Protein 1WY2 (pdb70)

B-factor: mean 25.93, std 9.42, range [12.59, 58.16]

Solvent-accessible surface area: 29210 Å² total; per-residue (Å²): 174,40,160,14,47,124,62,0,104,98,0,20,98,38,3,99,156,51,88,9,75,1,0,0,0,22,82,94,22,7,1,51,21,1,0,26,0,44,8,100,38,28,3,32,0,11,0,44,41,117,34,1,22,0,36,0,31,95,48,8,40,126,89,3,125,139,81,19,98,10,75,21,88,108,13,163,102,56,71,78,0,7,146,44,0,102,71,21,115,10,0,0,0,7,31,42,7,48,27,13,27,9,47,50,0,93,146,83,1,90,7,132,86,26,74,88,0,41,70,13,4,77,83,11,6,12,68,10,56,143,138,15,28,151,26,0,37,89,0,0,72,4,0,19,101,0,0,110,29,0,47,145,37,11,61,92,40,77,48,0,26,52,1,0,2,91,0,12,48,57,0,18,72,52,38,0,72,78,27,20,42,32,0,4,0,0,0,10,119,20,0,3,31,3,36,0,43,4,26,76,36,123,2,108,158,30,15,6,0,2,0,10,0,0,0,28,32,94,64,9,7,0,5,0,0,1,2,14,18,14,35,100,31,85,133,170,24,58,80,11,7,92,7,0,16,76,0,0,80,99,0,11,123,22,0,109,36,48,24,23,0,79,91,0,0,25,53,0,51,85,22,0,50,151,113,60,43,27,141,69,4,27,29,31,0,2,20,0,0,0,19,41,21,114,17,64,2,114,0,3,49,116,26,116,40,49,0,128,85,7,6,1,0,0,0,18,0,0,0,4,33,54,173,125,2,0,0,6,1,0,0,0,0,16,1,42,151,122,17,39,85,60,1,0,126,11,98,40,105,52,54,79,122,67,10,120,122,0,45,84,38,5,111,150,52,86,10,72,1,0,0,0,20,81,85,23,7,3,41,18,1,0,27,0,54,12,92,31,33,2,33,0,11,0,40,54,164,52,12,25,0,33,0,22,28,29,2,47,46,43,3,109,139,86,23,96,15,93,24,92,100,14,133,91,52,66,58,0,10,135,43,0,108,53,23,109,15,0,0,0,7,24,45,5,47,20,14,25,7,40,57,0,92,154,92,0,87,11,152,75,30,70,101,0,45,75,13,4,86,83,13,6,14,68,11,55,140,133,13,31,140,22,0,44,78,0,0,77,2,0,20,98,0,0,106,20,0,50,149,42,20,69,94,32,40,72,0,44,60,0,7,2,68,0,22,63,49,1,10,74,54,16,0,40,81,34,18,48,66,4,18,0,2,0,9,108,26,3,16,55,60,62,3,50,11,30,83,40,133,1,100,179,30,13,0,0,2,0,10,0,0,0,26,35,93,58,11,5,0,5,0,0,0,3,16,21,23,63,90,36,81,161,80,7,75,80,0,7,89,7,0,20,75,0,0,73,94,0,11,127,26,2,101,39,49,20,34,0,72,86,0,0,26,48,0,53,82,25,0,50,147,114,58,14,30,161,82,5,71,50,46,0,1,20,0,0,0,19,41,19,127,17,74,2,172,0,11,54,186,29,112,46,50,0,130,95,6,5,1,0,0,0,18,0,0,0,10,17,98,170,69,0,0,0,17,1,0,0,0,0,18,0,40,148,123,17,38,94,58,1,0,107,11,102,39,100,51,42

Sequence (698 aa):
MDIMNEKVKKIIEFMDKNSIDAVLIAKNPNVYYISGASPLAGGYILITGESATLYVPELEYEMAKEESNIPVEKFKKMDEFYKALEGIKSLGIESSLPYGFIEELKKKANIKEFKKVDDVIRDMRIIKSEKEIKIIEKACEIADKAVMAAIEEITEGKKEREVAAKVEYLMKMNGAEKPAFDTIIASGYRSALPHGVASDKRIERGDLVVIDLGALYQHYNSDITRTIVVGSPNEKQKEIYEIVLEAQKKAVESAKPGITAKELDSIARNIIAEYGYGEYFNHSLGHGVGLEVHEWPRVSQYDETVLREGMVITIEPGIYIPKIGGVRIEDTILITKNGSKRLTKTERELINEKVKKIIEFMDKNSIDAVLIAKNPNVYYISGASPLAGGYILITGESATLYVPELEYEMAKEESNIPVEKFKKMDEFYKALEGIKSLGIESSLPYGFIEELKKKANIKEFKKVDDVIRDMRIIKSEKEIKIIEKACEIADKAVMAAIEEITEGKKEREVAAKVEYLMKMNGAEKPAFDTIIASGYRSALPHGVASDKRIERGDLVVIDLGALYQHYNSDITRTIVVGSPNEKQKEIYEIVLEAQKKAVESAKPGITAKELDSIARNIIAEYGYGEYFNHSLGHGVGLEVHEWPRVSQYDETVLREGMVITIEPGIYIPKIGGVRIEDTILITKNGSKRLTKTERELI

Nearest PDB structures (foldseek):
  1wy2-assembly1_B  TM=9.985E-01  e=5.363E-73  Pyrococcus horikoshii OT3
  1pv9-assembly1_A  TM=9.902E-01  e=5.196E-64  Pyrococcus furiosus
  3q6d-assembly2_B  TM=9.610E-01  e=1.258E-46  Bacillus anthracis str. Ames
  2zsg-assembly1_A  TM=9.218E-01  e=9.734E-44  Thermotoga maritima
  2zsg-assembly1_B  TM=9.103E-01  e=2.038E-43  Thermotoga maritima

Foldseek 3Di:
DDDADPLLVLLLVVCVVVVFAKEKEWDQLLCCVRFVFGQPPTWIWIHGNVFIEIEEEPVRQVRSVVGTPGHYDYDPDCLVVLVVLAPGAEYEYAPPDDPVVVVCNCPSNVHHHYHYSNVSSCVVFQFADPVQLVQQLVQLVLVLVLVVQLVVVDAFFAAQVVSQVVSQVSSVVSAFPTKLDQWAWAKWLRQLPPRRRGDRDTHHAQIWIKTWTWTQHPLWIFIWIAIAGRHDHDPVVVVQLVQQVVLLVQLQFVFAFFQFLLNSQCSSLVSCVVVVQNVFQPATQKAWTTSHRHHPDGSHNPGGHGDDARGKMKGWTKGHDRSGHIGIGMFIWGHHNGHIDTSNDHDHPHD/DVLLVLLLVVCVVVVFAKEKEWDQLLCCVQFVAGQPPTKIWIRGNPFIEIEEAVVCVVRSVVGTPGHYDYDPDCLVVLVVQAPGAEYEYAPPDDPVVVVCNCVRNVHNYYHYPNVSSQVVQQFADPVQVVQQLLQLVLVLVLVVQLVVPDDFFAFQVVSQVVSQVSSVVSAFPTKLDQWAWAWFLRQQDDGRRGDRDGHHAQIWTKTWTWTQHPLWIFIWIAIAHHHDHDPVVVVQLVLQVVLLVQLQQAAAFFFFLLVSQCSSLVSCVVVPQNVQFPDTQKAWTTSHRHDPDGNHNPGGHGDDFRGKMKGWTKGHDRRRHMGIGMFTWGHHNGHIDTSNDHDHPRD

Structure (mmCIF, N/CA/C/O backbone):
data_1WY2
#
_entry.id   1WY2
#
_cell.length_a   66.697
_cell.length_b   105.876
_cell.length_c   106.291
_cell.angle_alpha   90.00
_cell.angle_beta   90.00
_cell.angle_gamma   90.00
#
_symmetry.space_group_name_H-M   'P 21 21 21'
#
loop_
_entity.id
_entity.type
_entity.pdbx_description
1 polymer 'Xaa-Pro dipeptidase'
2 non-polymer 'CACODYLATE ION'
3 non-polymer 'ZINC ION'
4 non-polymer 'MAGNESIUM ION'
5 non-polymer GLYCEROL
6 water water
#
loop_
_atom_site.group_PDB
_atom_site.id
_atom_site.type_symbol
_atom_site.label_atom_id
_atom_site.label_alt_id
_atom_site.label_comp_id
_atom_site.label_asym_id
_atom_site.label_entity_id
_atom_site.label_seq_id
_atom_site.pdbx_PDB_ins_code
_atom_site.Cartn_x
_atom_site.Cartn_y
_atom_site.Cartn_z
_atom_site.occupancy
_atom_site.B_iso_or_equiv
_atom_site.auth_seq_id
_atom_site.auth_comp_id
_atom_site.auth_asym_id
_atom_site.auth_atom_id
_atom_site.pdbx_PDB_model_num
ATOM 1 N N . MET A 1 1 ? 51.691 46.004 54.621 1.00 17.29 1 MET A N 1
ATOM 2 C CA . MET A 1 1 ? 50.380 46.245 53.950 1.00 18.31 1 MET A CA 1
ATOM 3 C C . MET A 1 1 ? 50.517 47.306 52.863 1.00 18.29 1 MET A C 1
ATOM 4 O O . MET A 1 1 ? 51.506 48.037 52.822 1.00 19.55 1 MET A O 1
ATOM 9 N N . ASP A 1 2 ? 49.526 47.371 51.976 1.00 17.34 2 ASP A N 1
ATOM 10 C CA . ASP A 1 2 ? 49.514 48.351 50.889 1.00 19.66 2 ASP A CA 1
ATOM 11 C C . ASP A 1 2 ? 48.711 49.574 51.301 1.00 18.39 2 ASP A C 1
ATOM 12 O O . ASP A 1 2 ? 47.788 49.477 52.114 1.00 19.50 2 ASP A O 1
ATOM 17 N N . ILE A 1 3 ? 49.061 50.722 50.728 1.00 19.56 3 ILE A N 1
ATOM 18 C CA . ILE A 1 3 ? 48.301 51.942 50.950 1.00 18.81 3 ILE A CA 1
ATOM 19 C C . ILE A 1 3 ? 47.305 51.824 49.798 1.00 20.43 3 ILE A C 1
ATOM 20 O O . ILE A 1 3 ? 47.690 51.891 48.630 1.00 19.86 3 ILE A O 1
ATOM 25 N N . MET A 1 4 ? 46.036 51.620 50.129 1.00 19.74 4 MET A N 1
ATOM 26 C CA . MET A 1 4 ? 45.001 51.425 49.116 1.00 20.79 4 MET A CA 1
ATOM 27 C C . MET A 1 4 ? 43.991 52.567 49.045 1.00 20.93 4 MET A C 1
ATOM 28 O O . MET A 1 4 ? 43.718 53.226 50.049 1.00 21.59 4 MET A O 1
ATOM 33 N N . ASN A 1 5 ? 43.434 52.802 47.858 1.00 20.38 5 ASN A N 1
ATOM 34 C CA . ASN A 1 5 ? 42.478 53.891 47.689 1.00 19.33 5 ASN A CA 1
ATOM 35 C C . ASN A 1 5 ? 41.150 53.615 48.393 1.00 19.71 5 ASN A C 1
ATOM 36 O O . ASN A 1 5 ? 40.897 52.497 48.852 1.00 18.11 5 ASN A O 1
ATOM 41 N N . GLU A 1 6 ? 40.305 54.636 48.494 1.00 19.98 6 GLU A N 1
ATOM 42 C CA . GLU A 1 6 ? 39.044 54.467 49.202 1.00 20.74 6 GLU A CA 1
ATOM 43 C C . GLU A 1 6 ? 38.055 53.488 48.584 1.00 19.39 6 GLU A C 1
ATOM 44 O O . GLU A 1 6 ? 37.234 52.919 49.299 1.00 18.74 6 GLU A O 1
ATOM 50 N N . LYS A 1 7 ? 38.127 53.282 47.271 1.00 17.77 7 LYS A N 1
ATOM 51 C CA . LYS A 1 7 ? 37.215 52.342 46.625 1.00 17.12 7 LYS A CA 1
ATOM 52 C C . LYS A 1 7 ? 37.595 50.926 47.041 1.00 16.93 7 LYS A C 1
ATOM 53 O O . LYS A 1 7 ? 36.731 50.100 47.338 1.00 16.42 7 LYS A O 1
ATOM 59 N N . VAL A 1 8 ? 38.896 50.657 47.070 1.00 16.21 8 VAL A N 1
ATOM 60 C CA . VAL A 1 8 ? 39.396 49.350 47.488 1.00 15.51 8 VAL A CA 1
ATOM 61 C C . VAL A 1 8 ? 39.011 49.122 48.951 1.00 16.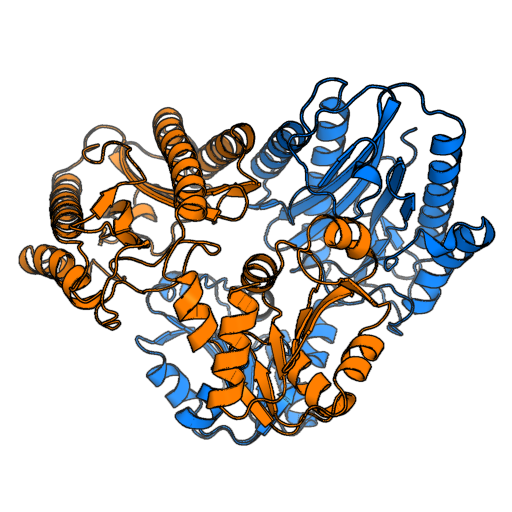38 8 VAL A C 1
ATOM 62 O O . VAL A 1 8 ? 38.588 48.031 49.336 1.00 15.76 8 VAL A O 1
ATOM 66 N N . LYS A 1 9 ? 39.143 50.160 49.771 1.00 16.68 9 LYS A N 1
ATOM 67 C CA . LYS A 1 9 ? 38.803 50.028 51.182 1.00 16.25 9 LYS A CA 1
ATOM 68 C C . LYS A 1 9 ? 37.321 49.776 51.413 1.00 16.99 9 LYS A C 1
ATOM 69 O O . LYS A 1 9 ? 36.946 49.068 52.346 1.00 18.61 9 LYS A O 1
ATOM 75 N N . LYS A 1 10 ? 36.472 50.344 50.563 1.00 17.10 10 LYS A N 1
ATOM 76 C CA . LYS A 1 10 ? 35.039 50.118 50.702 1.00 16.11 10 LYS A CA 1
ATOM 77 C C . LYS A 1 10 ? 34.736 48.660 50.402 1.00 15.88 10 LYS A C 1
ATOM 78 O O . LYS A 1 10 ? 33.851 48.058 51.013 1.00 16.09 10 LYS A O 1
ATOM 84 N N . ILE A 1 11 ? 35.479 48.085 49.464 1.00 15.83 11 ILE A N 1
ATOM 85 C CA . ILE A 1 11 ? 35.287 46.684 49.124 1.00 16.72 11 ILE A CA 1
ATOM 86 C C . ILE A 1 11 ? 35.795 45.819 50.277 1.00 17.15 11 ILE A C 1
ATOM 87 O O . ILE A 1 11 ? 35.176 44.816 50.626 1.00 16.95 11 ILE A O 1
ATOM 92 N N . ILE A 1 12 ? 36.916 46.213 50.877 1.00 16.55 12 ILE A N 1
ATOM 93 C CA . ILE A 1 12 ? 37.458 45.450 52.000 1.00 17.65 12 ILE A CA 1
ATOM 94 C C . ILE A 1 12 ? 36.464 45.454 53.164 1.00 18.18 12 ILE A C 1
ATOM 95 O O . ILE A 1 12 ? 36.312 44.448 53.863 1.00 18.79 12 ILE A O 1
ATOM 100 N N . GLU A 1 13 ? 35.788 46.582 53.372 1.00 18.66 13 GLU A N 1
ATOM 101 C CA . GLU A 1 13 ? 34.799 46.682 54.445 1.00 20.50 13 GLU A CA 1
ATOM 102 C C . GLU A 1 13 ? 33.693 45.663 54.190 1.00 20.56 13 GLU A C 1
ATOM 103 O O . GLU A 1 13 ? 33.319 44.894 55.077 1.00 19.67 13 GLU A O 1
ATOM 109 N N . PHE A 1 14 ? 33.176 45.664 52.965 1.00 19.88 14 PHE A N 1
ATOM 110 C CA . PHE A 1 14 ? 32.122 44.738 52.576 1.00 20.67 14 PHE A CA 1
ATOM 111 C C . PHE A 1 14 ? 32.595 43.301 52.778 1.00 20.91 14 PHE A C 1
ATOM 112 O O . PHE A 1 14 ? 31.845 42.458 53.271 1.00 20.57 14 PHE A O 1
ATOM 120 N N . MET A 1 15 ? 33.842 43.032 52.396 1.00 20.25 15 MET A N 1
ATOM 121 C CA . MET A 1 15 ? 34.423 41.700 52.543 1.00 22.23 15 MET A CA 1
ATOM 122 C C . MET A 1 15 ? 34.379 41.208 53.983 1.00 23.65 15 MET A C 1
ATOM 123 O O . MET A 1 15 ? 33.928 40.094 54.252 1.00 25.08 15 MET A O 1
ATOM 128 N N . ASP A 1 16 ? 34.855 42.036 54.909 1.00 23.04 16 ASP A N 1
ATOM 129 C CA . ASP A 1 16 ? 34.880 41.645 56.313 1.00 25.58 16 ASP A CA 1
ATOM 130 C C . ASP A 1 16 ? 33.492 41.399 56.876 1.00 25.04 16 ASP A C 1
ATOM 131 O O . ASP A 1 16 ? 33.268 40.421 57.588 1.00 24.87 16 ASP A O 1
ATOM 136 N N . LYS A 1 17 ? 32.560 42.283 56.547 1.00 24.17 17 LYS A N 1
ATOM 137 C CA . LYS A 1 17 ? 31.195 42.164 57.043 1.00 25.05 17 LYS A CA 1
ATOM 138 C C . LYS A 1 17 ? 30.431 40.979 56.463 1.00 25.55 17 LYS A C 1
ATOM 139 O O . LYS A 1 17 ? 29.439 40.535 57.040 1.00 25.82 17 LYS A O 1
ATOM 145 N N . ASN A 1 18 ? 30.896 40.464 55.329 1.00 24.33 18 ASN A N 1
ATOM 146 C CA . ASN A 1 18 ? 30.234 39.339 54.674 1.00 25.44 18 ASN A CA 1
ATOM 147 C C . ASN A 1 18 ? 31.059 38.054 54.693 1.00 25.56 18 ASN A C 1
ATOM 148 O O . ASN A 1 18 ? 30.779 37.114 53.950 1.00 25.14 18 ASN A O 1
ATOM 153 N N . SER A 1 19 ? 32.072 38.020 55.553 1.00 26.95 19 SER A N 1
ATOM 154 C CA . SER A 1 19 ? 32.938 36.854 55.685 1.00 27.92 19 SER A CA 1
ATOM 155 C C . SER A 1 19 ? 33.536 36.406 54.355 1.00 27.75 19 SER A C 1
ATOM 156 O O . SER A 1 19 ? 33.536 35.218 54.030 1.00 27.28 19 SER A O 1
ATOM 159 N N . ILE A 1 20 ? 34.042 37.365 53.587 1.00 26.20 20 ILE A N 1
ATOM 160 C CA . ILE A 1 20 ? 34.663 37.071 52.302 1.00 24.66 20 ILE A CA 1
ATOM 161 C C . ILE A 1 20 ? 36.170 37.234 52.465 1.00 24.44 20 ILE A C 1
ATOM 162 O O . ILE A 1 20 ? 36.632 38.222 53.032 1.00 23.83 20 ILE A O 1
ATOM 167 N N . ASP A 1 21 ? 36.934 36.265 51.967 1.00 24.67 21 ASP A N 1
ATOM 168 C CA . ASP A 1 21 ? 38.387 36.300 52.098 1.00 26.06 21 ASP A CA 1
ATOM 169 C C . ASP A 1 21 ? 39.112 37.161 51.071 1.00 25.53 21 ASP A C 1
ATOM 170 O O . ASP A 1 21 ? 40.138 37.771 51.378 1.00 25.97 21 ASP A O 1
ATOM 175 N N . ALA A 1 22 ? 38.588 37.207 49.852 1.00 23.36 22 ALA A N 1
ATOM 176 C CA . ALA A 1 22 ? 39.196 38.003 48.795 1.00 21.97 22 ALA A CA 1
ATOM 177 C C . ALA A 1 22 ? 38.150 38.348 47.746 1.00 21.06 22 ALA A C 1
ATOM 178 O O . ALA A 1 22 ? 37.121 37.682 47.645 1.00 21.04 22 ALA A O 1
ATOM 180 N N . VAL A 1 23 ? 38.414 39.397 46.977 1.00 20.07 23 VAL A N 1
ATOM 181 C CA . VAL A 1 23 ? 37.501 39.817 45.926 1.00 20.13 23 VAL A CA 1
ATOM 182 C C . VAL A 1 23 ? 38.216 39.913 44.587 1.00 20.34 23 VAL A C 1
ATOM 183 O O . VAL A 1 23 ? 39.343 40.403 44.500 1.00 20.75 23 VAL A O 1
ATOM 187 N N . LEU A 1 24 ? 37.552 39.429 43.543 1.00 19.54 24 LEU A N 1
ATOM 188 C CA . LEU A 1 24 ? 38.098 39.466 42.196 1.00 19.82 24 LEU A CA 1
ATOM 189 C C . LEU A 1 24 ? 37.245 40.391 41.333 1.00 19.68 24 LEU A C 1
ATOM 190 O O . LEU A 1 24 ? 36.035 40.205 41.239 1.00 20.86 24 LEU A O 1
ATOM 195 N N . ILE A 1 25 ? 37.878 41.387 40.720 1.00 19.70 25 ILE A N 1
ATOM 196 C CA . ILE A 1 25 ? 37.188 42.340 39.845 1.00 19.64 25 ILE A CA 1
ATOM 197 C C . ILE A 1 25 ? 37.733 42.133 38.432 1.00 20.00 25 ILE A C 1
ATOM 198 O O . ILE A 1 25 ? 38.937 42.274 38.206 1.00 20.27 25 ILE A O 1
ATOM 203 N N . ALA A 1 26 ? 36.853 41.809 37.483 1.00 19.85 26 ALA A N 1
ATOM 204 C CA . ALA A 1 26 ? 37.280 41.552 36.108 1.00 19.95 26 ALA A CA 1
ATOM 205 C C . ALA A 1 26 ? 36.564 42.331 35.002 1.00 20.33 26 ALA A C 1
ATOM 206 O O . ALA A 1 26 ? 37.076 42.420 33.886 1.00 21.12 26 ALA A O 1
ATOM 208 N N . LYS A 1 27 ? 35.391 42.889 35.287 1.00 20.79 27 LYS A N 1
ATOM 209 C CA . LYS A 1 27 ? 34.672 43.636 34.253 1.00 21.09 27 LYS A CA 1
ATOM 210 C C . LYS A 1 27 ? 35.379 44.966 33.991 1.00 21.60 27 LYS A C 1
ATOM 211 O O . LYS A 1 27 ? 35.676 45.714 34.922 1.00 19.95 27 LYS A O 1
ATOM 217 N N . ASN A 1 28 ? 35.642 45.252 32.717 1.00 21.21 28 ASN A N 1
ATOM 218 C CA . ASN A 1 28 ? 36.348 46.465 32.309 1.00 23.62 28 ASN A CA 1
ATOM 219 C C . ASN A 1 28 ? 35.972 47.761 33.018 1.00 22.69 28 ASN A C 1
ATOM 220 O O . ASN A 1 28 ? 36.846 48.470 33.528 1.00 21.72 28 ASN A O 1
ATOM 225 N N . PRO A 1 29 ? 34.675 48.108 33.047 1.00 22.54 29 PRO A N 1
ATOM 226 C CA . PRO A 1 29 ? 34.311 49.354 33.730 1.00 20.74 29 PRO A CA 1
ATOM 227 C C . PRO A 1 29 ? 34.696 49.362 35.210 1.00 20.03 29 PRO A C 1
ATOM 228 O O . PRO A 1 29 ? 35.112 50.395 35.740 1.00 18.40 29 PRO A O 1
ATOM 232 N N . ASN A 1 30 ? 34.570 48.215 35.873 1.00 18.14 30 ASN A N 1
ATOM 233 C CA . ASN A 1 30 ? 34.924 48.131 37.286 1.00 16.90 30 ASN A CA 1
ATOM 234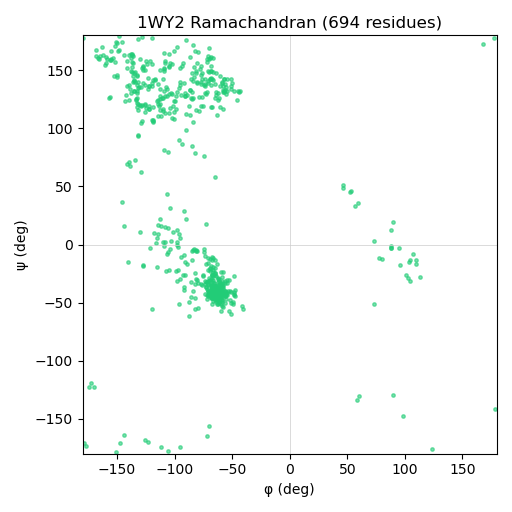 C C . ASN A 1 30 ? 36.431 48.171 37.494 1.00 17.61 30 ASN A C 1
ATOM 235 O O . ASN A 1 30 ? 36.916 48.755 38.466 1.00 16.83 30 ASN A O 1
ATOM 240 N N . VAL A 1 31 ? 37.179 47.550 36.590 1.00 17.10 31 VAL A N 1
ATOM 241 C CA . VAL A 1 31 ? 38.632 47.567 36.709 1.00 17.91 31 VAL A CA 1
ATOM 242 C C . VAL A 1 31 ? 39.106 49.010 36.582 1.00 18.92 31 VAL A C 1
ATOM 243 O O . VAL A 1 31 ? 39.989 49.454 37.315 1.00 19.44 31 VAL A O 1
ATOM 247 N N . TYR A 1 32 ? 38.509 49.748 35.650 1.00 18.67 32 TYR A N 1
ATOM 248 C CA . TYR A 1 32 ? 38.879 51.145 35.452 1.00 19.46 32 TYR A CA 1
ATOM 249 C C . TYR A 1 32 ? 38.460 51.982 36.654 1.00 17.39 32 TYR A C 1
ATOM 250 O O . TYR A 1 32 ? 39.223 52.819 37.148 1.00 17.11 32 TYR A O 1
ATOM 259 N N . TYR A 1 33 ? 37.239 51.753 37.123 1.00 16.56 33 TYR A N 1
ATOM 260 C CA . TYR A 1 33 ? 36.710 52.502 38.254 1.00 16.73 33 TYR A CA 1
ATOM 261 C C . TYR A 1 33 ? 37.612 52.399 39.477 1.00 18.04 33 TYR A C 1
ATOM 262 O O . TYR A 1 33 ? 37.885 53.390 40.148 1.00 19.76 33 TYR A O 1
ATOM 271 N N . ILE A 1 34 ? 38.084 51.189 39.750 1.00 18.98 34 ILE A N 1
ATOM 272 C CA . ILE A 1 34 ? 38.919 50.939 40.918 1.00 18.91 34 ILE A CA 1
ATOM 273 C C . ILE A 1 34 ? 40.416 51.228 40.763 1.00 20.92 34 ILE A C 1
ATOM 274 O O . ILE A 1 34 ? 41.034 51.767 41.681 1.00 19.87 34 ILE A O 1
ATOM 279 N N . SER A 1 35 ? 40.993 50.895 39.611 1.00 19.84 35 SER A N 1
ATOM 280 C CA . SER A 1 35 ? 42.432 51.088 39.403 1.00 21.15 35 SER A CA 1
ATOM 281 C C . SER A 1 35 ? 42.832 52.226 38.471 1.00 22.94 35 SER A C 1
ATOM 282 O O . SER A 1 35 ? 43.957 52.730 38.548 1.00 23.22 35 SER A O 1
ATOM 285 N N . GLY A 1 36 ? 41.924 52.626 37.588 1.00 21.63 36 GLY A N 1
ATOM 286 C CA . GLY A 1 36 ? 42.239 53.687 36.646 1.00 23.78 36 GLY A CA 1
ATOM 287 C C . GLY A 1 36 ? 42.873 53.124 35.384 1.00 24.34 36 GLY A C 1
ATOM 288 O O . GLY A 1 36 ? 43.168 53.860 34.439 1.00 25.30 36 GLY A O 1
ATOM 289 N N . ALA A 1 37 ? 43.080 51.811 35.370 1.00 24.36 37 ALA A N 1
ATOM 290 C CA . ALA A 1 37 ? 43.676 51.121 34.225 1.00 25.25 37 ALA A CA 1
ATOM 291 C C . ALA A 1 37 ? 42.599 50.586 33.280 1.00 26.26 37 ALA A C 1
ATOM 292 O O . ALA A 1 37 ? 41.478 50.298 33.701 1.00 24.17 37 ALA A O 1
ATOM 294 N N . SER A 1 38 ? 42.947 50.444 32.004 1.00 28.47 38 SER A N 1
ATOM 295 C CA . SER A 1 38 ? 42.002 49.938 31.012 1.00 32.11 38 SER A CA 1
ATOM 296 C C . SER A 1 38 ? 42.584 48.796 30.179 1.00 34.82 38 SER A C 1
ATOM 297 O O . SER A 1 38 ? 42.722 48.913 28.959 1.00 36.49 38 SER A O 1
ATOM 300 N N . PRO A 1 39 ? 42.934 47.674 30.826 1.00 36.04 39 PRO A N 1
ATOM 301 C CA . PRO A 1 39 ? 43.496 46.545 30.080 1.00 38.30 39 PRO A CA 1
ATOM 302 C C . PRO A 1 39 ? 42.491 45.994 29.075 1.00 40.80 39 PRO A C 1
ATOM 303 O O . PRO A 1 39 ? 41.472 45.416 29.453 1.00 40.87 39 PRO A O 1
ATOM 307 N N . LEU A 1 40 ? 42.784 46.187 27.794 1.00 43.34 40 LEU A N 1
ATOM 308 C CA . LEU A 1 40 ? 41.932 45.705 26.703 1.00 45.61 40 LEU A CA 1
ATOM 309 C C . LEU A 1 40 ? 41.764 44.190 26.783 1.00 46.37 40 LEU A C 1
ATOM 310 O O . LEU A 1 40 ? 40.678 43.639 26.654 1.00 46.62 40 LEU A O 1
ATOM 315 N N . ALA A 1 41 ? 42.908 43.516 26.962 1.00 46.97 41 ALA A N 1
ATOM 316 C CA . ALA A 1 41 ? 42.865 42.099 27.253 1.00 47.52 41 ALA A CA 1
ATOM 317 C C . ALA A 1 41 ? 42.319 41.884 28.667 1.00 47.17 41 ALA A C 1
ATOM 318 O O . ALA A 1 41 ? 41.581 42.689 29.220 1.00 48.37 41 ALA A O 1
ATOM 320 N N . GLY A 1 42 ? 42.671 40.727 29.251 1.00 46.34 42 GLY A N 1
ATOM 321 C CA . GLY A 1 42 ? 42.028 40.360 30.510 1.00 43.81 42 GLY A CA 1
ATOM 322 C C . GLY A 1 42 ? 42.739 40.849 31.782 1.00 41.92 42 GLY A C 1
ATOM 323 O O . GLY A 1 42 ? 43.717 40.281 32.254 1.00 43.27 42 GLY A O 1
ATOM 324 N N . GLY A 1 43 ? 42.224 41.979 32.316 1.00 39.12 43 GLY A N 1
ATOM 325 C CA . GLY A 1 43 ? 42.764 42.499 33.562 1.00 33.50 43 GLY A CA 1
ATOM 326 C C . GLY A 1 43 ? 41.946 42.021 34.766 1.00 30.45 43 GLY A C 1
ATOM 327 O O . GLY A 1 43 ? 40.725 41.966 34.738 1.00 27.26 43 GLY A O 1
ATOM 328 N N . TYR A 1 44 ? 42.632 41.634 35.838 1.00 26.18 44 TYR A N 1
ATOM 329 C CA . TYR A 1 44 ? 41.954 41.132 37.025 1.00 26.12 44 TYR A CA 1
ATOM 330 C C . TYR A 1 44 ? 42.516 41.761 38.288 1.00 24.49 44 TYR A C 1
ATOM 331 O O . TYR A 1 44 ? 43.717 41.687 38.537 1.00 23.86 44 TYR A O 1
ATOM 340 N N . ILE A 1 45 ? 41.650 42.384 39.080 1.00 21.53 45 ILE A N 1
ATOM 341 C CA . ILE A 1 45 ? 42.087 42.983 40.334 1.00 20.33 45 ILE A CA 1
ATOM 342 C C . ILE A 1 45 ? 41.758 42.019 41.465 1.00 18.81 45 ILE A C 1
ATOM 343 O O . ILE A 1 45 ? 40.624 41.548 41.579 1.00 18.38 45 ILE A O 1
ATOM 348 N N . LEU A 1 46 ? 42.755 41.703 42.286 1.00 18.97 46 LEU A N 1
ATOM 349 C CA . LEU A 1 46 ? 42.541 40.817 43.423 1.00 19.41 46 LEU A CA 1
ATOM 350 C C . LEU A 1 46 ? 42.722 41.652 44.684 1.00 18.84 46 LEU A C 1
ATOM 351 O O . LEU A 1 46 ? 43.786 42.232 44.906 1.00 19.42 46 LEU A O 1
ATOM 356 N N . ILE A 1 47 ? 41.677 41.713 45.500 1.00 18.19 47 ILE A N 1
ATOM 357 C CA . ILE A 1 47 ? 41.711 42.486 46.735 1.00 17.90 47 ILE A CA 1
ATOM 358 C C . ILE A 1 47 ? 41.661 41.581 47.961 1.00 18.81 47 ILE A C 1
ATOM 359 O O . ILE A 1 47 ? 40.790 40.713 48.068 1.00 17.86 47 ILE A O 1
ATOM 364 N N . THR A 1 48 ? 42.614 41.773 48.870 1.00 18.73 48 THR A N 1
ATOM 365 C CA . THR A 1 48 ? 42.652 41.011 50.115 1.00 19.80 48 THR A CA 1
ATOM 366 C C . THR A 1 48 ? 42.550 42.036 51.240 1.00 20.07 48 THR A C 1
ATOM 367 O O . THR A 1 48 ? 42.503 43.237 50.982 1.00 20.42 48 THR A O 1
ATOM 371 N N . GLY A 1 49 ? 42.522 41.572 52.483 1.00 20.15 49 GLY A N 1
ATOM 372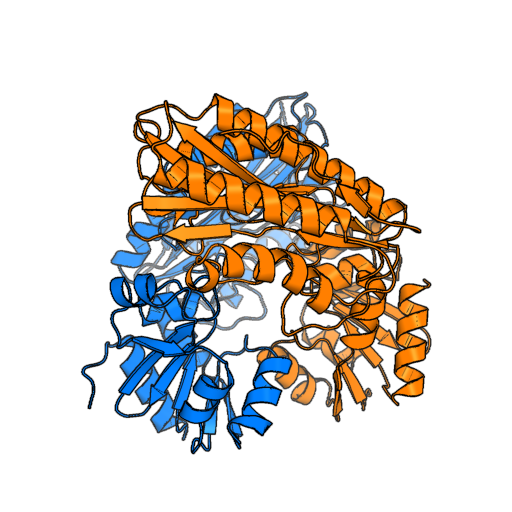 C CA . GLY A 1 49 ? 42.397 42.496 53.597 1.00 22.10 49 GLY A CA 1
ATOM 373 C C . GLY A 1 49 ? 43.485 43.546 53.732 1.00 21.50 49 GLY A C 1
ATOM 374 O O . GLY A 1 49 ? 43.258 44.603 54.322 1.00 21.59 49 GLY A O 1
ATOM 375 N N . GLU A 1 50 ? 44.663 43.276 53.179 1.00 20.81 50 GLU A N 1
ATOM 376 C CA . GLU A 1 50 ? 45.773 44.216 53.296 1.00 20.01 50 GLU A CA 1
ATOM 377 C C . GLU A 1 50 ? 46.466 44.547 51.980 1.00 19.74 50 GLU A C 1
ATOM 378 O O . GLU A 1 50 ? 47.521 45.184 51.981 1.00 20.07 50 GLU A O 1
ATOM 384 N N . SER A 1 51 ? 45.880 44.136 50.857 1.00 19.30 51 SER A N 1
ATOM 385 C CA . SER A 1 51 ? 46.506 44.403 49.568 1.00 19.09 51 SER A CA 1
ATOM 386 C C . SER A 1 51 ? 45.528 44.439 48.399 1.00 19.85 51 SER A C 1
ATOM 387 O O . SER A 1 51 ? 44.424 43.904 48.473 1.00 18.48 51 SER A O 1
ATOM 390 N N . ALA A 1 52 ? 45.955 45.081 47.318 1.00 20.01 52 ALA A N 1
ATOM 391 C CA . ALA A 1 52 ? 45.159 45.167 46.098 1.00 21.34 52 ALA A CA 1
ATOM 392 C C . ALA A 1 52 ? 46.155 45.082 44.950 1.00 21.57 52 ALA A C 1
ATOM 393 O O . ALA A 1 52 ? 47.086 45.883 44.873 1.00 23.23 52 ALA A O 1
ATOM 395 N N . THR A 1 53 ? 45.965 44.108 44.066 1.00 20.24 53 THR A N 1
ATOM 396 C CA . THR A 1 53 ? 46.874 43.914 42.941 1.00 21.13 53 THR A CA 1
ATOM 397 C C . THR A 1 53 ? 46.137 43.756 41.617 1.00 21.20 53 THR A C 1
ATOM 398 O O . THR A 1 53 ? 45.106 43.093 41.546 1.00 21.39 53 THR A O 1
ATOM 402 N N . LEU A 1 54 ? 46.678 44.365 40.571 1.00 20.53 54 LEU A N 1
ATOM 403 C CA . LEU A 1 54 ? 46.085 44.262 39.242 1.00 21.40 54 LEU A CA 1
ATOM 404 C C . LEU A 1 54 ? 46.947 43.314 38.415 1.00 22.36 54 LEU A C 1
ATOM 405 O O . LEU A 1 54 ? 48.102 43.616 38.123 1.00 23.53 54 LEU A O 1
ATOM 410 N N . TYR A 1 55 ? 46.386 42.162 38.058 1.00 23.21 55 TYR A N 1
ATOM 411 C CA . TYR A 1 55 ? 47.104 41.178 37.250 1.00 24.44 55 TYR A CA 1
ATOM 412 C C . TYR A 1 55 ? 46.699 41.331 35.794 1.00 25.83 55 TYR A C 1
ATOM 413 O O . TYR A 1 55 ? 45.510 41.391 35.482 1.00 25.18 55 TYR A O 1
ATOM 422 N N . VAL A 1 56 ? 47.682 41.390 34.903 1.00 26.83 56 VAL A N 1
ATOM 423 C CA . VAL A 1 56 ? 47.394 41.539 33.481 1.00 29.86 56 VAL A CA 1
ATOM 424 C C . VAL A 1 56 ? 48.331 40.709 32.613 1.00 33.16 56 VAL A C 1
ATOM 425 O O . VAL A 1 56 ? 49.419 40.324 33.046 1.00 32.12 56 VAL A O 1
ATOM 429 N N . PRO A 1 57 ? 47.904 40.403 31.377 1.00 35.43 57 PRO A N 1
ATOM 430 C CA . PRO A 1 57 ? 48.730 39.619 30.454 1.00 37.63 57 PRO A CA 1
ATOM 431 C C . PRO A 1 57 ? 49.932 40.470 30.047 1.00 38.59 57 PRO A C 1
ATOM 432 O O . PRO A 1 57 ? 49.904 41.692 30.188 1.00 38.03 57 PRO A O 1
ATOM 436 N N . GLU A 1 58 ? 50.980 39.831 29.539 1.00 40.63 58 GLU A N 1
ATOM 437 C CA . GLU A 1 58 ? 52.178 40.554 29.123 1.00 42.80 58 GLU A CA 1
ATOM 438 C C . GLU A 1 58 ? 51.878 41.687 28.142 1.00 43.31 58 GLU A C 1
ATOM 439 O O . GLU A 1 58 ? 52.465 42.765 28.231 1.00 43.55 58 GLU A O 1
ATOM 445 N N . LEU A 1 59 ? 50.962 41.443 27.211 1.00 44.50 59 LEU A N 1
ATOM 446 C CA . LEU A 1 59 ? 50.599 42.449 26.216 1.00 44.71 59 LEU A CA 1
ATOM 447 C C . LEU A 1 59 ? 49.758 43.587 26.794 1.00 44.90 59 LEU A C 1
ATOM 448 O O . LEU A 1 59 ? 49.114 44.327 26.051 1.00 45.08 59 LEU A O 1
ATOM 453 N N . GLU A 1 60 ? 49.768 43.725 28.117 1.00 44.80 60 GLU A N 1
ATOM 454 C CA . GLU A 1 60 ? 49.000 44.775 28.781 1.00 43.93 60 GLU A CA 1
ATOM 455 C C . GLU A 1 60 ? 49.770 45.394 29.936 1.00 42.65 60 GLU A C 1
ATOM 456 O O . GLU A 1 60 ? 49.416 46.467 30.424 1.00 42.12 60 GLU A O 1
ATOM 462 N N . TYR A 1 61 ? 50.828 44.712 30.361 1.00 42.00 61 TYR A N 1
ATOM 463 C CA . TYR A 1 61 ? 51.645 45.154 31.485 1.00 41.71 61 TYR A CA 1
ATOM 464 C C . TYR A 1 61 ? 52.149 46.594 31.440 1.00 41.32 61 TYR A C 1
ATOM 465 O O . TYR A 1 61 ? 51.857 47.385 32.335 1.00 40.85 61 TYR A O 1
ATOM 474 N N . GLU A 1 62 ? 52.913 46.931 30.407 1.00 41.19 62 GLU A N 1
ATOM 475 C CA . GLU A 1 62 ? 53.470 48.272 30.289 1.00 40.76 62 GLU A CA 1
ATOM 476 C C . GLU A 1 62 ? 52.457 49.407 30.417 1.00 39.93 62 GLU A C 1
ATOM 477 O O . GLU A 1 62 ? 52.685 50.366 31.155 1.00 38.35 62 GLU A O 1
ATOM 483 N N . MET A 1 63 ? 51.343 49.304 29.702 1.00 38.26 63 MET A N 1
ATOM 484 C CA . MET A 1 63 ? 50.325 50.344 29.756 1.00 37.25 63 MET A CA 1
ATOM 485 C C . MET A 1 63 ? 49.618 50.362 31.107 1.00 35.25 63 MET A C 1
ATOM 486 O O . MET A 1 63 ? 49.343 51.430 31.655 1.00 33.53 63 MET A O 1
ATOM 491 N N . ALA A 1 64 ? 49.329 49.179 31.640 1.00 34.21 64 ALA A N 1
ATOM 492 C CA . ALA A 1 64 ? 48.655 49.067 32.930 1.00 33.92 64 ALA A CA 1
ATOM 493 C C . ALA A 1 64 ? 49.526 49.689 34.013 1.00 34.09 64 ALA A C 1
ATOM 494 O O . ALA A 1 64 ? 49.047 50.447 34.858 1.00 31.99 64 ALA A O 1
ATOM 496 N N . LYS A 1 65 ? 50.814 49.363 33.973 1.00 34.72 65 LYS A N 1
ATOM 497 C CA . LYS A 1 65 ? 51.781 49.877 34.933 1.00 35.33 65 LYS A CA 1
ATOM 498 C C . LYS A 1 65 ? 51.783 51.403 34.934 1.00 34.99 65 LYS A C 1
ATOM 499 O O . LYS A 1 65 ? 51.994 52.035 35.968 1.00 34.26 65 LYS A O 1
ATOM 505 N N . GLU A 1 66 ? 51.532 51.988 33.769 1.00 34.55 66 GLU A N 1
ATOM 506 C CA . GLU A 1 66 ? 51.525 53.436 33.621 1.00 34.23 66 GLU A CA 1
ATOM 507 C C . GLU A 1 66 ? 50.237 54.131 34.070 1.00 33.62 66 GLU A C 1
ATOM 508 O O . GLU A 1 66 ? 50.278 55.274 34.528 1.00 33.10 66 GLU A O 1
ATOM 514 N N . GLU A 1 67 ? 49.101 53.448 33.955 1.00 31.79 67 GLU A N 1
ATOM 515 C CA . GLU A 1 67 ? 47.820 54.056 34.317 1.00 30.66 67 GLU A CA 1
ATOM 516 C C . GLU A 1 67 ? 47.202 53.604 35.638 1.00 28.09 67 GLU A C 1
ATOM 517 O O . GLU A 1 67 ? 46.371 54.311 36.208 1.00 27.61 67 GLU A O 1
ATOM 523 N N . SER A 1 68 ? 47.601 52.434 36.123 1.00 27.75 68 SER A N 1
ATOM 524 C CA . SER A 1 68 ? 47.053 51.895 37.365 1.00 25.99 68 SER A CA 1
ATOM 525 C C . SER A 1 68 ? 47.544 52.582 38.635 1.00 26.46 68 SER A C 1
ATOM 526 O O . SER A 1 68 ? 48.727 52.900 38.762 1.00 25.75 68 SER A O 1
ATOM 529 N N . ASN A 1 69 ? 46.627 52.808 39.576 1.00 25.00 69 ASN A N 1
ATOM 530 C CA . ASN A 1 69 ? 46.986 53.429 40.844 1.00 26.58 69 ASN A CA 1
ATOM 531 C C . ASN A 1 69 ? 47.254 52.352 41.895 1.00 25.59 69 ASN A C 1
ATOM 532 O O . ASN A 1 69 ? 47.461 52.652 43.070 1.00 25.35 69 ASN A O 1
ATOM 537 N N . ILE A 1 70 ? 47.237 51.094 41.465 1.00 24.94 70 ILE A N 1
ATOM 538 C CA . ILE A 1 70 ? 47.520 49.977 42.363 1.00 26.27 70 ILE A CA 1
ATOM 539 C C . ILE A 1 70 ? 48.609 49.114 41.724 1.00 25.17 70 ILE A C 1
ATOM 540 O O . ILE A 1 70 ? 48.758 49.100 40.505 1.00 26.59 70 ILE A O 1
ATOM 545 N N . PRO A 1 71 ? 49.391 48.392 42.542 1.00 25.21 71 PRO A N 1
ATOM 546 C CA . PRO A 1 71 ? 50.473 47.528 42.055 1.00 25.09 71 PRO A CA 1
ATOM 547 C C . PRO A 1 71 ? 50.044 46.609 40.918 1.00 25.89 71 PRO A C 1
ATOM 548 O O . PRO A 1 71 ? 49.009 45.948 41.004 1.00 24.27 71 PRO A O 1
ATOM 552 N N . VAL A 1 72 ? 50.850 46.566 39.860 1.00 26.26 72 VAL A N 1
ATOM 553 C CA . VAL A 1 72 ? 50.549 45.731 38.703 1.00 27.77 72 VAL A CA 1
ATOM 554 C C . VAL A 1 72 ? 51.496 44.542 38.596 1.00 29.55 72 VAL A C 1
ATOM 555 O O . VAL A 1 72 ? 52.713 44.694 38.710 1.00 28.66 72 VAL A O 1
ATOM 559 N N . GLU A 1 73 ? 50.921 43.361 38.389 1.00 30.74 73 GLU A N 1
ATOM 560 C CA . GLU A 1 73 ? 51.680 42.123 38.234 1.00 33.56 73 GLU A CA 1
ATOM 561 C C . GLU A 1 73 ? 51.301 41.505 36.894 1.00 35.12 73 GLU A C 1
ATOM 562 O O . GLU A 1 73 ? 50.120 41.426 36.554 1.00 33.49 73 GLU A O 1
ATOM 568 N N . LYS A 1 74 ? 52.295 41.072 36.128 1.00 37.05 74 LYS A N 1
ATOM 569 C CA . LYS A 1 74 ? 52.015 40.465 34.835 1.00 40.04 74 LYS A CA 1
ATOM 570 C C . LYS A 1 74 ? 52.193 38.957 34.897 1.00 40.59 74 LYS A C 1
ATOM 571 O O . LYS A 1 74 ? 52.946 38.444 35.726 1.00 40.40 74 LYS A O 1
ATOM 577 N N . PHE A 1 75 ? 51.481 38.252 34.026 1.00 41.49 75 PHE A N 1
ATOM 578 C CA . PHE A 1 75 ? 51.565 36.800 33.959 1.00 42.79 75 PHE A CA 1
ATOM 579 C C . PHE A 1 75 ? 51.602 36.368 32.499 1.00 43.63 75 PHE A C 1
ATOM 580 O O . PHE A 1 75 ? 51.044 37.040 31.632 1.00 42.76 75 PHE A O 1
ATOM 588 N N . LYS A 1 76 ? 52.275 35.254 32.232 1.00 45.04 76 LYS A N 1
ATOM 589 C CA . LYS A 1 76 ? 52.387 34.742 30.873 1.00 46.72 76 LYS A CA 1
ATOM 590 C C . LYS A 1 76 ? 51.262 33.761 30.574 1.00 47.34 76 LYS A C 1
ATOM 591 O O . LYS A 1 76 ? 50.737 33.722 29.463 1.00 48.33 76 LYS A O 1
ATOM 597 N N . LYS A 1 77 ? 50.891 32.972 31.577 1.00 48.24 77 LYS A N 1
ATOM 598 C CA . LYS A 1 77 ? 49.826 31.990 31.424 1.00 48.87 77 LYS A CA 1
ATOM 599 C C . LYS A 1 77 ? 48.857 32.088 32.599 1.00 48.34 77 LYS A C 1
ATOM 600 O O . LYS A 1 77 ? 49.259 32.394 33.722 1.00 47.91 77 LYS A O 1
ATOM 606 N N . MET A 1 78 ? 47.579 31.835 32.333 1.00 47.58 78 MET A N 1
ATOM 607 C CA . MET A 1 78 ? 46.552 31.905 33.365 1.00 47.17 78 MET A CA 1
ATOM 608 C C . MET A 1 78 ? 46.877 31.083 34.604 1.00 47.07 78 MET A C 1
ATOM 609 O O . MET A 1 78 ? 46.463 31.435 35.709 1.00 47.08 78 MET A O 1
ATOM 614 N N . ASP A 1 79 ? 47.610 29.988 34.427 1.00 46.77 79 ASP A N 1
ATOM 615 C CA . ASP A 1 79 ? 47.971 29.141 35.558 1.00 46.61 79 ASP A CA 1
ATOM 616 C C . ASP A 1 79 ? 48.696 29.958 36.619 1.00 45.65 79 ASP A C 1
ATOM 617 O O . ASP A 1 79 ? 48.594 29.674 37.813 1.00 45.08 79 ASP A O 1
ATOM 622 N N . GLU A 1 80 ? 49.427 30.976 36.174 1.00 44.62 80 GLU A N 1
ATOM 623 C CA . GLU A 1 80 ? 50.165 31.849 37.078 1.00 44.33 80 GLU A CA 1
ATOM 624 C C . GLU A 1 80 ? 49.174 32.670 37.897 1.00 42.99 80 GLU A C 1
ATOM 625 O O . GLU A 1 80 ? 49.394 32.936 39.081 1.00 42.78 80 GLU A O 1
ATOM 631 N N . PHE A 1 81 ? 48.082 33.068 37.253 1.00 41.64 81 PHE A N 1
ATOM 632 C CA . PHE A 1 81 ? 47.044 33.851 37.911 1.00 39.65 81 PHE A CA 1
ATOM 633 C C . PHE A 1 81 ? 46.342 33.006 38.968 1.00 39.57 81 PHE A C 1
ATOM 634 O O . PHE A 1 81 ? 46.213 33.415 40.122 1.00 39.14 81 PHE A O 1
ATOM 642 N N . TYR A 1 82 ? 45.895 31.819 38.568 1.00 39.05 82 TYR A N 1
ATOM 643 C CA . TYR A 1 82 ? 45.200 30.921 39.482 1.00 39.42 82 TYR A CA 1
ATOM 644 C C . TYR A 1 82 ? 46.053 30.545 40.685 1.00 39.35 82 TYR A C 1
ATOM 645 O O . TYR A 1 82 ? 45.530 30.314 41.775 1.00 39.36 82 TYR A O 1
ATOM 654 N N . LYS A 1 83 ? 47.366 30.483 40.489 1.00 40.03 83 LYS A N 1
ATOM 655 C CA . LYS A 1 83 ? 48.267 30.136 41.579 1.00 41.06 83 LYS A CA 1
ATOM 656 C C . LYS A 1 83 ? 48.214 31.219 42.653 1.00 40.04 83 LYS A C 1
ATOM 657 O O . LYS A 1 83 ? 48.302 30.932 43.846 1.00 40.12 83 LYS A O 1
ATOM 663 N N . ALA A 1 84 ? 48.062 32.466 42.218 1.00 40.01 84 ALA A N 1
ATOM 664 C CA . ALA A 1 84 ? 47.990 33.596 43.134 1.00 39.10 84 ALA A CA 1
ATOM 665 C C . ALA A 1 84 ? 46.717 33.525 43.974 1.00 39.61 84 ALA A C 1
ATOM 666 O O . ALA A 1 84 ? 46.669 34.033 45.095 1.00 39.15 84 ALA A O 1
ATOM 668 N N . LEU A 1 85 ? 45.689 32.886 43.422 1.00 38.33 85 LEU A N 1
ATOM 669 C CA . LEU A 1 85 ? 44.407 32.747 44.102 1.00 38.87 85 LEU A CA 1
ATOM 670 C C . LEU A 1 85 ? 44.359 31.548 45.048 1.00 38.66 85 LEU A C 1
ATOM 671 O O . LEU A 1 85 ? 43.450 31.439 45.870 1.00 38.12 85 LEU A O 1
ATOM 676 N N . GLU A 1 86 ? 45.336 30.652 44.933 1.00 39.88 86 GLU A N 1
ATOM 677 C CA . GLU A 1 86 ? 45.387 29.463 45.781 1.00 40.51 86 GLU A CA 1
ATOM 678 C C . GLU A 1 86 ? 45.358 29.810 47.266 1.00 39.42 86 GLU A C 1
ATOM 679 O O . GLU A 1 86 ? 46.134 30.640 47.734 1.00 40.06 86 GLU A O 1
ATOM 685 N N . GLY A 1 87 ? 44.460 29.166 48.005 1.00 38.14 87 GLY A N 1
ATOM 686 C CA . GLY A 1 87 ? 44.364 29.418 49.431 1.00 37.24 87 GLY A CA 1
ATOM 687 C C . GLY A 1 87 ? 43.110 30.170 49.831 1.00 36.28 87 GLY A C 1
ATOM 688 O O . GLY A 1 87 ? 42.735 30.185 51.004 1.00 36.68 87 GLY A O 1
ATOM 689 N N . ILE A 1 88 ? 42.460 30.794 48.856 1.00 34.96 88 ILE A N 1
ATOM 690 C CA . ILE A 1 88 ? 41.242 31.551 49.114 1.00 32.72 88 ILE A CA 1
ATOM 691 C C . ILE A 1 88 ? 40.048 30.623 49.323 1.00 31.42 88 ILE A C 1
ATOM 692 O O . ILE A 1 88 ? 39.774 29.755 48.496 1.00 30.91 88 ILE A O 1
ATOM 697 N N . LYS A 1 89 ? 39.341 30.813 50.431 1.00 31.34 89 LYS A N 1
ATOM 698 C CA . LYS A 1 89 ? 38.173 29.996 50.743 1.00 32.76 89 LYS A CA 1
ATOM 699 C C . LYS A 1 89 ? 36.909 30.590 50.125 1.00 31.88 89 LYS A C 1
ATOM 700 O O . LYS A 1 89 ? 36.253 29.955 49.300 1.00 32.31 89 LYS A O 1
ATOM 706 N N . SER A 1 90 ? 36.576 31.809 50.536 1.00 30.51 90 SER A N 1
ATOM 707 C CA . SER A 1 90 ? 35.395 32.503 50.034 1.00 27.99 90 SER A CA 1
ATOM 708 C C . SER A 1 90 ? 35.825 33.667 49.145 1.00 26.78 90 SER A C 1
ATOM 709 O O . SER A 1 90 ? 36.470 34.602 49.615 1.00 25.16 90 SER A O 1
ATOM 712 N N . LEU A 1 91 ? 35.461 33.609 47.865 1.00 23.11 91 LEU A N 1
ATOM 713 C CA . LEU A 1 91 ? 35.824 34.656 46.911 1.00 22.63 91 LEU A CA 1
ATOM 714 C C . LEU A 1 91 ? 34.631 35.510 46.491 1.00 22.78 91 LEU A C 1
ATOM 715 O O . LEU A 1 91 ? 33.603 34.984 46.069 1.00 21.45 91 LEU A O 1
ATOM 720 N N . GLY A 1 92 ? 34.774 36.828 46.604 1.00 21.29 92 GLY A N 1
ATOM 721 C CA . GLY A 1 92 ? 33.701 37.723 46.202 1.00 20.39 92 GLY A CA 1
ATOM 722 C C . GLY A 1 92 ? 33.849 38.004 44.718 1.00 18.93 92 GLY A C 1
ATOM 723 O O . GLY A 1 92 ? 34.949 38.313 44.260 1.00 19.62 92 GLY A O 1
ATOM 724 N N . ILE A 1 93 ? 32.756 37.901 43.964 1.00 18.98 93 ILE A N 1
ATOM 725 C CA . ILE A 1 93 ? 32.809 38.128 42.521 1.00 18.57 93 ILE A CA 1
ATOM 726 C C . ILE A 1 93 ? 31.657 38.973 41.983 1.00 17.95 93 ILE A C 1
ATOM 727 O O . ILE A 1 93 ? 30.629 39.141 42.640 1.00 18.38 93 ILE A O 1
ATOM 732 N N . GLU A 1 94 ? 31.849 39.506 40.778 1.00 18.57 94 GLU A N 1
ATOM 733 C CA . GLU A 1 94 ? 30.836 40.327 40.115 1.00 18.51 94 GLU A CA 1
ATOM 734 C C . GLU A 1 94 ? 29.754 39.429 39.522 1.00 18.83 94 GLU A C 1
ATOM 735 O O . GLU A 1 94 ? 30.021 38.291 39.140 1.00 19.86 94 GLU A O 1
ATOM 741 N N . SER A 1 95 ? 28.539 39.952 39.427 1.00 18.83 95 SER A N 1
ATOM 742 C CA . SER A 1 95 ? 27.433 39.181 38.871 1.00 21.35 95 SER A CA 1
ATOM 743 C C . SER A 1 95 ? 27.637 38.917 37.383 1.00 21.03 95 SER A C 1
ATOM 744 O O . SER A 1 95 ? 26.917 38.118 36.784 1.00 21.74 95 SER A O 1
ATOM 748 N N . SER A 1 96 ? 28.627 39.582 36.797 1.00 19.30 96 SER A N 1
ATOM 749 C CA . SER A 1 96 ? 28.925 39.432 35.378 1.00 20.45 96 SER A CA 1
ATOM 750 C C . SER A 1 96 ? 29.971 38.357 35.070 1.00 20.04 96 SER A C 1
ATOM 751 O O . SER A 1 96 ? 30.189 38.023 33.907 1.00 20.00 96 SER A O 1
ATOM 754 N N . LEU A 1 97 ? 30.614 37.818 36.101 1.00 19.73 97 LEU A N 1
ATOM 755 C CA . LEU A 1 97 ? 31.645 36.804 35.881 1.00 20.35 97 LEU A CA 1
ATOM 756 C C . LEU A 1 97 ? 31.037 35.575 35.210 1.00 20.91 97 LEU A C 1
ATOM 757 O O . LEU A 1 97 ? 30.087 34.984 35.720 1.00 20.59 97 LEU A O 1
ATOM 762 N N . PRO A 1 98 ? 31.589 35.175 34.052 1.00 21.32 98 PRO A N 1
ATOM 763 C CA . PRO A 1 98 ? 31.098 34.016 33.297 1.00 21.88 98 PRO A CA 1
ATOM 764 C C . PRO A 1 98 ? 31.299 32.629 33.914 1.00 23.23 98 PRO A C 1
ATOM 765 O O . PRO A 1 98 ? 32.264 32.373 34.638 1.00 23.40 98 PRO A O 1
ATOM 769 N N . TYR A 1 99 ? 30.362 31.739 33.601 1.00 22.78 99 TYR A N 1
ATOM 770 C CA . TYR A 1 99 ? 30.358 30.362 34.087 1.00 24.77 99 TYR A CA 1
ATOM 771 C C . TYR A 1 99 ? 31.687 29.635 33.876 1.00 24.06 99 TYR A C 1
ATOM 772 O O . TYR A 1 99 ? 32.231 29.039 34.806 1.00 26.62 99 TYR A O 1
ATOM 781 N N . GLY A 1 100 ? 32.198 29.686 32.651 1.00 24.91 100 GLY A N 1
ATOM 782 C CA . GLY A 1 100 ? 33.445 29.014 32.332 1.00 26.58 100 GLY A CA 1
ATOM 783 C C . GLY A 1 100 ? 34.611 29.430 33.206 1.00 28.26 100 GLY A C 1
ATOM 784 O O . GLY A 1 100 ? 35.405 28.593 33.639 1.00 27.74 100 GLY A O 1
ATOM 785 N N . PHE A 1 101 ? 34.712 30.726 33.471 1.00 27.66 101 PHE A N 1
ATOM 786 C CA . PHE A 1 101 ? 35.792 31.251 34.295 1.00 27.97 101 PHE A CA 1
ATOM 787 C C . PHE A 1 101 ? 35.646 30.784 35.740 1.00 26.85 101 PHE A C 1
ATOM 788 O O . PHE A 1 101 ? 36.632 30.432 36.389 1.00 27.04 101 PHE A O 1
ATOM 796 N N . ILE A 1 102 ? 34.414 30.781 36.241 1.00 26.01 102 ILE A N 1
ATOM 797 C CA . ILE A 1 102 ? 34.149 30.348 37.607 1.00 26.87 102 ILE A CA 1
ATOM 798 C C . ILE A 1 102 ? 34.506 28.877 37.797 1.00 28.92 102 ILE A C 1
ATOM 799 O O . ILE A 1 102 ? 35.010 28.485 38.850 1.00 29.22 102 ILE A O 1
ATOM 804 N N . GLU A 1 103 ? 34.242 28.062 36.782 1.00 28.63 103 GLU A N 1
ATOM 805 C CA . GLU A 1 103 ? 34.566 26.643 36.871 1.00 31.02 103 GLU A CA 1
ATOM 806 C C . GLU A 1 103 ? 36.078 26.469 36.967 1.00 30.44 103 GLU A C 1
ATOM 807 O O . GLU A 1 103 ? 36.564 25.577 37.662 1.00 31.41 103 GLU A O 1
ATOM 813 N N . GLU A 1 104 ? 36.816 27.325 36.268 1.00 31.13 104 GLU A N 1
ATOM 814 C CA . GLU A 1 104 ? 38.274 27.284 36.303 1.00 33.15 104 GLU A CA 1
ATOM 815 C C . GLU A 1 104 ? 38.751 27.589 37.720 1.00 33.09 104 GLU A C 1
ATOM 816 O O . GLU A 1 104 ? 39.595 26.884 38.269 1.00 33.49 104 GLU A O 1
ATOM 822 N N . LEU A 1 105 ? 38.202 28.649 38.306 1.00 32.75 105 LEU A N 1
ATOM 823 C CA . LEU A 1 105 ? 38.569 29.056 39.658 1.00 32.49 105 LEU A CA 1
ATOM 824 C C . LEU A 1 105 ? 38.319 27.931 40.660 1.00 32.84 105 LEU A C 1
ATOM 825 O O . LEU A 1 105 ? 39.099 27.732 41.590 1.00 33.53 105 LEU A O 1
ATOM 830 N N . LYS A 1 106 ? 37.229 27.197 40.464 1.00 33.86 106 LYS A N 1
ATOM 831 C CA . LYS A 1 106 ? 36.880 26.094 41.351 1.00 35.98 106 LYS A CA 1
ATOM 832 C C . LYS A 1 106 ? 37.906 24.969 41.306 1.00 37.01 106 LYS A C 1
ATOM 833 O O . LYS A 1 106 ? 38.251 24.385 42.337 1.00 36.35 106 LYS A O 1
ATOM 839 N N . LYS A 1 107 ? 38.392 24.668 40.107 1.00 37.30 107 LYS A N 1
ATOM 840 C CA . LYS A 1 107 ? 39.349 23.585 39.930 1.00 39.13 107 LYS A CA 1
ATOM 841 C C . LYS A 1 107 ? 40.816 23.966 40.099 1.00 38.70 107 LYS A C 1
ATOM 842 O O . LYS A 1 107 ? 41.548 23.298 40.829 1.00 40.01 107 LYS A O 1
ATOM 848 N N . LYS A 1 108 ? 41.242 25.037 39.437 1.00 38.19 108 LYS A N 1
ATOM 849 C CA . LYS A 1 108 ? 42.637 25.465 39.498 1.00 38.11 108 LYS A CA 1
ATOM 850 C C . LYS A 1 108 ? 43.041 26.285 40.721 1.00 38.03 108 LYS A C 1
ATOM 851 O O . LYS A 1 108 ? 44.195 26.230 41.150 1.00 37.70 108 LYS A O 1
ATOM 857 N N . ALA A 1 109 ? 42.107 27.044 41.282 1.00 37.15 109 ALA A N 1
ATOM 858 C CA . ALA A 1 109 ? 42.400 27.856 42.461 1.00 36.64 109 ALA A CA 1
ATOM 859 C C . ALA A 1 109 ? 41.776 27.212 43.693 1.00 36.82 109 ALA A C 1
ATOM 860 O O . ALA A 1 109 ? 41.985 27.663 44.820 1.00 36.35 109 ALA A O 1
ATOM 862 N N . ASN A 1 110 ? 41.006 26.154 43.457 1.00 37.32 110 ASN A N 1
ATOM 863 C CA . ASN A 1 110 ? 40.333 25.408 44.512 1.00 38.48 110 ASN A CA 1
ATOM 864 C C . ASN A 1 110 ? 39.425 26.281 45.372 1.00 38.30 110 ASN A C 1
ATOM 865 O O . ASN A 1 110 ? 39.265 26.034 46.568 1.00 38.55 110 ASN A O 1
ATOM 870 N N . ILE A 1 111 ? 38.827 27.302 44.762 1.00 37.63 111 ILE A N 1
ATOM 871 C CA . ILE A 1 111 ? 37.928 28.189 45.490 1.00 37.98 111 ILE A CA 1
ATOM 872 C C . ILE A 1 111 ? 36.740 27.377 45.993 1.00 38.48 111 ILE A C 1
ATOM 873 O O . ILE A 1 111 ? 36.111 26.644 45.232 1.00 38.90 111 ILE A O 1
ATOM 878 N N . LYS A 1 112 ? 36.437 27.519 47.277 1.00 40.15 112 LYS A N 1
ATOM 879 C CA . LYS A 1 112 ? 35.344 26.784 47.900 1.00 41.10 112 LYS A CA 1
ATOM 880 C C . LYS A 1 112 ? 33.967 27.429 47.783 1.00 40.92 112 LYS A C 1
ATOM 881 O O . LYS A 1 112 ? 32.982 26.757 47.468 1.00 41.28 112 LYS A O 1
ATOM 887 N N . GLU A 1 113 ? 33.899 28.731 48.037 1.00 38.66 113 GLU A N 1
ATOM 888 C CA . GLU A 1 113 ? 32.629 29.442 48.004 1.00 35.76 113 GLU A CA 1
ATOM 889 C C . GLU A 1 113 ? 32.729 30.763 47.251 1.00 33.22 113 GLU A C 1
ATOM 890 O O . GLU A 1 113 ? 33.776 31.406 47.248 1.00 31.56 113 GLU A O 1
ATOM 896 N N . PHE A 1 114 ? 31.634 31.154 46.605 1.00 30.46 114 PHE A N 1
ATOM 897 C CA . PHE A 1 114 ? 31.584 32.419 45.879 1.00 27.55 114 PHE A CA 1
ATOM 898 C C . PHE A 1 114 ? 30.438 33.248 46.438 1.00 27.32 114 PHE A C 1
ATOM 899 O O . PHE A 1 114 ? 29.391 32.711 46.801 1.00 27.31 114 PHE A O 1
ATOM 907 N N . LYS A 1 115 ? 30.643 34.559 46.520 1.00 25.10 115 LYS A N 1
ATOM 908 C CA . LYS A 1 115 ? 29.617 35.464 47.014 1.00 24.60 115 LYS A CA 1
ATOM 909 C C . LYS A 1 115 ? 29.576 36.696 46.124 1.00 22.82 115 LYS A C 1
ATOM 910 O O . LYS A 1 115 ? 30.595 37.098 45.566 1.00 21.04 115 LYS A O 1
ATOM 916 N N . LYS A 1 116 ? 28.394 37.284 45.984 1.00 22.88 116 LYS A N 1
ATOM 917 C CA . LYS A 1 116 ? 28.228 38.469 45.150 1.00 21.53 116 LYS A CA 1
ATOM 918 C C . LYS A 1 116 ? 28.747 39.721 45.848 1.00 21.78 116 LYS A C 1
ATOM 919 O O . LYS A 1 116 ? 28.536 39.898 47.048 1.00 23.25 116 LYS A O 1
ATOM 925 N N . VAL A 1 117 ? 29.416 40.590 45.094 1.00 20.90 117 VAL A N 1
ATOM 926 C CA . VAL A 1 117 ? 29.912 41.848 45.645 1.00 19.94 117 VAL A CA 1
ATOM 927 C C . VAL A 1 117 ? 29.241 43.003 44.907 1.00 20.37 117 VAL A C 1
ATOM 928 O O . VAL A 1 117 ? 29.606 44.166 45.073 1.00 17.97 117 VAL A O 1
ATOM 932 N N . ASP A 1 118 ? 28.243 42.658 44.100 1.00 18.68 118 ASP A N 1
ATOM 933 C CA . ASP A 1 118 ? 27.475 43.620 43.313 1.00 20.90 118 ASP A CA 1
ATOM 934 C C . ASP A 1 118 ? 26.996 44.819 44.148 1.00 19.40 118 ASP A C 1
ATOM 935 O O . ASP A 1 118 ? 27.076 45.967 43.709 1.00 17.56 118 ASP A O 1
ATOM 940 N N . ASP A 1 119 ? 26.502 44.550 45.351 1.00 18.98 119 ASP A N 1
ATOM 941 C CA . ASP A 1 119 ? 25.993 45.606 46.229 1.00 19.47 119 ASP A CA 1
ATOM 942 C C . ASP A 1 119 ? 26.980 46.733 46.530 1.00 18.64 119 ASP A C 1
ATOM 943 O O . ASP A 1 119 ? 26.602 47.911 46.533 1.00 17.47 119 ASP A O 1
ATOM 948 N N . VAL A 1 120 ? 28.235 46.386 46.805 1.00 18.17 120 VAL A N 1
ATOM 949 C CA . VAL A 1 120 ? 29.217 47.418 47.119 1.00 16.96 120 VAL A CA 1
ATOM 950 C C . VAL A 1 120 ? 29.672 48.153 45.864 1.00 17.58 120 VAL A C 1
ATOM 951 O O . VAL A 1 120 ? 29.925 49.357 45.904 1.00 16.71 120 VAL A O 1
ATOM 955 N N . ILE A 1 121 ? 29.760 47.440 44.745 1.00 16.64 121 ILE A N 1
ATOM 956 C CA . ILE A 1 121 ? 30.154 48.076 43.494 1.00 16.16 121 ILE A CA 1
ATOM 957 C C . ILE A 1 121 ? 29.058 49.076 43.135 1.00 15.39 121 ILE A C 1
ATOM 958 O O . ILE A 1 121 ? 29.333 50.215 42.757 1.00 15.61 121 ILE A O 1
ATOM 963 N N . ARG A 1 122 ? 27.810 48.641 43.269 1.00 15.43 122 ARG A N 1
ATOM 964 C CA . ARG A 1 122 ? 26.661 49.496 42.982 1.00 15.96 122 ARG A CA 1
ATOM 965 C C . ARG A 1 122 ? 26.633 50.721 43.893 1.00 17.79 122 ARG A C 1
ATOM 966 O O . ARG A 1 122 ? 26.489 51.849 43.432 1.00 16.27 122 ARG A O 1
ATOM 974 N N . ASP A 1 123 ? 26.762 50.493 45.195 1.00 16.50 123 ASP A N 1
ATOM 975 C CA . ASP A 1 123 ? 26.723 51.592 46.147 1.00 17.17 123 ASP A CA 1
ATOM 976 C C . ASP A 1 123 ? 27.739 52.686 45.832 1.00 16.88 123 ASP A C 1
ATOM 977 O O . ASP A 1 123 ? 27.483 53.861 46.086 1.00 16.64 123 ASP A O 1
ATOM 982 N N . MET A 1 124 ? 28.885 52.304 45.278 1.00 16.83 124 MET A N 1
ATOM 983 C CA . MET A 1 124 ? 29.903 53.284 44.918 1.00 16.65 124 MET A CA 1
ATOM 984 C C . MET A 1 124 ? 29.593 53.980 43.595 1.00 16.73 124 MET A C 1
ATOM 985 O O . MET A 1 124 ? 29.516 55.207 43.536 1.00 17.90 124 MET A O 1
ATOM 990 N N . ARG A 1 125 ? 29.393 53.197 42.539 1.00 15.97 125 ARG A N 1
ATOM 991 C CA . ARG A 1 125 ? 29.145 53.762 41.215 1.00 15.34 125 ARG A CA 1
ATOM 992 C C . ARG A 1 125 ? 27.829 54.512 41.015 1.00 15.21 125 ARG A C 1
ATOM 993 O O . ARG A 1 125 ? 27.753 55.404 40.173 1.00 16.54 125 ARG A O 1
ATOM 1001 N N . ILE A 1 126 ? 26.811 54.164 41.793 1.00 15.30 126 ILE A N 1
ATOM 1002 C CA . ILE A 1 126 ? 25.497 54.794 41.668 1.00 15.64 126 ILE A CA 1
ATOM 1003 C C . ILE A 1 126 ? 25.471 56.277 42.055 1.00 17.14 126 ILE A C 1
ATOM 1004 O O . ILE A 1 126 ? 24.577 57.015 41.642 1.00 16.75 126 ILE A O 1
ATOM 1009 N N . ILE A 1 127 ? 26.447 56.705 42.851 1.00 16.98 127 ILE A N 1
ATOM 1010 C CA . ILE A 1 127 ? 26.550 58.104 43.259 1.00 17.59 127 ILE A CA 1
ATOM 1011 C C . ILE A 1 127 ? 27.772 58.689 42.559 1.00 16.94 127 ILE A C 1
ATOM 1012 O O . ILE A 1 127 ? 28.900 58.271 42.816 1.00 16.56 127 ILE A O 1
ATOM 1017 N N . LYS A 1 128 ? 27.548 59.649 41.665 1.00 16.99 128 LYS A N 1
ATOM 1018 C CA . LYS A 1 128 ? 28.643 60.266 40.926 1.00 16.95 128 LYS A CA 1
ATOM 1019 C C . LYS A 1 128 ? 29.293 61.418 41.688 1.00 18.02 128 LYS A C 1
ATOM 1020 O O . LYS A 1 128 ? 28.616 62.190 42.371 1.00 20.15 128 LYS A O 1
ATOM 1026 N N . SER A 1 129 ? 30.610 61.517 41.564 1.00 20.43 129 SER A N 1
ATOM 1027 C CA . SER A 1 129 ? 31.368 62.583 42.208 1.00 21.60 129 SER A CA 1
ATOM 1028 C C . SER A 1 129 ? 31.261 63.818 41.318 1.00 23.64 129 SER A C 1
ATOM 1029 O O . SER A 1 129 ? 30.842 63.722 40.163 1.00 21.76 129 SER A O 1
ATOM 1032 N N . GLU A 1 130 ? 31.641 64.975 41.849 1.00 24.21 130 GLU A N 1
ATOM 1033 C CA . GLU A 1 130 ? 31.588 66.200 41.060 1.00 27.19 130 GLU A CA 1
ATOM 1034 C C . GLU A 1 130 ? 32.448 66.028 39.806 1.00 26.19 130 GLU A C 1
ATOM 1035 O O . GLU A 1 130 ? 32.105 66.523 38.734 1.00 26.44 130 GLU A O 1
ATOM 1041 N N . LYS A 1 131 ? 33.563 65.317 39.951 1.00 26.21 131 LYS A N 1
ATOM 1042 C CA . LYS A 1 131 ? 34.471 65.067 38.835 1.00 26.06 131 LYS A CA 1
ATOM 1043 C C . LYS A 1 131 ? 33.798 64.230 37.748 1.00 24.34 131 LYS A C 1
ATOM 1044 O O . LYS A 1 131 ? 33.924 64.527 36.557 1.00 23.35 131 LYS A O 1
ATOM 1050 N N . GLU A 1 132 ? 33.088 63.183 38.159 1.00 21.18 132 GLU A N 1
ATOM 1051 C CA . GLU A 1 132 ? 32.405 62.314 37.202 1.00 20.53 132 GLU A CA 1
ATOM 1052 C C . GLU A 1 132 ? 31.276 63.055 36.499 1.00 19.76 132 GLU A C 1
ATOM 1053 O O . GLU A 1 132 ? 31.064 62.886 35.295 1.00 20.38 132 GLU A O 1
ATOM 1059 N N . ILE A 1 133 ? 30.553 63.873 37.254 1.00 19.05 133 ILE A N 1
ATOM 1060 C CA . ILE A 1 133 ? 29.441 64.634 36.701 1.00 19.67 133 ILE A CA 1
ATOM 1061 C C . ILE A 1 133 ? 29.912 65.562 35.587 1.00 19.05 133 ILE A C 1
ATOM 1062 O O . ILE A 1 133 ? 29.253 65.683 34.555 1.00 19.17 133 ILE A O 1
ATOM 1067 N N . LYS A 1 134 ? 31.058 66.206 35.788 1.00 20.42 134 LYS A N 1
ATOM 1068 C CA . LYS A 1 134 ? 31.602 67.103 34.773 1.00 20.71 134 LYS A CA 1
ATOM 1069 C C . LYS A 1 134 ? 31.902 66.354 33.473 1.00 19.98 134 LYS A C 1
ATOM 1070 O O . LYS A 1 134 ? 31.663 66.874 32.382 1.00 20.33 134 LYS A O 1
ATOM 1076 N N . ILE A 1 135 ? 32.424 65.137 33.588 1.00 19.48 135 ILE A N 1
ATOM 1077 C CA . ILE A 1 135 ? 32.737 64.342 32.405 1.00 19.46 135 ILE A CA 1
ATOM 1078 C C . ILE A 1 135 ? 31.447 63.926 31.702 1.00 18.46 135 ILE A C 1
ATOM 1079 O O . ILE A 1 135 ? 31.338 64.022 30.480 1.00 18.48 135 ILE A O 1
ATOM 1084 N N . ILE A 1 136 ? 30.470 63.465 32.476 1.00 17.20 136 ILE A N 1
ATOM 1085 C CA . ILE A 1 136 ? 29.195 63.050 31.900 1.00 16.99 136 ILE A CA 1
ATOM 1086 C C . ILE A 1 136 ? 28.506 64.244 31.235 1.00 16.92 136 ILE A C 1
ATOM 1087 O O . ILE A 1 136 ? 27.931 64.116 30.154 1.00 18.56 136 ILE A O 1
ATOM 1092 N N . GLU A 1 137 ? 28.574 65.410 31.872 1.00 17.91 137 GLU A N 1
ATOM 1093 C CA . GLU A 1 137 ? 27.939 66.595 31.301 1.00 19.85 137 GLU A CA 1
ATOM 1094 C C . GLU A 1 137 ? 28.567 66.948 29.954 1.00 19.05 137 GLU A C 1
ATOM 1095 O O . GLU A 1 137 ? 27.866 67.352 29.025 1.00 18.21 137 GLU A O 1
ATOM 1101 N N . LYS A 1 138 ? 29.883 66.787 29.837 1.00 18.95 138 LYS A N 1
ATOM 1102 C CA . LYS A 1 138 ? 30.555 67.086 28.575 1.00 19.64 138 LYS A CA 1
ATOM 1103 C C . LYS A 1 138 ? 30.133 66.078 27.505 1.00 18.95 138 LYS A C 1
ATOM 1104 O O . LYS A 1 138 ? 29.967 66.433 26.336 1.00 19.27 138 LYS A O 1
ATOM 1110 N N . ALA A 1 139 ? 29.959 64.820 27.902 1.00 17.42 139 ALA A N 1
ATOM 1111 C CA . ALA A 1 139 ? 29.535 63.790 26.958 1.00 17.06 139 ALA A CA 1
ATOM 1112 C C . ALA A 1 139 ? 28.138 64.149 26.459 1.00 17.11 139 ALA A C 1
ATOM 1113 O O . ALA A 1 139 ? 27.799 63.922 25.296 1.00 18.39 139 ALA A O 1
ATOM 1115 N N . CYS A 1 140 ? 27.328 64.711 27.348 1.00 17.36 140 CYS A N 1
ATOM 1116 C CA . CYS A 1 140 ? 25.974 65.106 26.988 1.00 17.59 140 CYS A CA 1
ATOM 1117 C C . CYS A 1 140 ? 26.009 66.306 26.048 1.00 18.14 140 CYS A C 1
ATOM 1118 O O . CYS A 1 140 ? 25.136 66.459 25.195 1.00 18.41 140 CYS A O 1
ATOM 1121 N N . GLU A 1 141 ? 27.019 67.157 26.205 1.00 18.63 141 GLU A N 1
ATOM 1122 C CA . GLU A 1 141 ? 27.161 68.330 25.345 1.00 20.52 141 GLU A CA 1
ATOM 1123 C C . GLU A 1 141 ? 27.457 67.842 23.929 1.00 19.72 141 GLU A C 1
ATOM 1124 O O . GLU A 1 141 ? 26.948 68.385 22.949 1.00 18.91 141 GLU A O 1
ATOM 1130 N N . ILE A 1 142 ? 28.291 66.811 23.835 1.00 18.03 142 ILE A N 1
ATOM 1131 C CA . ILE A 1 142 ? 28.649 66.222 22.552 1.00 18.41 142 ILE A CA 1
ATOM 1132 C C . ILE A 1 142 ? 27.416 65.547 21.945 1.00 18.35 142 ILE A C 1
ATOM 1133 O O . ILE A 1 142 ? 27.194 65.613 20.734 1.00 17.80 142 ILE A O 1
ATOM 1138 N N . ALA A 1 143 ? 26.610 64.910 22.790 1.00 17.37 143 ALA A N 1
ATOM 1139 C CA . ALA A 1 143 ? 25.401 64.239 22.312 1.00 16.40 143 ALA A CA 1
ATOM 1140 C C . ALA A 1 143 ? 24.410 65.282 21.797 1.00 17.86 143 ALA A C 1
ATOM 1141 O O . ALA A 1 143 ? 23.754 65.070 20.778 1.00 16.84 143 ALA A O 1
ATOM 1143 N N . ASP A 1 144 ? 24.300 66.406 22.506 1.00 17.26 144 ASP A N 1
ATOM 1144 C CA . ASP A 1 144 ? 23.397 67.479 22.082 1.00 18.35 144 ASP A CA 1
ATOM 1145 C C . ASP A 1 144 ? 23.803 67.974 20.696 1.00 17.59 144 ASP A C 1
ATOM 1146 O O . ASP A 1 144 ? 22.957 68.193 19.829 1.00 18.30 144 ASP A O 1
ATOM 1151 N N . LYS A 1 145 ? 25.103 68.153 20.490 1.00 16.91 145 LYS A N 1
ATOM 1152 C CA . LYS A 1 145 ? 25.601 68.616 19.198 1.00 17.97 145 LYS A CA 1
ATOM 1153 C C . LYS A 1 145 ? 25.273 67.607 18.105 1.00 18.08 145 LYS A C 1
ATOM 1154 O O . LYS A 1 145 ? 24.961 67.980 16.972 1.00 18.33 145 LYS A O 1
ATOM 1160 N N . ALA A 1 146 ? 25.336 66.325 18.453 1.00 17.00 146 ALA A N 1
ATOM 1161 C CA . ALA A 1 146 ? 25.051 65.270 17.489 1.00 17.21 146 ALA A CA 1
ATOM 1162 C C . ALA A 1 146 ? 23.578 65.275 17.097 1.00 16.94 146 ALA A C 1
ATOM 1163 O O . ALA A 1 146 ? 2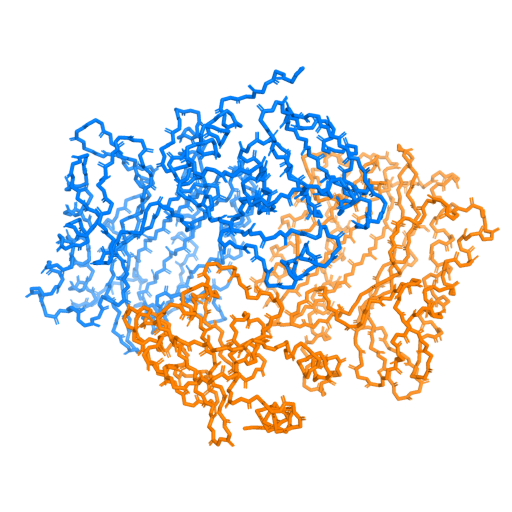3.243 65.113 15.926 1.00 16.46 146 ALA A O 1
ATOM 1165 N N . VAL A 1 147 ? 22.701 65.460 18.077 1.00 16.68 147 VAL A N 1
ATOM 1166 C CA . VAL A 1 147 ? 21.270 65.490 17.800 1.00 17.62 147 VAL A CA 1
ATOM 1167 C C . VAL A 1 147 ? 20.916 66.683 16.914 1.00 17.14 147 VAL A C 1
ATOM 1168 O O . VAL A 1 147 ? 20.110 66.560 15.990 1.00 18.89 147 VAL A O 1
ATOM 1172 N N . MET A 1 148 ? 21.515 67.836 17.195 1.00 17.84 148 MET A N 1
ATOM 1173 C CA . MET A 1 148 ? 21.243 69.025 16.393 1.00 19.46 148 MET A CA 1
ATOM 1174 C C . MET A 1 148 ? 21.728 68.810 14.970 1.00 19.60 148 MET A C 1
ATOM 1175 O O . MET A 1 148 ? 21.084 69.246 14.015 1.00 19.83 148 MET A O 1
ATOM 1180 N N . ALA A 1 149 ? 22.869 68.138 14.825 1.00 19.82 149 ALA A N 1
ATOM 1181 C CA . ALA A 1 149 ? 23.410 67.863 13.501 1.00 19.34 149 ALA A CA 1
ATOM 1182 C C . ALA A 1 149 ? 22.498 66.882 12.771 1.00 19.44 149 ALA A C 1
ATOM 1183 O O . ALA A 1 149 ? 22.295 66.998 11.563 1.00 19.71 149 ALA A O 1
ATOM 1185 N N . ALA A 1 150 ? 21.944 65.920 13.506 1.00 17.34 150 ALA A N 1
ATOM 1186 C CA . ALA A 1 150 ? 21.052 64.929 12.907 1.00 18.94 150 ALA A CA 1
ATOM 1187 C C . ALA A 1 150 ? 19.804 65.604 12.355 1.00 20.19 150 ALA A C 1
ATOM 1188 O O . ALA A 1 150 ? 19.361 65.310 11.246 1.00 21.45 150 ALA A O 1
ATOM 1190 N N . ILE A 1 151 ? 19.238 66.508 13.145 1.00 20.42 151 ILE A N 1
ATOM 1191 C CA . ILE A 1 151 ? 18.036 67.227 12.743 1.00 22.73 151 ILE A CA 1
ATOM 1192 C C . ILE A 1 151 ? 18.274 68.004 11.452 1.00 25.84 151 ILE A C 1
ATOM 1193 O O . ILE A 1 151 ? 17.423 68.023 10.562 1.00 26.71 151 ILE A O 1
ATOM 1198 N N . GLU A 1 152 ? 19.442 68.626 11.346 1.00 27.29 152 GLU A N 1
ATOM 1199 C CA . GLU A 1 152 ? 19.788 69.411 10.168 1.00 30.22 152 GLU A CA 1
ATOM 1200 C C . GLU A 1 152 ? 20.039 68.521 8.950 1.00 30.74 152 GLU A C 1
ATOM 1201 O O . GLU A 1 152 ? 19.769 68.916 7.814 1.00 30.29 152 GLU A O 1
ATOM 1207 N N . GLU A 1 153 ? 20.545 67.316 9.194 1.00 29.46 153 GLU A N 1
ATOM 1208 C CA . GLU A 1 153 ? 20.856 66.374 8.124 1.00 29.67 153 GLU A CA 1
ATOM 1209 C C . GLU A 1 153 ? 19.651 65.582 7.633 1.00 30.80 153 GLU A C 1
ATOM 1210 O O . GLU A 1 153 ? 19.629 65.112 6.494 1.00 32.79 153 GLU A O 1
ATOM 1216 N N . ILE A 1 154 ? 18.652 65.433 8.492 1.00 28.65 154 ILE A N 1
ATOM 1217 C CA . ILE A 1 154 ? 17.462 64.678 8.135 1.00 26.70 154 ILE A CA 1
ATOM 1218 C C . ILE A 1 154 ? 16.529 65.434 7.195 1.00 28.27 154 ILE A C 1
ATOM 1219 O O . ILE A 1 154 ? 16.028 66.512 7.519 1.00 29.23 154 ILE A O 1
ATOM 1224 N N . THR A 1 155 ? 16.318 64.852 6.020 1.00 29.28 155 THR A N 1
ATOM 1225 C CA . THR A 1 155 ? 15.440 65.415 5.001 1.00 31.34 155 THR A CA 1
ATOM 1226 C C . THR A 1 155 ? 14.932 64.252 4.158 1.00 30.89 155 THR A C 1
ATOM 1227 O O . THR A 1 155 ? 15.526 63.173 4.159 1.00 29.94 155 THR A O 1
ATOM 1231 N N . GLU A 1 156 ? 13.833 64.463 3.444 1.00 31.19 156 GLU A N 1
ATOM 1232 C CA . GLU A 1 156 ? 13.282 63.406 2.610 1.00 30.60 156 GLU A CA 1
ATOM 1233 C C . GLU A 1 156 ? 14.349 62.915 1.637 1.00 28.79 156 GLU A C 1
ATOM 1234 O O . GLU A 1 156 ? 15.078 63.715 1.048 1.00 28.84 156 GLU A O 1
ATOM 1240 N N . GLY A 1 157 ? 14.451 61.597 1.490 1.00 28.07 157 GLY A N 1
ATOM 1241 C CA . GLY A 1 157 ? 15.427 61.019 0.582 1.00 28.00 157 GLY A CA 1
ATOM 1242 C C . GLY A 1 157 ? 16.685 60.493 1.251 1.00 27.20 157 GLY A C 1
ATOM 1243 O O . GLY A 1 157 ? 17.346 59.597 0.725 1.00 27.91 157 GLY A O 1
ATOM 1244 N N . LYS A 1 158 ? 17.023 61.047 2.411 1.00 26.89 158 LYS A N 1
ATOM 1245 C CA . LYS A 1 158 ? 18.218 60.628 3.138 1.00 26.28 158 LYS A CA 1
ATOM 1246 C C . LYS A 1 158 ? 18.082 59.218 3.708 1.00 25.08 158 LYS A C 1
ATOM 1247 O O . LYS A 1 158 ? 17.007 58.820 4.156 1.00 24.71 158 LYS A O 1
ATOM 1253 N N . LYS A 1 159 ? 19.179 58.467 3.685 1.00 23.53 159 LYS A N 1
ATOM 1254 C CA . LYS A 1 159 ? 19.190 57.115 4.228 1.00 22.09 159 LYS A CA 1
ATOM 1255 C C . LYS A 1 159 ? 19.502 57.212 5.727 1.00 21.23 159 LYS A C 1
ATOM 1256 O O . LYS A 1 159 ? 20.430 57.917 6.124 1.00 20.58 159 LYS A O 1
ATOM 1262 N N . GLU A 1 160 ? 18.726 56.513 6.553 1.00 19.53 160 GLU A N 1
ATOM 1263 C CA . GLU A 1 160 ? 18.919 56.541 8.005 1.00 19.31 160 GLU A CA 1
ATOM 1264 C C . GLU A 1 160 ? 20.368 56.292 8.413 1.00 18.63 160 GLU A C 1
ATOM 1265 O O . GLU A 1 160 ? 20.940 57.040 9.208 1.00 19.08 160 GLU A O 1
ATOM 1271 N N . ARG A 1 161 ? 20.955 55.234 7.866 1.00 18.25 161 ARG A N 1
ATOM 1272 C CA . ARG A 1 161 ? 22.333 54.873 8.181 1.00 18.64 161 ARG A CA 1
ATOM 1273 C C . ARG A 1 161 ? 23.335 55.967 7.833 1.00 18.91 161 ARG A C 1
ATOM 1274 O O . ARG A 1 161 ? 24.342 56.131 8.521 1.00 17.90 161 ARG A O 1
ATOM 1282 N N . GLU A 1 162 ? 23.072 56.710 6.762 1.00 18.30 162 GLU A N 1
ATOM 1283 C CA . GLU A 1 162 ? 23.983 57.773 6.361 1.00 19.19 162 GLU A CA 1
ATOM 1284 C C . GLU A 1 162 ? 23.925 58.927 7.352 1.00 19.15 162 GLU A C 1
ATOM 1285 O O . GLU A 1 162 ? 24.938 59.577 7.617 1.00 19.58 162 GLU A O 1
ATOM 1291 N N . VAL A 1 163 ? 22.739 59.177 7.902 1.00 17.59 163 VAL A N 1
ATOM 1292 C CA . VAL A 1 163 ? 22.587 60.235 8.891 1.00 18.10 163 VAL A CA 1
ATOM 1293 C C . VAL A 1 163 ? 23.384 59.799 10.120 1.00 17.33 163 VAL A C 1
ATOM 1294 O O . VAL A 1 163 ? 24.126 60.586 10.713 1.00 17.07 163 VAL A O 1
ATOM 1298 N N . ALA A 1 164 ? 23.232 58.533 10.492 1.00 16.64 164 ALA A N 1
ATOM 1299 C CA . ALA A 1 164 ? 23.944 57.993 11.643 1.00 16.44 164 ALA A CA 1
ATOM 1300 C C . ALA A 1 164 ? 25.449 58.127 11.444 1.00 17.20 164 ALA A C 1
ATOM 1301 O O . ALA A 1 164 ? 26.170 58.545 12.349 1.00 17.80 164 ALA A O 1
ATOM 1303 N N . ALA A 1 165 ? 25.921 57.783 10.251 1.00 17.09 165 ALA A N 1
ATOM 1304 C CA . ALA A 1 165 ? 27.345 57.865 9.959 1.00 17.12 165 ALA A CA 1
ATOM 1305 C C . ALA A 1 165 ? 27.871 59.288 10.140 1.00 17.26 165 ALA A C 1
ATOM 1306 O O . ALA A 1 165 ? 28.938 59.495 10.715 1.00 17.22 165 ALA A O 1
ATOM 1308 N N . LYS A 1 166 ? 27.109 60.267 9.664 1.00 16.99 166 LYS A N 1
ATOM 1309 C CA . LYS A 1 166 ? 27.515 61.664 9.759 1.00 18.11 166 LYS A CA 1
ATOM 1310 C C . LYS A 1 166 ? 27.620 62.171 11.196 1.00 17.93 166 LYS A C 1
ATOM 1311 O O . LYS A 1 166 ? 28.591 62.841 11.547 1.00 17.90 166 LYS A O 1
ATOM 1317 N N . VAL A 1 167 ? 26.633 61.855 12.031 1.00 17.23 167 VAL A N 1
ATOM 1318 C CA . VAL A 1 167 ? 26.667 62.338 13.407 1.00 17.47 167 VAL A CA 1
ATOM 1319 C C . VAL A 1 167 ? 27.659 61.580 14.276 1.00 17.85 167 VAL A C 1
ATOM 1320 O O . VAL A 1 167 ? 28.165 62.120 15.255 1.00 16.79 167 VAL A O 1
ATOM 1324 N N . GLU A 1 168 ? 27.947 60.332 13.925 1.00 17.72 168 GLU A N 1
ATOM 1325 C CA . GLU A 1 168 ? 28.913 59.572 14.705 1.00 18.08 168 GLU A CA 1
ATOM 1326 C C . GLU A 1 168 ? 30.302 60.120 14.401 1.00 18.57 168 GLU A C 1
ATOM 1327 O O . GLU A 1 168 ? 31.176 60.135 15.266 1.00 17.23 168 GLU A O 1
ATOM 1333 N N . TYR A 1 169 ? 30.497 60.582 13.169 1.00 16.45 169 TYR A N 1
ATOM 1334 C CA . TYR A 1 169 ? 31.769 61.176 12.779 1.00 16.60 169 TYR A CA 1
ATOM 1335 C C . TYR A 1 169 ? 31.915 62.490 13.540 1.00 17.44 169 TYR A C 1
ATOM 1336 O O . TYR A 1 169 ? 32.981 62.799 14.063 1.00 18.04 169 TYR A O 1
ATOM 1345 N N . LEU A 1 170 ? 30.831 63.259 13.611 1.00 17.59 170 LEU A N 1
ATOM 1346 C CA . LEU A 1 170 ? 30.857 64.532 14.322 1.00 18.63 170 LEU A CA 1
ATOM 1347 C C . LEU A 1 170 ? 31.207 64.336 15.795 1.00 18.57 170 LEU A C 1
ATOM 1348 O O . LEU A 1 170 ? 31.998 65.097 16.357 1.00 20.05 170 LEU A O 1
ATOM 1353 N N . MET A 1 171 ? 30.627 63.316 16.422 1.00 17.18 171 MET A N 1
ATOM 1354 C CA . MET A 1 171 ? 30.905 63.063 17.832 1.00 17.85 171 MET A CA 1
ATOM 1355 C C . MET A 1 171 ? 32.387 62.770 18.052 1.00 18.19 171 MET A C 1
ATOM 1356 O O . MET A 1 171 ? 32.996 63.282 18.990 1.00 19.53 171 MET A O 1
ATOM 1361 N N . LYS A 1 172 ? 32.964 61.954 17.180 1.00 18.76 172 LYS A N 1
ATOM 1362 C CA . LYS A 1 172 ? 34.377 61.603 17.293 1.00 19.20 172 LYS A CA 1
ATOM 1363 C C . LYS A 1 172 ? 35.270 62.821 17.099 1.00 21.24 172 LYS A C 1
ATOM 1364 O O . LYS A 1 172 ? 36.269 62.991 17.803 1.00 21.59 172 LYS A O 1
ATOM 1370 N N . MET A 1 173 ? 34.912 63.674 16.149 1.00 21.41 173 MET A N 1
ATOM 1371 C CA . MET A 1 173 ? 35.718 64.855 15.889 1.00 23.02 173 MET A CA 1
ATOM 1372 C C . MET A 1 173 ? 35.555 65.895 16.988 1.00 23.84 173 MET A C 1
ATOM 1373 O O . MET A 1 173 ? 36.304 66.871 17.045 1.00 24.95 173 MET A O 1
ATOM 1378 N N . ASN A 1 174 ? 34.581 65.675 17.867 1.00 22.61 174 ASN A N 1
ATOM 1379 C CA . ASN A 1 174 ? 34.349 66.580 18.982 1.00 23.84 174 ASN A CA 1
ATOM 1380 C C . ASN A 1 174 ? 34.913 66.026 20.286 1.00 22.74 174 ASN A C 1
ATOM 1381 O O . ASN A 1 174 ? 34.634 66.550 21.365 1.00 23.48 174 ASN A O 1
ATOM 1386 N N . GLY A 1 175 ? 35.703 64.960 20.181 1.00 22.68 175 GLY A N 1
ATOM 1387 C CA . GLY A 1 175 ? 36.325 64.389 21.364 1.00 21.81 175 GLY A CA 1
ATOM 1388 C C . GLY A 1 175 ? 35.847 63.038 21.859 1.00 20.32 175 GLY A C 1
ATOM 1389 O O . GLY A 1 175 ? 36.510 62.419 22.693 1.00 21.58 175 GLY A O 1
ATOM 1390 N N . ALA A 1 176 ? 34.708 62.567 21.366 1.00 19.35 176 ALA A N 1
ATOM 1391 C CA . ALA A 1 176 ? 34.195 61.278 21.811 1.00 19.62 176 ALA A CA 1
ATOM 1392 C C . ALA A 1 176 ? 35.070 60.121 21.331 1.00 20.27 176 ALA A C 1
ATOM 1393 O O . ALA A 1 176 ? 35.609 60.155 20.225 1.00 20.43 176 ALA A O 1
ATOM 1395 N N . GLU A 1 177 ? 35.222 59.105 22.175 1.00 19.33 177 GLU A N 1
ATOM 1396 C CA . GLU A 1 177 ? 36.005 57.927 21.817 1.00 21.78 177 GLU A CA 1
ATOM 1397 C C . GLU A 1 177 ? 35.266 57.224 20.684 1.00 22.67 177 GLU A C 1
ATOM 1398 O O . GLU A 1 177 ? 35.871 56.744 19.720 1.00 22.93 177 GLU A O 1
ATOM 1404 N N . LYS A 1 178 ? 33.946 57.169 20.826 1.00 21.25 178 LYS A N 1
ATOM 1405 C CA . LYS A 1 178 ? 33.066 56.527 19.861 1.00 21.67 178 LYS A CA 1
ATOM 1406 C C . LYS A 1 178 ? 31.636 56.682 20.371 1.00 20.39 178 LYS A C 1
ATOM 1407 O O . LYS A 1 178 ? 31.417 57.252 21.440 1.00 18.99 178 LYS A O 1
ATOM 1413 N N . PRO A 1 179 ? 30.642 56.199 19.606 1.00 21.79 179 PRO A N 1
ATOM 1414 C CA . PRO A 1 179 ? 29.255 56.326 20.070 1.00 20.26 179 PRO A CA 1
ATOM 1415 C C . PRO A 1 179 ? 29.061 55.467 21.318 1.00 19.06 179 PRO A C 1
ATOM 1416 O O . PRO A 1 179 ? 29.699 54.425 21.458 1.00 19.48 179 PRO A O 1
ATOM 1420 N N . ALA A 1 180 ? 28.182 55.896 22.219 1.00 18.25 180 ALA A N 1
ATOM 1421 C CA . ALA A 1 180 ? 27.931 55.143 23.447 1.00 18.86 180 ALA A CA 1
ATOM 1422 C C . ALA A 1 180 ? 27.202 53.835 23.147 1.00 19.99 180 ALA A C 1
ATOM 1423 O O . ALA A 1 180 ? 27.251 52.884 23.932 1.00 19.54 180 ALA A O 1
ATOM 1425 N N . PHE A 1 181 ? 26.525 53.805 22.005 1.00 19.07 181 PHE A N 1
ATOM 1426 C CA . PHE A 1 181 ? 25.778 52.635 21.564 1.00 19.94 181 PHE A CA 1
ATOM 1427 C C . PHE A 1 181 ? 25.390 52.855 20.105 1.00 19.96 181 PHE A C 1
ATOM 1428 O O . PHE A 1 181 ? 25.525 53.962 19.594 1.00 18.73 181 PHE A O 1
ATOM 1436 N N . ASP A 1 182 ? 24.925 51.803 19.436 1.00 21.40 182 ASP A N 1
ATOM 1437 C CA . ASP A 1 182 ? 24.532 51.904 18.030 1.00 23.09 182 ASP A CA 1
ATOM 1438 C C . ASP A 1 182 ? 23.444 52.961 17.839 1.00 21.53 182 ASP A C 1
ATOM 1439 O O . ASP A 1 182 ? 22.334 52.827 18.352 1.00 20.86 182 ASP A O 1
ATOM 1444 N N . THR A 1 183 ? 23.772 54.003 17.083 1.00 20.16 183 THR A N 1
ATOM 1445 C CA . THR A 1 183 ? 22.850 55.108 16.844 1.00 18.06 183 THR A CA 1
ATOM 1446 C C . THR A 1 183 ? 21.526 54.699 16.228 1.00 18.42 183 THR A C 1
ATOM 1447 O O . THR A 1 183 ? 21.478 53.974 15.231 1.00 16.76 183 THR A O 1
ATOM 1451 N N . ILE A 1 184 ? 20.451 55.190 16.835 1.00 15.27 184 ILE A N 1
ATOM 1452 C CA . ILE A 1 184 ? 19.107 54.910 16.368 1.00 16.33 184 ILE A CA 1
ATOM 1453 C C . ILE A 1 184 ? 18.556 56.097 15.591 1.00 15.92 184 ILE A C 1
ATOM 1454 O O . ILE A 1 184 ? 18.462 57.198 16.119 1.00 15.42 184 ILE A O 1
ATOM 1459 N N . ILE A 1 185 ? 18.245 55.863 14.319 1.00 15.92 185 ILE A N 1
ATOM 1460 C CA . ILE A 1 185 ? 17.631 56.863 13.454 1.00 16.42 185 ILE A CA 1
ATOM 1461 C C . ILE A 1 185 ? 16.502 56.027 12.866 1.00 18.28 185 ILE A C 1
ATOM 1462 O O . ILE A 1 185 ? 16.702 55.306 11.887 1.00 18.03 185 ILE A O 1
ATOM 1467 N N . ALA A 1 186 ? 15.330 56.103 13.492 1.00 19.05 186 ALA A N 1
ATOM 1468 C CA . ALA A 1 186 ? 14.170 55.315 13.079 1.00 18.74 186 ALA A CA 1
ATOM 1469 C C . ALA A 1 186 ? 13.063 56.190 12.505 1.00 17.93 186 ALA A C 1
ATOM 1470 O O . ALA A 1 186 ? 12.412 56.943 13.234 1.00 17.93 186 ALA A O 1
ATOM 1472 N N . SER A 1 187 ? 12.840 56.066 11.199 1.00 17.62 187 SER A N 1
ATOM 1473 C CA . SER A 1 187 ? 11.841 56.880 10.512 1.00 19.13 187 SER A CA 1
ATOM 1474 C C . SER A 1 187 ? 10.605 56.114 10.053 1.00 19.49 187 SER A C 1
ATOM 1475 O O . SER A 1 187 ? 10.671 54.922 9.758 1.00 18.84 187 SER A O 1
ATOM 1478 N N . GLY A 1 188 ? 9.481 56.821 9.988 1.00 20.56 188 GLY A N 1
ATOM 1479 C CA . GLY A 1 188 ? 8.240 56.203 9.555 1.00 20.61 188 GLY A CA 1
ATOM 1480 C C . GLY A 1 188 ? 7.852 55.026 10.425 1.00 20.26 188 GLY A C 1
ATOM 1481 O O . GLY A 1 188 ? 7.907 55.109 11.654 1.00 21.38 188 GLY A O 1
ATOM 1482 N N . TYR A 1 189 ? 7.471 53.918 9.797 1.00 21.39 189 TYR A N 1
ATOM 1483 C CA . TYR A 1 189 ? 7.072 52.741 10.554 1.00 21.70 189 TYR A CA 1
ATOM 1484 C C . TYR A 1 189 ? 8.180 52.263 11.492 1.00 20.16 189 TYR A C 1
ATOM 1485 O O . TYR A 1 189 ? 7.904 51.597 12.486 1.00 21.14 189 TYR A O 1
ATOM 1494 N N . ARG A 1 190 ? 9.430 52.604 11.187 1.00 19.38 190 ARG A N 1
ATOM 1495 C CA . ARG A 1 190 ? 10.539 52.175 12.036 1.00 18.88 190 ARG A CA 1
ATOM 1496 C C . ARG A 1 190 ? 10.567 52.906 13.372 1.00 17.86 190 ARG A C 1
ATOM 1497 O O . ARG A 1 190 ? 11.157 52.416 14.332 1.00 18.66 190 ARG A O 1
ATOM 1505 N N . SER A 1 191 ? 9.936 54.075 13.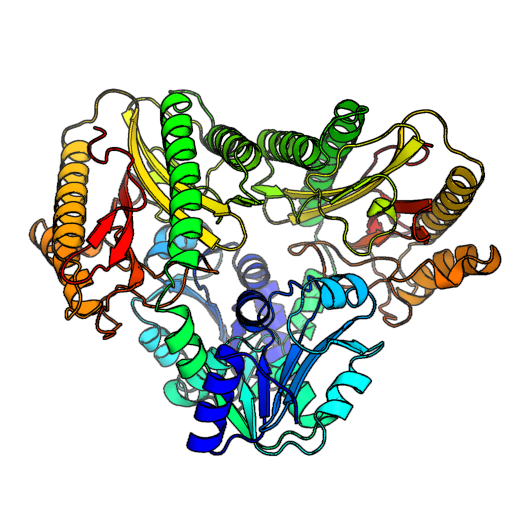442 1.00 16.92 191 SER A N 1
ATOM 1506 C CA . SER A 1 191 ? 9.920 54.819 14.698 1.00 17.40 191 SER A CA 1
ATOM 1507 C C . SER A 1 191 ? 9.120 54.065 15.766 1.00 19.09 191 SER A C 1
ATOM 1508 O O . SER A 1 191 ? 9.171 54.408 16.953 1.00 17.75 191 SER A O 1
ATOM 1511 N N . ALA A 1 192 ? 8.402 53.028 15.337 1.00 18.85 192 ALA A N 1
ATOM 1512 C CA . ALA A 1 192 ? 7.601 52.200 16.240 1.00 18.77 192 ALA A CA 1
ATOM 1513 C C . ALA A 1 192 ? 8.456 51.114 16.889 1.00 18.20 192 ALA A C 1
ATOM 1514 O O . ALA A 1 192 ? 7.983 50.365 17.743 1.00 18.81 192 ALA A O 1
ATOM 1516 N N . LEU A 1 193 ? 9.715 51.027 16.469 1.00 19.13 193 LEU A N 1
ATOM 1517 C CA . LEU A 1 193 ? 10.655 50.051 17.015 1.00 19.62 193 LEU A CA 1
ATOM 1518 C C . LEU A 1 193 ? 11.527 50.805 18.015 1.00 18.42 193 LEU A C 1
ATOM 1519 O O . LEU A 1 193 ? 12.373 51.601 17.621 1.00 18.62 193 LEU A O 1
ATOM 1524 N N . PRO A 1 194 ? 11.336 50.564 19.321 1.00 19.49 194 PRO A N 1
ATOM 1525 C CA . PRO A 1 194 ? 12.143 51.269 20.322 1.00 20.09 194 PRO A CA 1
ATOM 1526 C C . PRO A 1 194 ? 13.641 51.260 20.023 1.00 21.54 194 PRO A C 1
ATOM 1527 O O . PRO A 1 194 ? 14.305 52.288 20.144 1.00 23.31 194 PRO A O 1
ATOM 1531 N N . HIS A 1 195 ? 14.169 50.107 19.625 1.00 21.98 195 HIS A N 1
ATOM 1532 C CA . HIS A 1 195 ? 15.592 49.996 19.308 1.00 22.21 195 HIS A CA 1
ATOM 1533 C C . HIS A 1 195 ? 15.856 49.875 17.807 1.00 21.77 195 HIS A C 1
ATOM 1534 O O . HIS A 1 195 ? 16.683 49.072 17.377 1.00 22.09 195 HIS A O 1
ATOM 1541 N N . GLY A 1 196 ? 15.158 50.691 17.018 1.00 19.71 196 GLY A N 1
ATOM 1542 C CA . GLY A 1 196 ? 15.328 50.660 15.576 1.00 19.90 196 GLY A CA 1
ATOM 1543 C C . GLY A 1 196 ? 16.616 51.304 15.096 1.00 18.66 196 GLY A C 1
ATOM 1544 O O . GLY A 1 196 ? 16.608 52.420 14.580 1.00 19.31 196 GLY A O 1
ATOM 1545 N N . VAL A 1 197 ? 17.730 50.598 15.266 1.00 19.88 197 VAL A N 1
ATOM 1546 C CA . VAL A 1 197 ? 19.027 51.106 14.840 1.00 18.60 197 VAL A CA 1
ATOM 1547 C C . VAL A 1 197 ? 18.956 51.571 13.384 1.00 19.30 197 VAL A C 1
ATOM 1548 O O . VAL A 1 197 ? 18.275 50.956 12.559 1.00 20.99 197 VAL A O 1
ATOM 1552 N N . ALA A 1 198 ? 19.647 52.665 13.077 1.00 18.89 198 ALA A N 1
ATOM 1553 C CA . ALA A 1 198 ? 19.651 53.228 11.727 1.00 18.06 198 ALA A CA 1
ATOM 1554 C C . ALA A 1 198 ? 19.822 52.140 10.669 1.00 19.28 198 ALA A C 1
ATOM 1555 O O . ALA A 1 198 ? 20.712 51.296 10.780 1.00 20.84 198 ALA A O 1
ATOM 1557 N N . SER A 1 199 ? 18.977 52.178 9.641 1.00 19.08 199 SER A N 1
ATOM 1558 C CA . SER A 1 199 ? 19.018 51.177 8.575 1.00 20.00 199 SER A CA 1
ATOM 1559 C C . SER A 1 199 ? 19.154 51.787 7.180 1.00 19.75 199 SER A C 1
ATOM 1560 O O . SER A 1 199 ? 19.429 52.976 7.028 1.00 20.91 199 SER A O 1
ATOM 1563 N N . ASP A 1 200 ? 18.956 50.961 6.157 1.00 22.30 200 ASP A N 1
ATOM 1564 C CA . ASP A 1 200 ? 19.062 51.433 4.782 1.00 23.43 200 ASP A CA 1
ATOM 1565 C C . ASP A 1 200 ? 17.802 52.145 4.305 1.00 23.16 200 ASP A C 1
ATOM 1566 O O . ASP A 1 200 ? 17.773 52.698 3.205 1.00 24.13 200 ASP A O 1
ATOM 1571 N N . LYS A 1 201 ? 16.762 52.134 5.133 1.00 21.85 201 LYS A N 1
ATOM 1572 C CA . LYS A 1 201 ? 15.512 52.794 4.780 1.00 21.50 201 LYS A CA 1
ATOM 1573 C C . LYS A 1 201 ? 15.747 54.275 4.530 1.00 22.01 201 LYS A C 1
ATOM 1574 O O . LYS A 1 201 ? 16.511 54.918 5.247 1.00 21.84 201 LYS A O 1
ATOM 1580 N N . ARG A 1 202 ? 15.094 54.817 3.509 1.00 22.57 202 ARG A N 1
ATOM 1581 C CA . ARG A 1 202 ? 15.233 56.232 3.223 1.00 23.80 202 ARG A CA 1
ATOM 1582 C C . ARG A 1 202 ? 14.082 56.982 3.874 1.00 24.13 202 ARG A C 1
ATOM 1583 O O . ARG A 1 202 ? 12.941 56.517 3.884 1.00 23.13 202 ARG A O 1
ATOM 1591 N N . ILE A 1 203 ? 14.400 58.138 4.439 1.00 23.50 203 ILE A N 1
ATOM 1592 C CA . ILE A 1 203 ? 13.417 58.973 5.114 1.00 23.70 203 ILE A CA 1
ATOM 1593 C C . ILE A 1 203 ? 12.458 59.630 4.117 1.00 24.40 203 ILE A C 1
ATOM 1594 O O . ILE A 1 203 ? 12.871 60.076 3.049 1.00 24.91 203 ILE A O 1
ATOM 1599 N N . GLU A 1 204 ? 11.176 59.681 4.468 1.00 24.78 204 GLU A N 1
ATOM 1600 C CA . GLU A 1 204 ? 10.169 60.283 3.591 1.00 26.88 204 GLU A CA 1
ATOM 1601 C C . GLU A 1 204 ? 9.490 61.453 4.285 1.00 25.89 204 GLU A C 1
ATOM 1602 O O . GLU A 1 204 ? 9.443 61.508 5.516 1.00 26.39 204 GLU A O 1
ATOM 1608 N N . ARG A 1 205 ? 8.958 62.390 3.506 1.00 26.22 205 ARG A N 1
ATOM 1609 C CA . ARG A 1 205 ? 8.273 63.532 4.100 1.00 27.16 205 ARG A CA 1
ATOM 1610 C C . ARG A 1 205 ? 7.039 63.020 4.838 1.00 27.06 205 ARG A C 1
ATOM 1611 O O . ARG A 1 205 ? 6.337 62.135 4.347 1.00 27.28 205 ARG A O 1
ATOM 1619 N N . GLY A 1 206 ? 6.791 63.573 6.021 1.00 25.81 206 GLY A N 1
ATOM 1620 C CA . GLY A 1 206 ? 5.655 63.151 6.821 1.00 25.41 206 GLY A CA 1
ATOM 1621 C C . GLY A 1 206 ? 6.059 62.088 7.830 1.00 24.17 206 GLY A C 1
ATOM 1622 O O . GLY A 1 206 ? 5.253 61.645 8.644 1.00 24.09 206 GLY A O 1
ATOM 1623 N N . ASP A 1 207 ? 7.322 61.681 7.771 1.00 23.46 207 ASP A N 1
ATOM 1624 C CA . ASP A 1 207 ? 7.860 60.661 8.669 1.00 23.31 207 ASP A CA 1
ATOM 1625 C C . ASP A 1 207 ? 8.164 61.160 10.074 1.00 21.47 207 ASP A C 1
ATOM 1626 O O . ASP A 1 207 ? 8.701 62.252 10.248 1.00 21.83 207 ASP A O 1
ATOM 1631 N N . LEU A 1 208 ? 7.814 60.356 11.073 1.00 20.35 208 LEU A N 1
ATOM 1632 C CA . LEU A 1 208 ? 8.184 60.666 12.448 1.00 18.97 208 LEU A CA 1
ATOM 1633 C C . LEU A 1 208 ? 9.591 60.074 12.441 1.00 18.36 208 LEU A C 1
ATOM 1634 O O . LEU A 1 208 ? 9.810 59.026 11.829 1.00 18.61 208 LEU A O 1
ATOM 1639 N N . VAL A 1 209 ? 10.547 60.733 13.085 1.00 16.97 209 VAL A N 1
ATOM 1640 C CA . VAL A 1 209 ? 11.906 60.204 13.124 1.00 16.76 209 VAL A CA 1
ATOM 1641 C C . VAL A 1 209 ? 12.426 60.269 14.551 1.00 17.59 209 VAL A C 1
ATOM 1642 O O . VAL A 1 209 ? 12.528 61.350 15.137 1.00 18.11 209 VAL A O 1
ATOM 1646 N N . VAL A 1 210 ? 12.728 59.104 15.112 1.00 16.71 210 VAL A N 1
ATOM 1647 C CA . VAL A 1 210 ? 13.255 59.023 16.467 1.00 16.36 210 VAL A CA 1
ATOM 1648 C C . VAL A 1 210 ? 14.776 58.991 16.352 1.00 16.51 210 VAL A C 1
ATOM 1649 O O . VAL A 1 210 ? 15.330 58.191 15.595 1.00 18.07 210 VAL A O 1
ATOM 1653 N N . ILE A 1 211 ? 15.434 59.878 17.093 1.00 15.32 211 ILE A N 1
ATOM 1654 C CA . ILE A 1 211 ? 16.892 59.990 17.094 1.00 16.20 211 ILE A CA 1
ATOM 1655 C C . ILE A 1 211 ? 17.388 59.708 18.510 1.00 15.62 211 ILE A C 1
ATOM 1656 O O . ILE A 1 211 ? 17.222 60.534 19.405 1.00 15.81 211 ILE A O 1
ATOM 1661 N N . ASP A 1 212 ? 17.988 58.538 18.708 1.00 16.16 212 ASP A N 1
ATOM 1662 C CA . ASP A 1 212 ? 18.499 58.132 20.018 1.00 15.23 212 ASP A CA 1
ATOM 1663 C C . ASP A 1 212 ? 19.989 57.846 19.839 1.00 15.52 212 ASP A C 1
ATOM 1664 O O . ASP A 1 212 ? 20.375 56.941 19.098 1.00 15.67 212 ASP A O 1
ATOM 1669 N N . LEU A 1 213 ? 20.826 58.624 20.513 1.00 13.93 213 LEU A N 1
ATOM 1670 C CA . LEU A 1 213 ? 22.265 58.459 20.386 1.00 14.63 213 LEU A CA 1
ATOM 1671 C C . LEU A 1 213 ? 22.972 58.869 21.665 1.00 14.12 213 LEU A C 1
ATOM 1672 O O . LEU A 1 213 ? 22.354 59.384 22.601 1.00 14.19 213 LEU A O 1
ATOM 1677 N N . GLY A 1 214 ? 24.276 58.634 21.707 1.00 14.84 214 GLY A N 1
ATOM 1678 C CA . GLY A 1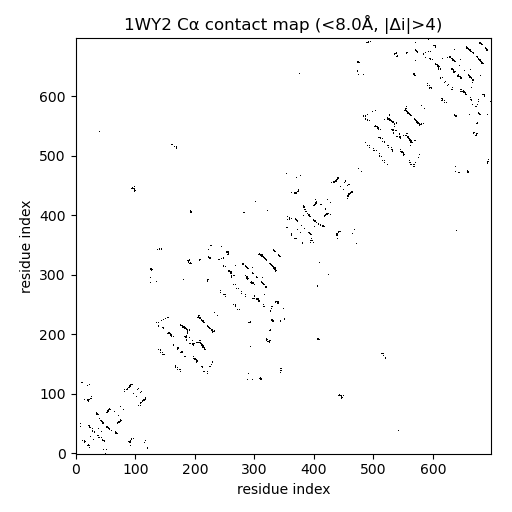 214 ? 25.034 59.000 22.886 1.00 15.19 214 GLY A CA 1
ATOM 1679 C C . GLY A 1 214 ? 26.515 58.946 22.590 1.00 15.62 214 GLY A C 1
ATOM 1680 O O . GLY A 1 214 ? 26.941 58.305 21.633 1.00 16.08 214 GLY A O 1
ATOM 1681 N N . ALA A 1 215 ? 27.306 59.621 23.410 1.00 16.22 215 ALA A N 1
ATOM 1682 C CA . ALA A 1 215 ? 28.742 59.625 23.209 1.00 16.61 215 ALA A CA 1
ATOM 1683 C C . ALA A 1 215 ? 29.473 59.034 24.401 1.00 16.92 215 ALA A C 1
ATOM 1684 O O . ALA A 1 215 ? 29.072 59.237 25.548 1.00 17.97 215 ALA A O 1
ATOM 1686 N N . LEU A 1 216 ? 30.531 58.283 24.116 1.00 17.04 216 LEU A N 1
ATOM 1687 C CA . LEU A 1 216 ? 31.382 57.719 25.156 1.00 17.06 216 LEU A CA 1
ATOM 1688 C C . LEU A 1 216 ? 32.512 58.741 25.136 1.00 18.90 216 LEU A C 1
ATOM 1689 O O . LEU A 1 216 ? 33.183 58.903 24.117 1.00 19.97 216 LEU A O 1
ATOM 1694 N N . TYR A 1 217 ? 32.698 59.443 26.246 1.00 17.70 217 TYR A N 1
ATOM 1695 C CA . TYR A 1 217 ? 33.709 60.488 26.338 1.00 18.79 217 TYR A CA 1
ATOM 1696 C C . TYR A 1 217 ? 34.522 60.317 27.608 1.00 19.10 217 TYR A C 1
ATOM 1697 O O . TYR A 1 217 ? 33.979 60.347 28.713 1.00 18.68 217 TYR A O 1
ATOM 1706 N N . GLN A 1 218 ? 35.827 60.141 27.441 1.00 19.12 218 GLN A N 1
ATOM 1707 C CA . GLN A 1 218 ? 36.718 59.968 28.572 1.00 20.89 218 GLN A CA 1
ATOM 1708 C C . GLN A 1 218 ? 36.156 58.971 29.587 1.00 20.33 218 GLN A C 1
ATOM 1709 O O . GLN A 1 218 ? 36.104 59.235 30.791 1.00 19.80 218 GLN A O 1
ATOM 1715 N N . HIS A 1 219 ? 35.726 57.825 29.056 1.00 20.39 219 HIS A N 1
ATOM 1716 C CA . HIS A 1 219 ? 35.197 56.704 29.830 1.00 20.89 219 HIS A CA 1
ATOM 1717 C C . HIS A 1 219 ? 33.750 56.777 30.311 1.00 19.50 219 HIS A C 1
ATOM 1718 O O . HIS A 1 219 ? 33.197 55.765 30.752 1.00 19.16 219 HIS A O 1
ATOM 1725 N N . TYR A 1 220 ? 33.129 57.949 30.219 1.00 18.34 220 TYR A N 1
ATOM 1726 C CA . TYR A 1 220 ? 31.744 58.083 30.655 1.00 17.14 220 TYR A CA 1
ATOM 1727 C C . TYR A 1 220 ? 30.778 58.240 29.493 1.00 17.40 220 TYR A C 1
ATOM 1728 O O . TYR A 1 220 ? 31.164 58.642 28.400 1.00 18.04 220 TYR A O 1
ATOM 1737 N N . ASN A 1 221 ? 29.515 57.914 29.742 1.00 17.14 221 ASN A N 1
ATOM 1738 C CA . ASN A 1 221 ? 28.494 57.951 28.702 1.00 17.35 221 ASN A CA 1
ATOM 1739 C C . ASN A 1 221 ? 27.442 59.045 28.801 1.00 17.10 221 ASN A C 1
ATOM 1740 O O . ASN A 1 221 ? 27.283 59.692 29.834 1.00 18.22 221 ASN A O 1
ATOM 1745 N N . SER A 1 222 ? 26.729 59.235 27.691 1.00 16.83 222 SER A N 1
ATOM 1746 C CA . SER A 1 222 ? 25.635 60.198 27.593 1.00 15.71 222 SER A CA 1
ATOM 1747 C C . SER A 1 222 ? 24.536 59.478 26.810 1.00 15.05 222 SER A C 1
ATOM 1748 O O . SER A 1 222 ? 24.803 58.495 26.114 1.00 14.95 222 SER A O 1
ATOM 1751 N N . ASP A 1 223 ? 23.307 59.961 26.913 1.00 15.47 223 ASP A N 1
ATOM 1752 C CA . ASP A 1 223 ? 22.190 59.300 26.248 1.00 14.87 223 ASP A CA 1
ATOM 1753 C C . ASP A 1 223 ? 21.088 60.326 26.028 1.00 14.72 223 ASP A C 1
ATOM 1754 O O . ASP A 1 223 ? 20.668 61.000 26.968 1.00 16.01 223 ASP A O 1
ATOM 1759 N N . ILE A 1 224 ? 20.623 60.447 24.789 1.00 14.50 224 ILE A N 1
ATOM 1760 C CA . ILE A 1 224 ? 19.579 61.414 24.474 1.00 14.19 224 ILE A CA 1
ATOM 1761 C C . ILE A 1 224 ? 18.700 60.938 23.318 1.00 13.63 224 ILE A C 1
ATOM 1762 O O . ILE A 1 224 ? 19.172 60.255 22.416 1.00 15.13 224 ILE A O 1
ATOM 1767 N N . THR A 1 225 ? 17.414 61.277 23.371 1.00 13.39 225 THR A N 1
ATOM 1768 C CA . THR A 1 225 ? 16.485 60.928 22.300 1.00 14.91 225 THR A CA 1
ATOM 1769 C C . THR A 1 225 ? 15.575 62.110 22.013 1.00 14.46 225 THR A C 1
ATOM 1770 O O . THR A 1 225 ? 15.000 62.703 22.925 1.00 15.75 225 THR A O 1
ATOM 1774 N N . ARG A 1 226 ? 15.457 62.459 20.741 1.00 15.75 226 ARG A N 1
ATOM 1775 C CA . ARG A 1 226 ? 14.553 63.526 20.331 1.00 15.36 226 ARG A CA 1
ATOM 1776 C C . ARG A 1 226 ? 13.782 62.973 19.144 1.00 15.23 226 ARG A C 1
ATOM 1777 O O . ARG A 1 226 ? 14.317 62.197 18.356 1.00 16.60 226 ARG A O 1
ATOM 1785 N N . THR A 1 227 ? 12.519 63.354 19.028 1.00 15.37 227 THR A N 1
ATOM 1786 C CA . THR A 1 227 ? 11.709 62.890 17.914 1.00 16.54 227 THR A CA 1
ATOM 1787 C C . THR A 1 227 ? 11.260 64.116 17.139 1.00 16.46 227 THR A C 1
ATOM 1788 O O . THR A 1 227 ? 10.877 65.123 17.733 1.00 17.19 227 THR A O 1
ATOM 1792 N N . ILE A 1 228 ? 11.334 64.032 15.816 1.00 17.82 228 ILE A N 1
ATOM 1793 C CA . ILE A 1 228 ? 10.915 65.130 14.952 1.00 17.95 228 ILE A CA 1
ATOM 1794 C C . ILE A 1 228 ? 10.006 64.564 13.865 1.00 17.73 228 ILE A C 1
ATOM 1795 O O . ILE A 1 228 ? 9.768 63.359 13.803 1.00 17.73 228 ILE A O 1
ATOM 1800 N N . VAL A 1 229 ? 9.478 65.449 13.028 1.00 20.61 229 VAL A N 1
ATOM 1801 C CA . VAL A 1 229 ? 8.638 65.038 11.912 1.00 21.47 229 VAL A CA 1
ATOM 1802 C C . VAL A 1 229 ? 9.178 65.773 10.700 1.00 22.36 229 VAL A C 1
ATOM 1803 O O . VAL A 1 229 ? 9.486 66.963 10.777 1.00 22.40 229 VAL A O 1
ATOM 1807 N N . VAL A 1 230 ? 9.325 65.057 9.594 1.00 23.08 230 VAL A N 1
ATOM 1808 C CA . VAL A 1 230 ? 9.821 65.664 8.369 1.00 25.27 230 VAL A CA 1
ATOM 1809 C C . VAL A 1 230 ? 8.613 66.290 7.688 1.00 26.42 230 VAL A C 1
ATOM 1810 O O . VAL A 1 230 ? 7.769 65.590 7.137 1.00 27.78 230 VAL A O 1
ATOM 1814 N N . GLY A 1 231 ? 8.533 67.614 7.748 1.00 28.11 231 GLY A N 1
ATOM 1815 C CA . GLY A 1 231 ? 7.409 68.313 7.160 1.00 29.14 231 GLY A CA 1
ATOM 1816 C C . GLY A 1 231 ? 6.406 68.632 8.249 1.00 29.93 231 GLY A C 1
ATOM 1817 O O . GLY A 1 231 ? 6.787 68.868 9.396 1.00 30.75 231 GLY A O 1
ATOM 1818 N N . SER A 1 232 ? 5.124 68.632 7.901 1.00 29.71 232 SER A N 1
ATOM 1819 C CA . SER A 1 232 ? 4.077 68.925 8.871 1.00 30.17 232 SER A CA 1
ATOM 1820 C C . SER A 1 232 ? 3.504 67.631 9.441 1.00 29.76 232 SER A C 1
ATOM 1821 O O . SER A 1 232 ? 3.228 66.684 8.705 1.00 30.89 232 SER A O 1
ATOM 1824 N N . PRO A 1 233 ? 3.327 67.571 10.767 1.00 28.55 233 PRO A N 1
ATOM 1825 C CA . PRO A 1 233 ? 2.779 66.362 11.384 1.00 28.16 233 PRO A CA 1
ATOM 1826 C C . PRO A 1 233 ? 1.262 66.323 11.275 1.00 28.01 233 PRO A C 1
ATOM 1827 O O . PRO A 1 233 ? 0.611 67.368 11.278 1.00 28.51 233 PRO A O 1
ATOM 1831 N N . ASN A 1 234 ? 0.696 65.126 11.163 1.00 26.60 234 ASN A N 1
ATOM 1832 C CA . ASN A 1 234 ? -0.751 65.019 11.102 1.00 26.89 234 ASN A CA 1
ATOM 1833 C C . ASN A 1 234 ? -1.258 65.029 12.540 1.00 26.16 234 ASN A C 1
ATOM 1834 O O . ASN A 1 234 ? -0.469 64.977 13.485 1.00 24.38 234 ASN A O 1
ATOM 1839 N N . GLU A 1 235 ? -2.571 65.107 12.709 1.00 26.02 235 GLU A N 1
ATOM 1840 C CA . GLU A 1 235 ? -3.156 65.168 14.041 1.00 25.81 235 GLU A CA 1
ATOM 1841 C C . GLU A 1 235 ? -2.854 63.993 14.963 1.00 25.02 235 GLU A C 1
ATOM 1842 O O . GLU A 1 235 ? -2.693 64.172 16.172 1.00 24.80 235 GLU A O 1
ATOM 1848 N N . LYS A 1 236 ? -2.769 62.793 14.406 1.00 24.08 236 LYS A N 1
ATOM 1849 C CA . LYS A 1 236 ? -2.504 61.626 15.231 1.00 24.66 236 LYS A CA 1
ATOM 1850 C C . LYS A 1 236 ? -1.053 61.564 15.706 1.00 24.01 236 LYS A C 1
ATOM 1851 O O . LYS A 1 236 ? -0.775 61.076 16.803 1.00 23.03 236 LYS A O 1
ATOM 1857 N N . GLN A 1 237 ? -0.135 62.077 14.893 1.00 23.19 237 GLN A N 1
ATOM 1858 C CA . GLN A 1 237 ? 1.277 62.101 15.266 1.00 21.96 237 GLN A CA 1
ATOM 1859 C C . GLN A 1 237 ? 1.442 63.142 16.364 1.00 21.85 237 GLN A C 1
ATOM 1860 O O . GLN A 1 237 ? 2.133 62.915 17.355 1.00 20.94 237 GLN A O 1
ATOM 1866 N N . LYS A 1 238 ? 0.799 64.290 16.176 1.00 22.43 238 LYS A N 1
ATOM 1867 C CA . LYS A 1 238 ? 0.867 65.363 17.156 1.00 23.83 238 LYS A CA 1
ATOM 1868 C C . LYS A 1 238 ? 0.317 64.901 18.500 1.00 23.75 238 LYS A C 1
ATOM 1869 O O . LYS A 1 238 ? 0.846 65.259 19.551 1.00 24.17 238 LYS A O 1
ATOM 1875 N N . GLU A 1 239 ? -0.741 64.097 18.460 1.00 22.05 239 GLU A N 1
ATOM 1876 C CA . GLU A 1 239 ? -1.360 63.595 19.681 1.00 23.45 239 GLU A CA 1
ATOM 1877 C C . GLU A 1 239 ? -0.400 62.782 20.544 1.00 22.67 239 GLU A C 1
ATOM 1878 O O . GLU A 1 239 ? -0.180 63.105 21.713 1.00 22.37 239 GLU A O 1
ATOM 1884 N N . ILE A 1 240 ? 0.171 61.724 19.978 1.00 22.11 240 ILE A N 1
ATOM 1885 C CA . ILE A 1 240 ? 1.089 60.898 20.755 1.00 20.95 240 ILE A CA 1
ATOM 1886 C C . ILE A 1 240 ? 2.317 61.691 21.187 1.00 20.66 240 ILE A C 1
ATOM 1887 O O . ILE A 1 240 ? 2.827 61.502 22.287 1.00 20.49 240 ILE A O 1
ATOM 1892 N N . TYR A 1 241 ? 2.785 62.591 20.328 1.00 19.51 241 TYR A N 1
ATOM 1893 C CA . TYR A 1 241 ? 3.941 63.420 20.658 1.00 21.17 241 TYR A CA 1
ATOM 1894 C C . TYR A 1 241 ? 3.666 64.279 21.898 1.00 21.03 241 TYR A C 1
ATOM 1895 O O . TYR A 1 241 ? 4.482 64.334 22.820 1.00 19.57 241 TYR A O 1
ATOM 1904 N N . GLU A 1 242 ? 2.515 64.945 21.919 1.00 19.33 242 GLU A N 1
ATOM 1905 C CA . GLU A 1 242 ? 2.160 65.806 23.045 1.00 20.21 242 GLU A CA 1
ATOM 1906 C C . GLU A 1 242 ? 2.058 65.015 24.343 1.00 19.28 242 GLU A C 1
ATOM 1907 O O . GLU A 1 242 ? 2.400 65.518 25.415 1.00 18.53 242 GLU A O 1
ATOM 1913 N N . ILE A 1 243 ? 1.582 63.778 24.243 1.00 18.05 243 ILE A N 1
ATOM 1914 C CA . ILE A 1 243 ? 1.445 62.914 25.414 1.00 17.46 243 ILE A CA 1
ATOM 1915 C C . ILE A 1 243 ? 2.815 62.510 25.968 1.00 17.52 243 ILE A C 1
ATOM 1916 O O . ILE A 1 243 ? 3.046 62.563 27.176 1.00 17.11 243 ILE A O 1
ATOM 1921 N N . VAL A 1 244 ? 3.722 62.102 25.089 1.00 17.06 244 VAL A N 1
ATOM 1922 C CA . VAL A 1 244 ? 5.057 61.713 25.534 1.00 16.89 244 VAL A CA 1
ATOM 1923 C C . VAL A 1 244 ? 5.780 62.926 26.127 1.00 17.23 244 VAL A C 1
ATOM 1924 O O . VAL A 1 244 ? 6.453 62.817 27.149 1.00 18.01 244 VAL A O 1
ATOM 1928 N N . LEU A 1 245 ? 5.628 64.084 25.488 1.00 18.36 245 LEU A N 1
ATOM 1929 C CA . LEU A 1 245 ? 6.262 65.309 25.971 1.00 18.94 245 LEU A CA 1
ATOM 1930 C C . LEU A 1 245 ? 5.757 65.657 27.368 1.00 19.11 245 LEU A C 1
ATOM 1931 O O . LEU A 1 245 ? 6.532 66.032 28.249 1.00 18.83 245 LEU A O 1
ATOM 1936 N N . GLU A 1 246 ? 4.450 65.536 27.567 1.00 19.96 246 GLU A N 1
ATOM 1937 C CA . GLU A 1 246 ? 3.850 65.844 28.860 1.00 20.03 246 GLU A CA 1
ATOM 1938 C C . GLU A 1 246 ? 4.379 64.903 29.940 1.00 19.51 246 GLU A C 1
ATOM 1939 O O . GLU A 1 246 ? 4.739 65.335 31.036 1.00 19.95 246 GLU A O 1
ATOM 1945 N N . ALA A 1 247 ? 4.418 63.614 29.621 1.00 17.76 247 ALA A N 1
ATOM 1946 C CA . ALA A 1 247 ? 4.896 62.605 30.559 1.00 17.68 247 ALA A CA 1
ATOM 1947 C C . ALA A 1 247 ? 6.374 62.798 30.890 1.00 17.88 247 ALA A C 1
ATOM 1948 O O . ALA A 1 247 ? 6.774 62.680 32.046 1.00 18.63 247 ALA A O 1
ATOM 1950 N N . GLN A 1 248 ? 7.183 63.098 29.878 1.00 17.90 248 GLN A N 1
ATOM 1951 C CA . GLN A 1 248 ? 8.614 63.287 30.097 1.00 17.42 248 GLN A CA 1
ATOM 1952 C C . GLN A 1 248 ? 8.856 64.515 30.973 1.00 17.67 248 GLN A C 1
ATOM 1953 O O . GLN A 1 248 ? 9.634 64.464 31.925 1.00 16.19 248 GLN A O 1
ATOM 1959 N N . LYS A 1 249 ? 8.181 65.615 30.657 1.00 17.96 249 LYS A N 1
ATOM 1960 C CA . LYS A 1 249 ? 8.345 66.840 31.434 1.00 20.27 249 LYS A CA 1
ATOM 1961 C C . LYS A 1 249 ? 7.940 66.645 32.890 1.00 20.12 249 LYS A C 1
ATOM 1962 O O . LYS A 1 249 ? 8.643 67.086 33.802 1.00 21.30 249 LYS A O 1
ATOM 1968 N N . LYS A 1 250 ? 6.809 65.980 33.105 1.00 20.71 250 LYS A N 1
ATOM 1969 C CA . LYS A 1 250 ? 6.316 65.737 34.456 1.00 21.72 250 LYS A CA 1
ATOM 1970 C C . LYS A 1 250 ? 7.287 64.856 35.242 1.00 21.84 250 LYS A C 1
ATOM 1971 O O . LYS A 1 250 ? 7.564 65.120 36.412 1.00 19.76 250 LYS A O 1
ATOM 1977 N N . ALA A 1 251 ? 7.812 63.818 34.596 1.00 19.61 251 ALA A N 1
ATOM 1978 C CA . ALA A 1 251 ? 8.749 62.922 35.263 1.00 20.25 251 ALA A CA 1
ATOM 1979 C C . ALA A 1 251 ? 10.024 63.662 35.656 1.00 19.88 251 ALA A C 1
ATOM 1980 O O . ALA A 1 251 ? 10.510 63.511 36.773 1.00 21.29 251 ALA A O 1
ATOM 1982 N N . VAL A 1 252 ? 10.567 64.461 34.743 1.00 19.61 252 VAL A N 1
ATOM 1983 C CA . VAL A 1 252 ? 11.782 65.211 35.048 1.00 19.48 252 VAL A CA 1
ATOM 1984 C C . VAL A 1 252 ? 11.534 66.151 36.229 1.00 20.62 252 VAL A C 1
ATOM 1985 O O . VAL A 1 252 ? 12.361 66.258 37.135 1.00 18.77 252 VAL A O 1
ATOM 1989 N N . GLU A 1 253 ? 10.389 66.827 36.217 1.00 22.12 253 GLU A N 1
ATOM 1990 C CA . GLU A 1 253 ? 10.034 67.756 37.290 1.00 22.88 253 GLU A CA 1
ATOM 1991 C C . GLU A 1 253 ? 9.806 67.051 38.627 1.00 23.93 253 GLU A C 1
ATOM 1992 O O . GLU A 1 253 ? 9.932 67.668 39.688 1.00 24.87 253 GLU A O 1
ATOM 1998 N N . SER A 1 254 ? 9.471 65.765 38.572 1.00 22.57 254 SER A N 1
ATOM 1999 C CA . SER A 1 254 ? 9.211 64.975 39.773 1.00 23.88 254 SER A CA 1
ATOM 2000 C C . SER A 1 254 ? 10.450 64.273 40.322 1.00 24.58 254 SER A C 1
ATOM 2001 O O . SER A 1 254 ? 10.447 63.792 41.458 1.00 24.88 254 SER A O 1
ATOM 2004 N N . ALA A 1 255 ? 11.503 64.200 39.513 1.00 23.13 255 ALA A N 1
ATOM 2005 C CA . ALA A 1 255 ? 12.740 63.546 39.926 1.00 22.73 255 ALA A CA 1
ATOM 2006 C C . ALA A 1 255 ? 13.438 64.335 41.027 1.00 23.30 255 ALA A C 1
ATOM 2007 O O . ALA A 1 255 ? 13.831 65.485 40.828 1.00 25.78 255 ALA A O 1
ATOM 2009 N N . LYS A 1 256 ? 13.586 63.706 42.188 1.00 23.16 256 LYS A N 1
ATOM 2010 C CA . LYS A 1 256 ? 14.233 64.335 43.334 1.00 23.09 256 LYS A CA 1
ATOM 2011 C C . LYS A 1 256 ? 14.578 63.260 44.360 1.00 23.54 256 LYS A C 1
ATOM 2012 O O . LYS A 1 256 ? 14.039 62.154 44.312 1.00 23.17 256 LYS A O 1
ATOM 2018 N N . PRO A 1 257 ? 15.489 63.568 45.300 1.00 23.19 257 PRO A N 1
ATOM 2019 C CA . PRO A 1 257 ? 15.866 62.586 46.321 1.00 23.11 257 PRO A CA 1
ATOM 2020 C C . PRO A 1 257 ? 14.649 62.181 47.154 1.00 23.98 257 PRO A C 1
ATOM 2021 O O . PRO A 1 257 ? 13.769 63.004 47.418 1.00 23.99 257 PRO A O 1
ATOM 2025 N N . GLY A 1 258 ? 14.598 60.920 47.564 1.00 24.41 258 GLY A N 1
ATOM 2026 C CA . GLY A 1 258 ? 13.485 60.470 48.384 1.00 24.46 258 GLY A CA 1
ATOM 2027 C C . GLY A 1 258 ? 12.444 59.622 47.680 1.00 24.56 258 GLY A C 1
ATOM 2028 O O . GLY A 1 258 ? 11.823 58.761 48.299 1.00 25.36 258 GLY A O 1
ATOM 2029 N N . ILE A 1 259 ? 12.237 59.868 46.392 1.00 24.04 259 ILE A N 1
ATOM 2030 C CA . ILE A 1 259 ? 11.264 59.100 45.625 1.00 24.50 259 ILE A CA 1
ATOM 2031 C C . ILE A 1 259 ? 11.945 57.823 45.139 1.00 23.56 259 ILE A C 1
ATOM 2032 O O . ILE A 1 259 ? 13.150 57.818 44.890 1.00 23.51 259 ILE A O 1
ATOM 2037 N N . THR A 1 260 ? 11.189 56.736 45.025 1.00 22.12 260 THR A N 1
ATOM 2038 C CA . THR A 1 260 ? 11.774 55.487 44.549 1.00 22.11 260 THR A CA 1
ATOM 2039 C C . THR A 1 260 ? 11.712 55.473 43.031 1.00 20.70 260 THR A C 1
ATOM 2040 O O . THR A 1 260 ? 10.939 56.218 42.428 1.00 19.92 260 THR A O 1
ATOM 2044 N N . ALA A 1 261 ? 12.529 54.624 42.420 1.00 20.08 261 ALA A N 1
ATOM 2045 C CA . ALA A 1 261 ? 12.557 54.510 40.968 1.00 20.23 261 ALA A CA 1
ATOM 2046 C C . ALA A 1 261 ? 11.174 54.105 40.459 1.00 21.24 261 ALA A C 1
ATOM 2047 O O . ALA A 1 261 ? 10.710 54.594 39.428 1.00 19.80 261 ALA A O 1
ATOM 2049 N N . LYS A 1 262 ? 10.518 53.210 41.194 1.00 20.93 262 LYS A N 1
ATOM 2050 C CA . LYS A 1 262 ? 9.189 52.745 40.819 1.00 21.66 262 LYS A CA 1
ATOM 2051 C C . LYS A 1 262 ? 8.168 53.881 40.858 1.00 21.09 262 LYS A C 1
ATOM 2052 O O . LYS A 1 262 ? 7.333 53.995 39.965 1.00 20.13 262 LYS A O 1
ATOM 2058 N N . GLU A 1 263 ? 8.233 54.719 41.890 1.00 21.85 263 GLU A N 1
ATOM 2059 C CA . GLU A 1 263 ? 7.305 55.841 42.003 1.00 21.98 263 GLU A CA 1
ATOM 2060 C C . GLU A 1 263 ? 7.525 56.830 40.863 1.00 21.10 263 GLU A C 1
ATOM 2061 O O . GLU A 1 263 ? 6.574 57.419 40.353 1.00 22.48 263 GLU A O 1
ATOM 2067 N N . LEU A 1 264 ? 8.779 57.011 40.459 1.00 20.66 264 LEU A N 1
ATOM 2068 C CA . LEU A 1 264 ? 9.087 57.928 39.364 1.00 19.30 264 LEU A CA 1
ATOM 2069 C C . LEU A 1 264 ? 8.584 57.346 38.041 1.00 19.53 264 LEU A C 1
ATOM 2070 O O . LEU A 1 264 ? 8.017 58.063 37.212 1.00 18.32 264 LEU A O 1
ATOM 2075 N N . ASP A 1 265 ? 8.785 56.046 37.840 1.00 19.16 265 ASP A N 1
ATOM 2076 C CA . ASP A 1 265 ? 8.313 55.399 36.620 1.00 19.60 265 ASP A CA 1
ATOM 2077 C C . ASP A 1 265 ? 6.794 55.564 36.538 1.00 20.96 265 ASP A C 1
ATOM 2078 O O . ASP A 1 265 ? 6.245 55.830 35.466 1.00 20.18 265 ASP A O 1
ATOM 2083 N N . SER A 1 266 ? 6.124 55.435 37.679 1.00 21.71 266 SER A N 1
ATOM 2084 C CA . SER A 1 266 ? 4.669 55.561 37.737 1.00 22.40 266 SER A CA 1
ATOM 2085 C C . SER A 1 266 ? 4.149 56.937 37.332 1.00 21.54 266 SER A C 1
ATOM 2086 O O . SER A 1 266 ? 3.053 57.051 36.783 1.00 21.86 266 SER A O 1
ATOM 2089 N N . ILE A 1 267 ? 4.923 57.983 37.604 1.00 21.54 267 ILE A N 1
ATOM 2090 C CA . ILE A 1 267 ? 4.496 59.331 37.242 1.00 22.42 267 ILE A CA 1
ATOM 2091 C C . ILE A 1 267 ? 4.269 59.423 35.736 1.00 22.32 267 ILE A C 1
ATOM 2092 O O . ILE A 1 267 ? 3.232 59.904 35.275 1.00 21.78 267 ILE A O 1
ATOM 2097 N N . ALA A 1 268 ? 5.247 58.954 34.968 1.00 21.28 268 ALA A N 1
ATOM 2098 C CA . ALA A 1 268 ? 5.147 58.985 33.518 1.00 20.64 268 ALA A CA 1
ATOM 2099 C C . ALA A 1 268 ? 4.173 57.936 32.993 1.00 20.02 268 ALA A C 1
ATOM 2100 O O . ALA A 1 268 ? 3.373 58.211 32.096 1.00 20.05 268 ALA A O 1
ATOM 2102 N N . ARG A 1 269 ? 4.236 56.736 33.562 1.00 18.65 269 ARG A N 1
ATOM 2103 C CA . ARG A 1 269 ? 3.383 55.642 33.114 1.00 18.81 269 ARG A CA 1
ATOM 2104 C C . ARG A 1 269 ? 1.900 55.905 33.342 1.00 19.76 269 ARG A C 1
ATOM 2105 O O . ARG A 1 269 ? 1.078 55.579 32.488 1.00 20.82 269 ARG A O 1
ATOM 2113 N N . ASN A 1 270 ? 1.556 56.501 34.481 1.00 21.53 270 ASN A N 1
ATOM 2114 C CA . ASN A 1 270 ? 0.154 56.794 34.773 1.00 22.50 270 ASN A CA 1
ATOM 2115 C C . ASN A 1 270 ? -0.418 57.831 33.809 1.00 22.37 270 ASN A C 1
ATOM 2116 O O . ASN A 1 270 ? -1.587 57.754 33.430 1.00 22.29 270 ASN A O 1
ATOM 2121 N N . ILE A 1 271 ? 0.407 58.797 33.415 1.00 21.83 271 ILE A N 1
ATOM 2122 C CA . ILE A 1 271 ? -0.017 59.834 32.480 1.00 21.48 271 ILE A CA 1
ATOM 2123 C C . ILE A 1 271 ? -0.346 59.203 31.132 1.00 22.30 271 ILE A C 1
ATOM 2124 O O . ILE A 1 271 ? -1.408 59.453 30.558 1.00 23.01 271 ILE A O 1
ATOM 2129 N N . ILE A 1 272 ? 0.565 58.375 30.632 1.00 20.23 272 ILE A N 1
ATOM 2130 C CA . ILE A 1 272 ? 0.356 57.714 29.350 1.00 20.67 272 ILE A CA 1
ATOM 2131 C C . ILE A 1 272 ? -0.807 56.721 29.413 1.00 22.22 272 ILE A C 1
ATOM 2132 O O . ILE A 1 272 ? -1.563 56.584 28.454 1.00 22.09 272 ILE A O 1
ATOM 2137 N N . ALA A 1 273 ? -0.957 56.042 30.546 1.00 23.39 273 ALA A N 1
ATOM 2138 C CA . ALA A 1 273 ? -2.036 55.073 30.708 1.00 24.44 273 ALA A CA 1
ATOM 2139 C C . ALA A 1 273 ? -3.398 55.764 30.739 1.00 26.43 273 ALA A C 1
ATOM 2140 O O . ALA A 1 273 ? -4.380 55.230 30.222 1.00 26.28 273 ALA A O 1
ATOM 2142 N N . GLU A 1 274 ? -3.454 56.949 31.342 1.00 26.72 274 GLU A N 1
ATOM 2143 C CA . GLU A 1 274 ? -4.704 57.703 31.423 1.00 28.84 274 GLU A CA 1
ATOM 2144 C C . GLU A 1 274 ? -5.230 58.062 30.037 1.00 28.08 274 GLU A C 1
ATOM 2145 O O . GLU A 1 274 ? -6.441 58.176 29.833 1.00 28.28 274 GLU A O 1
ATOM 2151 N N . TYR A 1 275 ? -4.320 58.255 29.086 1.00 26.12 275 TYR A N 1
ATOM 2152 C CA . TYR A 1 275 ? -4.720 58.581 27.726 1.00 25.36 275 TYR A CA 1
ATOM 2153 C C . TYR A 1 275 ? -5.080 57.314 26.954 1.00 24.36 275 TYR A C 1
ATOM 2154 O O . TYR A 1 275 ? -5.504 57.385 25.805 1.00 26.54 275 TYR A O 1
ATOM 2163 N N . GLY A 1 276 ? -4.904 56.158 27.591 1.00 23.33 276 GLY A N 1
ATOM 2164 C CA . GLY A 1 276 ? -5.233 54.894 26.953 1.00 23.21 276 GLY A CA 1
ATOM 2165 C C . GLY A 1 276 ? -4.128 54.272 26.119 1.00 22.59 276 GLY A C 1
ATOM 2166 O O . GLY A 1 276 ? -4.375 53.327 25.367 1.00 22.84 276 GLY A O 1
ATOM 2167 N N . TYR A 1 277 ? -2.909 54.789 26.257 1.00 21.65 277 TYR A N 1
ATOM 2168 C CA . TYR A 1 277 ? -1.761 54.286 25.501 1.00 21.08 277 TYR A CA 1
ATOM 2169 C C . TYR A 1 277 ? -0.804 53.444 26.346 1.00 21.46 277 TYR A C 1
ATOM 2170 O O . TYR A 1 277 ? 0.321 53.167 25.926 1.00 20.96 277 TYR A O 1
ATOM 2179 N N . GLY A 1 278 ? -1.253 53.028 27.525 1.00 20.91 278 GLY A N 1
ATOM 2180 C CA . GLY A 1 278 ? -0.402 52.242 28.407 1.00 21.91 278 GLY A CA 1
ATOM 2181 C C . GLY A 1 278 ? 0.246 51.011 27.800 1.00 22.43 278 GLY A C 1
ATOM 2182 O O . GLY A 1 278 ? 1.409 50.714 28.073 1.00 23.42 278 GLY A O 1
ATOM 2183 N N . GLU A 1 279 ? -0.502 50.290 26.974 1.00 22.54 279 GLU A N 1
ATOM 2184 C CA . GLU A 1 279 ? 0.002 49.080 26.336 1.00 24.74 279 GLU A CA 1
ATOM 2185 C C . GLU A 1 279 ? 1.124 49.379 25.340 1.00 22.38 279 GLU A C 1
ATOM 2186 O O . GLU A 1 279 ? 1.911 48.490 24.993 1.00 22.20 279 GLU A O 1
ATOM 2192 N N . TYR A 1 280 ? 1.210 50.632 24.898 1.00 19.51 280 TYR A N 1
ATOM 2193 C CA . TYR A 1 280 ? 2.213 51.021 23.915 1.00 18.68 280 TYR A CA 1
ATOM 2194 C C . TYR A 1 280 ? 3.482 51.678 24.464 1.00 19.12 280 TYR A C 1
ATOM 2195 O O . TYR A 1 280 ? 4.360 52.075 23.700 1.00 18.58 280 TYR A O 1
ATOM 2204 N N . PHE A 1 281 ? 3.567 51.789 25.788 1.00 18.82 281 PHE A N 1
ATOM 2205 C CA . PHE A 1 281 ? 4.744 52.328 26.477 1.00 17.52 281 PHE A CA 1
ATOM 2206 C C . PHE A 1 281 ? 5.312 51.018 27.021 1.00 18.71 281 PHE A C 1
ATOM 2207 O O . PHE A 1 281 ? 5.116 50.676 28.186 1.00 19.40 281 PHE A O 1
ATOM 2215 N N . ASN A 1 282 ? 5.999 50.281 26.147 1.00 19.83 282 ASN A N 1
ATOM 2216 C CA . ASN A 1 282 ? 6.522 48.954 26.475 1.00 21.61 282 ASN A CA 1
ATOM 2217 C C . ASN A 1 282 ? 7.929 48.783 27.039 1.00 20.33 282 ASN A C 1
ATOM 2218 O O . ASN A 1 282 ? 8.563 47.750 26.821 1.00 21.38 282 ASN A O 1
ATOM 2223 N N . HIS A 1 283 ? 8.424 49.780 27.757 1.00 18.93 283 HIS A N 1
ATOM 2224 C CA . HIS A 1 283 ? 9.739 49.670 28.370 1.00 18.12 283 HIS A CA 1
ATOM 2225 C C . HIS A 1 283 ? 9.777 50.536 29.616 1.00 17.50 283 HIS A C 1
ATOM 2226 O O . HIS A 1 283 ? 8.842 51.288 29.876 1.00 18.33 283 HIS A O 1
ATOM 2233 N N . SER A 1 284 ? 10.843 50.407 30.396 1.00 17.65 284 SER A N 1
ATOM 2234 C CA . SER A 1 284 ? 10.992 51.180 31.620 1.00 17.21 284 SER A CA 1
ATOM 2235 C C . SER A 1 284 ? 11.165 52.660 31.304 1.00 16.61 284 SER A C 1
ATOM 2236 O O . SER A 1 284 ? 11.521 53.028 30.186 1.00 17.86 284 SER A O 1
ATOM 2240 N N . LEU A 1 285 ? 10.919 53.509 32.295 1.00 15.99 285 LEU A N 1
ATOM 2241 C CA . LEU A 1 285 ? 11.054 54.945 32.102 1.00 14.68 285 LEU A CA 1
ATOM 2242 C C . LEU A 1 285 ? 12.503 55.365 31.880 1.00 16.20 285 LEU A C 1
ATOM 2243 O O . LEU A 1 285 ? 12.769 56.337 31.181 1.00 16.15 285 LEU A O 1
ATOM 2248 N N . GLY A 1 286 ? 13.443 54.638 32.476 1.00 15.13 286 GLY A N 1
ATOM 2249 C CA . GLY A 1 286 ? 14.833 55.014 32.308 1.00 15.37 286 GLY A CA 1
ATOM 2250 C C . GLY A 1 286 ? 15.844 54.095 32.951 1.00 16.06 286 GLY A C 1
ATOM 2251 O O . GLY A 1 286 ? 15.500 53.040 33.485 1.00 15.64 286 GLY A O 1
ATOM 2252 N N . HIS A 1 287 ? 17.102 54.517 32.910 1.00 15.42 287 HIS A N 1
ATOM 2253 C CA . HIS A 1 287 ? 18.200 53.728 33.453 1.00 14.66 287 HIS A CA 1
ATOM 2254 C C . HIS A 1 287 ? 19.326 54.645 33.904 1.00 15.34 287 HIS A C 1
ATOM 2255 O O . HIS A 1 287 ? 19.439 55.782 33.442 1.00 14.80 287 HIS A O 1
ATOM 2262 N N . GLY A 1 288 ? 20.158 54.150 34.813 1.00 14.96 288 GLY A N 1
ATOM 2263 C CA . GLY A 1 288 ? 21.284 54.944 35.265 1.00 14.86 288 GLY A CA 1
ATOM 2264 C C . GLY A 1 288 ? 22.307 55.014 34.148 1.00 15.40 288 GLY A C 1
ATOM 2265 O O . GLY A 1 288 ? 22.304 54.178 33.239 1.00 15.18 288 GLY A O 1
ATOM 2266 N N . VAL A 1 289 ? 23.176 56.018 34.212 1.00 15.12 289 VAL A N 1
ATOM 2267 C CA . VAL A 1 289 ? 24.218 56.224 33.212 1.00 16.44 289 VAL A CA 1
ATOM 2268 C C . VAL A 1 289 ? 25.530 56.561 33.921 1.00 15.71 289 VAL A C 1
ATOM 2269 O O . VAL A 1 289 ? 25.535 57.296 34.906 1.00 17.55 289 VAL A O 1
ATOM 2273 N N . GLY A 1 290 ? 26.634 56.020 33.419 1.00 16.34 290 GLY A N 1
ATOM 2274 C CA . GLY A 1 290 ? 27.934 56.289 34.016 1.00 15.78 290 GLY A CA 1
ATOM 2275 C C . GLY A 1 290 ? 29.024 55.671 33.166 1.00 14.89 290 GLY A C 1
ATOM 2276 O O . GLY A 1 290 ? 29.144 55.992 31.986 1.00 15.86 290 GLY A O 1
ATOM 2277 N N . LEU A 1 291 ? 29.827 54.793 33.758 1.00 15.51 291 LEU A N 1
ATOM 2278 C CA . LEU A 1 291 ? 30.881 54.117 33.011 1.00 15.72 291 LEU A CA 1
ATOM 2279 C C . LEU A 1 291 ? 30.245 53.216 31.950 1.00 15.28 291 LEU A C 1
ATOM 2280 O O . LEU A 1 291 ? 30.898 52.821 30.985 1.00 17.72 291 LEU A O 1
ATOM 2285 N N . GLU A 1 292 ? 28.972 52.884 32.151 1.00 14.97 292 GLU A N 1
ATOM 2286 C CA . GLU A 1 292 ? 28.212 52.075 31.198 1.00 15.20 292 GLU A CA 1
ATOM 2287 C C . GLU A 1 292 ? 26.952 52.862 30.845 1.00 15.57 292 GLU A C 1
ATOM 2288 O O . GLU A 1 292 ? 26.455 53.633 31.663 1.00 16.25 292 GLU A O 1
ATOM 2294 N N . VAL A 1 293 ? 26.435 52.688 29.633 1.00 16.83 293 VAL A N 1
ATOM 2295 C CA . VAL A 1 293 ? 25.244 53.433 29.248 1.00 18.42 293 VAL A CA 1
ATOM 2296 C C . VAL A 1 293 ? 24.013 52.941 30.010 1.00 17.61 293 VAL A C 1
ATOM 2297 O O . VAL A 1 293 ? 23.082 53.706 30.248 1.00 18.07 293 VAL A O 1
ATOM 2301 N N . HIS A 1 294 ? 24.018 51.665 30.394 1.00 18.17 294 HIS A N 1
ATOM 2302 C CA . HIS A 1 294 ? 22.931 51.079 31.174 1.00 18.87 294 HIS A CA 1
ATOM 2303 C C . HIS A 1 294 ? 23.478 50.596 32.515 1.00 18.08 294 HIS A C 1
ATOM 2304 O O . HIS A 1 294 ? 24.197 49.596 32.569 1.00 20.47 294 HIS A O 1
ATOM 2311 N N . GLU A 1 295 ? 23.156 51.308 33.590 1.00 17.73 295 GLU A N 1
ATOM 2312 C CA . GLU A 1 295 ? 23.603 50.908 34.920 1.00 17.74 295 GLU A CA 1
ATOM 2313 C C . GLU A 1 295 ? 22.577 51.277 35.989 1.00 17.93 295 GLU A C 1
ATOM 2314 O O . GLU A 1 295 ? 21.457 51.665 35.666 1.00 17.30 295 GLU A O 1
ATOM 2320 N N . TRP A 1 296 ? 22.948 51.134 37.255 1.00 18.92 296 TRP A N 1
ATOM 2321 C CA . TRP A 1 296 ? 22.030 51.422 38.356 1.00 20.11 296 TRP A CA 1
ATOM 2322 C C . TRP A 1 296 ? 21.652 52.898 38.469 1.00 19.47 296 TRP A C 1
ATOM 2323 O O . TRP A 1 296 ? 22.481 53.778 38.267 1.00 20.31 296 TRP A O 1
ATOM 2334 N N . PRO A 1 297 ? 20.384 53.186 38.795 1.00 20.53 297 PRO A N 1
ATOM 2335 C CA . PRO A 1 297 ? 19.344 52.188 39.041 1.00 20.54 297 PRO A CA 1
ATOM 2336 C C . PRO A 1 297 ? 18.456 52.059 37.815 1.00 20.85 297 PRO A C 1
ATOM 2337 O O . PRO A 1 297 ? 18.513 52.887 36.903 1.00 20.06 297 PRO A O 1
ATOM 2341 N N . ARG A 1 298 ? 17.648 51.011 37.787 1.00 20.37 298 ARG A N 1
ATOM 2342 C CA . ARG A 1 298 ? 16.703 50.826 36.701 1.00 20.92 298 ARG A CA 1
ATOM 2343 C C . ARG A 1 298 ? 15.497 51.655 37.127 1.00 20.15 298 ARG A C 1
ATOM 2344 O O . ARG A 1 298 ? 14.988 51.486 38.231 1.00 20.82 298 ARG A O 1
ATOM 2352 N N . VAL A 1 299 ? 15.061 52.576 36.275 1.00 18.41 299 VAL A N 1
ATOM 2353 C CA . VAL A 1 299 ? 13.906 53.401 36.607 1.00 18.39 299 VAL A CA 1
ATOM 2354 C C . VAL A 1 299 ? 12.708 52.689 36.009 1.00 19.22 299 VAL A C 1
ATOM 2355 O O . VAL A 1 299 ? 12.302 52.967 34.883 1.00 18.58 299 VAL A O 1
ATOM 2359 N N . SER A 1 300 ? 12.154 51.757 36.776 1.00 19.90 300 SER A N 1
ATOM 2360 C CA . SER A 1 300 ? 11.025 50.964 36.312 1.00 20.83 300 SER A CA 1
ATOM 2361 C C . SER A 1 300 ? 10.091 50.575 37.445 1.00 22.59 300 SER A C 1
ATOM 2362 O O . SER A 1 300 ? 10.331 50.888 38.609 1.00 22.00 300 SER A O 1
ATOM 2365 N N . GLN A 1 301 ? 9.033 49.860 37.080 1.00 23.90 301 GLN A N 1
ATOM 2366 C CA . GLN A 1 301 ? 8.039 49.386 38.033 1.00 27.18 301 GLN A CA 1
ATOM 2367 C C . GLN A 1 301 ? 8.589 48.275 38.921 1.00 27.38 301 GLN A C 1
ATOM 2368 O O . GLN A 1 301 ? 7.967 47.907 39.916 1.00 29.16 301 GLN A O 1
ATOM 2374 N N . TYR A 1 302 ? 9.757 47.749 38.570 1.00 27.97 302 TYR A N 1
ATOM 2375 C CA . TYR A 1 302 ? 10.347 46.648 39.327 1.00 29.62 302 TYR A CA 1
ATOM 2376 C C . TYR A 1 302 ? 11.628 46.990 40.086 1.00 30.32 302 TYR A C 1
ATOM 2377 O O . TYR A 1 302 ? 12.421 46.101 40.411 1.00 31.14 302 TYR A O 1
ATOM 2386 N N . ASP A 1 303 ? 11.830 48.272 40.372 1.00 28.94 303 ASP A N 1
ATOM 2387 C CA . ASP A 1 303 ? 13.016 48.705 41.102 1.00 28.96 303 ASP A CA 1
ATOM 2388 C C . ASP A 1 303 ? 12.592 49.660 42.221 1.00 29.01 303 ASP A C 1
ATOM 2389 O O . ASP A 1 303 ? 11.981 50.696 41.962 1.00 29.21 303 ASP A O 1
ATOM 2394 N N . GLU A 1 304 ? 12.925 49.307 43.460 1.00 27.67 304 GLU A N 1
ATOM 2395 C CA . GLU A 1 304 ? 12.551 50.104 44.628 1.00 28.85 304 GLU A CA 1
ATOM 2396 C C . GLU A 1 304 ? 13.646 51.041 45.129 1.00 27.07 304 GLU A C 1
ATOM 2397 O O . GLU A 1 304 ? 13.545 51.584 46.232 1.00 26.33 304 GLU A O 1
ATOM 2403 N N . THR A 1 305 ? 14.690 51.233 44.331 1.00 25.11 305 THR A N 1
ATOM 2404 C CA . THR A 1 305 ? 15.787 52.109 44.730 1.00 23.60 305 THR A CA 1
ATOM 2405 C C . THR A 1 305 ? 15.306 53.521 45.031 1.00 23.13 305 THR A C 1
ATOM 2406 O O . THR A 1 305 ? 14.570 54.117 44.246 1.00 22.26 305 THR A O 1
ATOM 2410 N N . VAL A 1 306 ? 15.725 54.057 46.172 1.00 22.29 306 VAL A N 1
ATOM 2411 C CA . VAL A 1 306 ? 15.349 55.415 46.535 1.00 20.88 306 VAL A CA 1
ATOM 2412 C C . VAL A 1 306 ? 16.373 56.332 45.884 1.00 19.64 306 VAL A C 1
ATOM 2413 O O . VAL A 1 306 ? 17.580 56.153 46.056 1.00 19.54 306 VAL A O 1
ATOM 2417 N N . LEU A 1 307 ? 15.894 57.306 45.123 1.00 19.64 307 LEU A N 1
ATOM 2418 C CA . LEU A 1 307 ? 16.796 58.225 44.450 1.00 19.41 307 LEU A CA 1
ATOM 2419 C C . LEU A 1 307 ? 17.524 59.109 45.453 1.00 20.11 307 LEU A C 1
ATOM 2420 O O . LEU A 1 307 ? 16.955 59.527 46.465 1.00 20.35 307 LEU A O 1
ATOM 2425 N N . ARG A 1 308 ? 18.791 59.378 45.169 1.00 20.49 308 ARG A N 1
ATOM 2426 C CA . ARG A 1 308 ? 19.616 60.212 46.026 1.00 20.62 308 ARG A CA 1
ATOM 2427 C C . ARG A 1 308 ? 20.436 61.187 45.200 1.00 20.19 308 ARG A C 1
ATOM 2428 O O . ARG A 1 308 ? 20.710 60.957 44.019 1.00 20.19 308 ARG A O 1
ATOM 2436 N N . GLU A 1 309 ? 20.826 62.279 45.843 1.00 18.94 309 GLU A N 1
ATOM 2437 C CA . GLU A 1 309 ? 21.636 63.313 45.220 1.00 19.63 309 GLU A CA 1
ATOM 2438 C C . GLU A 1 309 ? 22.898 62.666 44.647 1.00 19.39 309 GLU A C 1
ATOM 2439 O O . GLU A 1 309 ? 23.567 61.883 45.324 1.00 19.60 309 GLU A O 1
ATOM 2445 N N . GLY A 1 310 ? 23.217 62.983 43.397 1.00 18.08 310 GLY A N 1
ATOM 2446 C CA . GLY A 1 310 ? 24.404 62.417 42.785 1.00 16.81 310 GLY A CA 1
ATOM 2447 C C . GLY A 1 310 ? 24.112 61.318 41.785 1.00 16.24 310 GLY A C 1
ATOM 2448 O O . GLY A 1 310 ? 24.999 60.916 41.028 1.00 16.25 310 GLY A O 1
ATOM 2449 N N . MET A 1 311 ? 22.883 60.812 41.781 1.00 15.52 311 MET A N 1
ATOM 2450 C CA . MET A 1 311 ? 22.535 59.767 40.826 1.00 16.59 311 MET A CA 1
ATOM 2451 C C . MET A 1 311 ? 22.306 60.388 39.455 1.00 15.91 311 MET A C 1
ATOM 2452 O O . MET A 1 311 ? 21.826 61.518 39.340 1.00 15.94 311 MET A O 1
ATOM 2457 N N . VAL A 1 312 ? 22.673 59.650 38.414 1.00 15.37 312 VAL A N 1
ATOM 2458 C CA . VAL A 1 312 ? 22.494 60.117 37.048 1.00 14.78 312 VAL A CA 1
ATOM 2459 C C . VAL A 1 312 ? 21.638 59.074 36.351 1.00 14.56 312 VAL A C 1
ATOM 2460 O O . VAL A 1 312 ? 22.022 57.910 36.253 1.00 15.66 312 VAL A O 1
ATOM 2464 N N . ILE A 1 313 ? 20.469 59.498 35.889 1.00 14.80 313 ILE A N 1
ATOM 2465 C CA . ILE A 1 313 ? 19.533 58.593 35.229 1.00 14.64 313 ILE A CA 1
ATOM 2466 C C . ILE A 1 313 ? 18.908 59.230 34.006 1.00 15.89 313 ILE A C 1
ATOM 2467 O O . ILE A 1 313 ? 18.968 60.445 33.824 1.00 17.00 313 ILE A O 1
ATOM 2472 N N . THR A 1 314 ? 18.313 58.403 33.159 1.00 15.83 314 THR A N 1
ATOM 2473 C CA . THR A 1 314 ? 17.628 58.927 31.991 1.00 14.50 314 THR A CA 1
ATOM 2474 C C . THR A 1 314 ? 16.134 58.893 32.293 1.00 13.95 314 THR A C 1
ATOM 2475 O O . THR A 1 314 ? 15.676 58.117 33.133 1.00 15.41 314 THR A O 1
ATOM 2479 N N . ILE A 1 315 ? 15.392 59.758 31.616 1.00 14.00 315 ILE A N 1
ATOM 2480 C CA . ILE A 1 315 ? 13.940 59.833 31.736 1.00 16.01 315 ILE A CA 1
ATOM 2481 C C . ILE A 1 315 ? 13.540 59.770 30.271 1.00 15.71 315 ILE A C 1
ATOM 2482 O O . ILE A 1 315 ? 13.732 60.732 29.524 1.00 15.44 315 ILE A O 1
ATOM 2487 N N . GLU A 1 316 ? 13.005 58.630 29.847 1.00 16.27 316 GLU A N 1
ATOM 2488 C CA . GLU A 1 316 ? 12.671 58.466 28.439 1.00 15.51 316 GLU A CA 1
ATOM 2489 C C . GLU A 1 316 ? 11.390 57.716 28.107 1.00 15.54 316 GLU A C 1
ATOM 2490 O O . GLU A 1 316 ? 11.428 56.607 27.571 1.00 16.79 316 GLU A O 1
ATOM 2496 N N . PRO A 1 317 ? 10.233 58.315 28.409 1.00 15.05 317 PRO A N 1
ATOM 2497 C CA . PRO A 1 317 ? 8.978 57.636 28.096 1.00 14.98 317 PRO A CA 1
ATOM 2498 C C . PRO A 1 317 ? 8.790 57.612 26.580 1.00 14.61 317 PRO A C 1
ATOM 2499 O O . PRO A 1 317 ? 9.398 58.403 25.853 1.00 14.84 317 PRO A O 1
ATOM 2503 N N . GLY A 1 318 ? 7.958 56.696 26.103 1.00 15.27 318 GLY A N 1
ATOM 2504 C CA . GLY A 1 318 ? 7.708 56.614 24.678 1.00 15.68 318 GLY A CA 1
ATOM 2505 C C . GLY A 1 318 ? 6.414 55.882 24.398 1.00 16.65 318 GLY A C 1
ATOM 2506 O O . GLY A 1 318 ? 5.894 55.179 25.265 1.00 16.14 318 GLY A O 1
ATOM 2507 N N . ILE A 1 319 ? 5.886 56.072 23.192 1.00 16.03 319 ILE A N 1
ATOM 2508 C CA . ILE A 1 319 ? 4.664 55.404 22.751 1.00 15.25 319 ILE A CA 1
ATOM 2509 C C . ILE A 1 319 ? 4.967 54.870 21.358 1.00 16.12 319 ILE A C 1
ATOM 2510 O O . ILE A 1 319 ? 5.380 55.621 20.473 1.00 16.12 319 ILE A O 1
ATOM 2515 N N . TYR A 1 320 ? 4.768 53.571 21.169 1.00 16.05 320 TYR A N 1
ATOM 2516 C CA . TYR A 1 320 ? 5.057 52.938 19.890 1.00 14.65 320 TYR A CA 1
ATOM 2517 C C . TYR A 1 320 ? 3.844 52.201 19.353 1.00 15.48 320 TYR A C 1
ATOM 2518 O O . TYR A 1 320 ? 3.348 51.270 19.981 1.00 16.53 320 TYR A O 1
ATOM 2527 N N . ILE A 1 321 ? 3.369 52.647 18.192 1.00 16.70 321 ILE A N 1
ATOM 2528 C CA . ILE A 1 321 ? 2.199 52.059 17.534 1.00 18.01 321 ILE A CA 1
ATOM 2529 C C . ILE A 1 321 ? 2.695 51.167 16.395 1.00 19.56 321 ILE A C 1
ATOM 2530 O O . ILE A 1 321 ? 3.188 51.660 15.383 1.00 18.33 321 ILE A O 1
ATOM 2535 N N . PRO A 1 322 ? 2.568 49.841 16.552 1.00 20.29 322 PRO A N 1
ATOM 2536 C CA . PRO A 1 322 ? 3.095 48.838 15.635 1.00 22.00 322 PRO A CA 1
ATOM 2537 C C . PRO A 1 322 ? 2.800 49.176 14.167 1.00 22.94 322 PRO A C 1
ATOM 2538 O O . PRO A 1 322 ? 1.668 49.411 13.764 1.00 20.33 322 PRO A O 1
ATOM 2542 N N . LYS A 1 323 ? 3.884 49.239 13.367 1.00 22.09 323 LYS A N 1
ATOM 2543 C CA . LYS A 1 323 ? 3.722 49.363 11.919 1.00 23.07 323 LYS A CA 1
ATOM 2544 C C . LYS A 1 323 ? 3.264 50.755 11.479 1.00 21.48 323 LYS A C 1
ATOM 2545 O O . LYS A 1 323 ? 2.994 51.008 10.313 1.00 21.06 323 LYS A O 1
ATOM 2551 N N . ILE A 1 324 ? 3.139 51.670 12.458 1.00 19.84 324 ILE A N 1
ATOM 2552 C CA . ILE A 1 324 ? 2.678 53.013 12.118 1.00 19.06 324 ILE A CA 1
ATOM 2553 C C . ILE A 1 324 ? 3.708 54.085 12.482 1.00 19.47 324 ILE A C 1
ATOM 2554 O O . ILE A 1 324 ? 4.155 54.864 11.651 1.00 21.35 324 ILE A O 1
ATOM 2559 N N . GLY A 1 325 ? 4.118 54.108 13.746 1.00 19.07 325 GLY A N 1
ATOM 2560 C CA . GLY A 1 325 ? 5.101 55.090 14.165 1.00 18.38 325 GLY A CA 1
ATOM 2561 C C . GLY A 1 325 ? 5.221 55.171 15.671 1.00 18.29 325 GLY A C 1
ATOM 2562 O O . GLY A 1 325 ? 4.437 54.563 16.403 1.00 18.25 325 GLY A O 1
ATOM 2563 N N . GLY A 1 326 ? 6.199 55.933 16.140 1.00 17.27 326 GLY A N 1
ATOM 2564 C CA . GLY A 1 326 ? 6.392 56.059 17.571 1.00 15.78 326 GLY A CA 1
ATOM 2565 C C . GLY A 1 326 ? 7.088 57.349 17.945 1.00 16.48 326 GLY A C 1
ATOM 2566 O O . GLY A 1 326 ? 7.636 58.045 17.091 1.00 16.57 326 GLY A O 1
ATOM 2567 N N . VAL A 1 327 ? 7.056 57.668 19.233 1.00 14.88 327 VAL A N 1
ATOM 2568 C CA . VAL A 1 327 ? 7.686 58.881 19.741 1.00 15.34 327 VAL A CA 1
ATOM 2569 C C . VAL A 1 327 ? 8.391 58.601 21.060 1.00 14.52 327 VAL A C 1
ATOM 2570 O O . VAL A 1 327 ? 7.835 57.946 21.933 1.00 15.68 327 VAL A O 1
ATOM 2574 N N . ARG A 1 328 ? 9.624 59.085 21.187 1.00 14.99 328 ARG A N 1
ATOM 2575 C CA . ARG A 1 328 ? 10.377 58.954 22.427 1.00 15.49 328 ARG A CA 1
ATOM 2576 C C . ARG A 1 328 ? 11.158 60.242 22.655 1.00 15.33 328 ARG A C 1
ATOM 2577 O O . ARG A 1 328 ? 11.726 60.813 21.724 1.00 15.89 328 ARG A O 1
ATOM 2585 N N . ILE A 1 329 ? 11.148 60.713 23.896 1.00 15.27 329 ILE A N 1
ATOM 2586 C CA . ILE A 1 329 ? 11.881 61.916 24.274 1.00 14.94 329 ILE A CA 1
ATOM 2587 C C . ILE A 1 329 ? 12.673 61.512 25.507 1.00 14.96 329 ILE A C 1
ATOM 2588 O O . ILE A 1 329 ? 12.099 61.101 26.514 1.00 15.45 329 ILE A O 1
ATOM 2593 N N . GLU A 1 330 ? 13.995 61.612 25.410 1.00 15.18 330 GLU A N 1
ATOM 2594 C CA . GLU A 1 330 ? 14.887 61.196 26.485 1.00 15.19 330 GLU A CA 1
ATOM 2595 C C . GLU A 1 330 ? 15.960 62.204 26.869 1.00 15.25 330 GLU A C 1
ATOM 2596 O O . GLU A 1 330 ? 16.605 62.800 26.005 1.00 14.53 330 GLU A O 1
ATOM 2602 N N . ASP A 1 331 ? 16.141 62.382 28.175 1.00 15.65 331 ASP A N 1
ATOM 2603 C CA . ASP A 1 331 ? 17.173 63.269 28.716 1.00 15.13 331 ASP A CA 1
ATOM 2604 C C . ASP A 1 331 ? 17.993 62.475 29.721 1.00 15.48 331 ASP A C 1
ATOM 2605 O O . ASP A 1 331 ? 17.497 61.520 30.314 1.00 15.21 331 ASP A O 1
ATOM 2610 N N . THR A 1 332 ? 19.250 62.868 29.900 1.00 16.28 332 THR A N 1
ATOM 2611 C CA . THR A 1 332 ? 20.088 62.259 30.925 1.00 15.17 332 THR A CA 1
ATOM 2612 C C . THR A 1 332 ? 20.008 63.353 31.981 1.00 16.18 332 THR A C 1
ATOM 2613 O O . THR A 1 332 ? 20.196 64.529 31.659 1.00 16.93 332 THR A O 1
ATOM 2617 N N . ILE A 1 333 ? 19.693 62.990 33.218 1.00 16.33 333 ILE A N 1
ATOM 2618 C CA . ILE A 1 333 ? 19.581 63.994 34.267 1.00 17.61 333 ILE A CA 1
ATOM 2619 C C . ILE A 1 333 ? 20.366 63.632 35.511 1.00 19.55 333 ILE A C 1
ATOM 2620 O O . ILE A 1 333 ? 20.705 62.471 35.740 1.00 18.58 333 ILE A O 1
ATOM 2625 N N . LEU A 1 334 ? 20.651 64.653 36.308 1.00 18.12 334 LEU A N 1
ATOM 2626 C CA . LEU A 1 334 ? 21.377 64.496 37.554 1.00 18.02 334 LEU A CA 1
ATOM 2627 C C . LEU A 1 334 ? 20.421 64.812 38.697 1.00 18.83 334 LEU A C 1
ATOM 2628 O O . LEU A 1 334 ? 19.690 65.804 38.646 1.00 19.19 334 LEU A O 1
ATOM 2633 N N . ILE A 1 335 ? 20.407 63.963 39.719 1.00 16.35 335 ILE A N 1
ATOM 2634 C CA . ILE A 1 335 ? 19.554 64.206 40.870 1.00 16.92 335 ILE A CA 1
ATOM 2635 C C . ILE A 1 335 ? 20.311 65.162 41.789 1.00 18.23 335 ILE A C 1
ATOM 2636 O O . ILE A 1 335 ? 21.463 64.913 42.154 1.00 18.22 335 ILE A O 1
ATOM 2641 N N . THR A 1 336 ? 19.667 66.270 42.140 1.00 19.28 336 THR A N 1
ATOM 2642 C CA . THR A 1 336 ? 20.285 67.267 43.000 1.00 21.10 336 THR A CA 1
ATOM 2643 C C . THR A 1 336 ? 19.692 67.214 44.403 1.00 22.92 336 THR A C 1
ATOM 2644 O O . THR A 1 336 ? 18.838 66.377 44.688 1.00 24.18 336 THR A O 1
ATOM 2648 N N . LYS A 1 337 ? 20.137 68.114 45.276 1.00 25.44 337 LYS A N 1
ATOM 2649 C CA . LYS A 1 337 ? 19.659 68.130 46.657 1.00 29.09 337 LYS A CA 1
ATOM 2650 C C . LYS A 1 337 ? 18.143 68.054 46.823 1.00 30.63 337 LYS A C 1
ATOM 2651 O O . LYS A 1 337 ? 17.647 67.346 47.701 1.00 32.08 337 LYS A O 1
ATOM 2657 N N . ASN A 1 338 ? 17.397 68.780 46.000 1.00 31.59 338 ASN A N 1
ATOM 2658 C CA . ASN A 1 338 ? 15.946 68.724 46.109 1.00 33.13 338 ASN A CA 1
ATOM 2659 C C . ASN A 1 338 ? 15.259 68.849 44.755 1.00 31.60 338 ASN A C 1
ATOM 2660 O O . ASN A 1 338 ? 14.197 69.458 44.633 1.00 33.01 338 ASN A O 1
ATOM 2665 N N . GLY A 1 339 ? 15.869 68.256 43.736 1.00 28.27 339 GLY A N 1
ATOM 2666 C CA . GLY A 1 339 ? 15.293 68.306 42.408 1.00 26.35 339 GLY A CA 1
ATOM 2667 C C . GLY A 1 339 ? 16.187 67.604 41.412 1.00 25.25 339 GLY A C 1
ATOM 2668 O O . GLY A 1 339 ? 16.786 66.572 41.722 1.00 23.74 339 GLY A O 1
ATOM 2669 N N . SER A 1 340 ? 16.285 68.166 40.214 1.00 25.67 340 SER A N 1
ATOM 2670 C CA . SER A 1 340 ? 17.119 67.572 39.180 1.00 24.99 340 SER A CA 1
ATOM 2671 C C . SER A 1 340 ? 17.702 68.618 38.243 1.00 25.08 340 SER A C 1
ATOM 2672 O O . SER A 1 340 ? 17.281 69.774 38.237 1.00 25.93 340 SER A O 1
ATOM 2675 N N . LYS A 1 341 ? 18.684 68.192 37.461 1.00 22.53 341 LYS A N 1
ATOM 2676 C CA . LYS A 1 341 ? 19.340 69.047 36.484 1.00 21.27 341 LYS A CA 1
ATOM 2677 C C . LYS A 1 341 ? 19.404 68.268 35.175 1.00 21.03 341 LYS A C 1
ATOM 2678 O O . LYS A 1 341 ? 19.823 67.109 35.161 1.00 20.51 341 LYS A O 1
ATOM 2684 N N . ARG A 1 342 ? 18.973 68.889 34.082 1.00 19.25 342 ARG A N 1
ATOM 2685 C CA . ARG A 1 342 ? 19.024 68.227 32.784 1.00 19.55 342 ARG A CA 1
ATOM 2686 C C . ARG A 1 342 ? 20.441 68.369 32.227 1.00 19.78 342 ARG A C 1
ATOM 2687 O O . ARG A 1 342 ? 20.895 69.483 31.958 1.00 18.93 342 ARG A O 1
ATOM 2695 N N . LEU A 1 343 ? 21.147 67.249 32.066 1.00 17.23 343 LEU A N 1
ATOM 2696 C CA . LEU A 1 343 ? 22.512 67.298 31.544 1.00 17.51 343 LEU A CA 1
ATOM 2697 C C . LEU A 1 343 ? 22.469 67.445 30.027 1.00 18.26 343 LEU A C 1
ATOM 2698 O O . LEU A 1 343 ? 23.343 68.076 29.432 1.00 17.28 343 LEU A O 1
ATOM 2703 N N . THR A 1 344 ? 21.454 66.846 29.404 1.00 17.57 344 THR A N 1
ATOM 2704 C CA . THR A 1 344 ? 21.250 66.991 27.968 1.00 18.03 344 THR A CA 1
ATOM 2705 C C . THR A 1 344 ? 20.322 68.201 27.915 1.00 19.43 344 THR A C 1
ATOM 2706 O O . THR A 1 344 ? 19.316 68.244 28.625 1.00 21.14 344 THR A O 1
ATOM 2710 N N . LYS A 1 345 ? 20.655 69.184 27.088 1.00 18.56 345 LYS A N 1
ATOM 2711 C CA . LYS A 1 345 ? 19.875 70.420 27.048 1.00 20.87 345 LYS A CA 1
ATOM 2712 C C . LYS A 1 345 ? 19.131 70.767 25.762 1.00 20.79 345 LYS A C 1
ATOM 2713 O O . LYS A 1 345 ? 18.491 71.815 25.682 1.00 21.59 345 LYS A O 1
ATOM 2719 N N . THR A 1 346 ? 19.208 69.904 24.759 1.00 20.59 346 THR A N 1
ATOM 2720 C CA . THR A 1 346 ? 18.526 70.162 23.494 1.00 20.70 346 THR A CA 1
ATOM 2721 C C . THR A 1 346 ? 17.028 70.365 23.700 1.00 20.49 346 THR A C 1
ATOM 2722 O O . THR A 1 346 ? 16.414 69.704 24.537 1.00 19.67 346 THR A O 1
ATOM 2726 N N . GLU A 1 347 ? 16.441 71.283 22.934 1.00 20.65 347 GLU A N 1
ATOM 2727 C CA . GLU A 1 347 ? 15.007 71.552 23.033 1.00 21.96 347 GLU A CA 1
ATOM 2728 C C . GLU A 1 347 ? 14.221 70.256 22.856 1.00 21.77 347 GLU A C 1
ATOM 2729 O O . GLU A 1 347 ? 14.583 69.408 22.044 1.00 21.18 347 GLU A O 1
ATOM 2735 N N . ARG A 1 348 ? 13.136 70.116 23.609 1.00 21.68 348 ARG A N 1
ATOM 2736 C CA . ARG A 1 348 ? 12.313 68.917 23.537 1.00 23.39 348 ARG A CA 1
ATOM 2737 C C . ARG A 1 348 ? 11.081 69.075 22.653 1.00 24.70 348 ARG A C 1
ATOM 2738 O O . ARG A 1 348 ? 10.626 68.113 22.036 1.00 23.83 348 ARG A O 1
ATOM 2746 N N . GLU A 1 349 ? 10.544 70.288 22.595 1.00 26.55 349 GLU A N 1
ATOM 2747 C CA . GLU A 1 349 ? 9.367 70.554 21.776 1.00 29.30 349 GLU A CA 1
ATOM 2748 C C . GLU A 1 349 ? 9.835 70.849 20.356 1.00 29.65 349 GLU A C 1
ATOM 2749 O O . GLU A 1 349 ? 10.000 72.011 19.975 1.00 30.63 349 GLU A O 1
ATOM 2755 N N . LEU A 1 350 ? 10.040 69.792 19.573 1.00 27.66 350 LEU A N 1
ATOM 2756 C CA . LEU A 1 350 ? 10.527 69.940 18.209 1.00 29.09 350 LEU A CA 1
ATOM 2757 C C . LEU A 1 350 ? 9.500 69.787 17.086 1.00 30.92 350 LEU A C 1
ATOM 2758 O O . LEU A 1 350 ? 9.856 69.850 15.908 1.00 30.50 350 LEU A O 1
ATOM 2763 N N . ILE A 1 351 ? 8.233 69.584 17.433 1.00 33.49 351 ILE A N 1
ATOM 2764 C CA . ILE A 1 351 ? 7.199 69.466 16.410 1.00 36.74 351 ILE A CA 1
ATOM 2765 C C . ILE A 1 351 ? 5.974 70.291 16.802 1.00 38.16 351 ILE A C 1
ATOM 2766 O O . ILE A 1 351 ? 5.393 70.944 15.908 1.00 39.75 351 ILE A O 1
ATOM 2772 N N . ASN B 1 5 ? 14.474 24.163 12.958 1.00 29.86 5 ASN B N 1
ATOM 2773 C CA . ASN B 1 5 ? 15.539 24.234 11.924 1.00 28.02 5 ASN B CA 1
ATOM 2774 C C . ASN B 1 5 ? 16.667 23.253 12.228 1.00 26.43 5 ASN B C 1
ATOM 2775 O O . ASN B 1 5 ? 16.710 22.654 13.304 1.00 25.54 5 ASN B O 1
ATOM 2780 N N . GLU B 1 6 ? 17.577 23.093 11.274 1.00 26.07 6 GLU B N 1
ATOM 2781 C CA . GLU B 1 6 ? 18.692 22.166 11.424 1.00 27.26 6 GLU B CA 1
ATOM 2782 C C . GLU B 1 6 ? 19.597 22.451 12.617 1.00 25.63 6 GLU B C 1
ATOM 2783 O O . GLU B 1 6 ? 20.147 21.525 13.211 1.00 25.60 6 GLU B O 1
ATOM 2789 N N . LYS B 1 7 ? 19.759 23.724 12.965 1.00 24.88 7 LYS B N 1
ATOM 2790 C CA . LYS B 1 7 ? 20.607 24.091 14.094 1.00 22.76 7 LYS B CA 1
ATOM 2791 C C . LYS B 1 7 ? 19.984 23.609 15.401 1.00 21.43 7 LYS B C 1
ATOM 2792 O O . LYS B 1 7 ? 20.668 23.057 16.265 1.00 21.15 7 LYS B O 1
ATOM 2798 N N . VAL B 1 8 ? 18.678 23.808 15.540 1.00 20.01 8 VAL B N 1
ATOM 2799 C CA . VAL B 1 8 ? 17.975 23.362 16.734 1.00 19.76 8 VAL B CA 1
ATOM 2800 C C . VAL B 1 8 ? 18.068 21.837 16.802 1.00 20.28 8 VAL B C 1
ATOM 2801 O O . VAL B 1 8 ? 18.251 21.263 17.876 1.00 20.09 8 VAL B O 1
ATOM 2805 N N . LYS B 1 9 ? 17.959 21.188 15.647 1.00 20.38 9 LYS B N 1
ATOM 2806 C CA . LYS B 1 9 ? 18.036 19.732 15.587 1.00 22.20 9 LYS B CA 1
ATOM 2807 C C . LYS B 1 9 ? 19.380 19.209 16.083 1.00 21.02 9 LYS B C 1
ATOM 2808 O O . LYS B 1 9 ? 19.432 18.222 16.820 1.00 21.06 9 LYS B O 1
ATOM 2814 N N . LYS B 1 10 ? 20.467 19.865 15.689 1.00 20.42 10 LYS B N 1
ATOM 2815 C CA . LYS B 1 10 ? 21.791 19.439 16.127 1.00 20.09 10 LYS B CA 1
ATOM 2816 C C . LYS B 1 10 ? 21.958 19.627 17.630 1.00 19.91 10 LYS B C 1
ATOM 2817 O O . LYS B 1 10 ? 22.650 18.852 18.282 1.00 19.91 10 LYS B O 1
ATOM 2823 N N . ILE B 1 11 ? 21.329 20.663 18.179 1.00 19.20 11 ILE B N 1
ATOM 2824 C CA . ILE B 1 11 ? 21.413 20.900 19.613 1.00 17.90 11 ILE B CA 1
ATOM 2825 C C . ILE B 1 11 ? 20.613 19.836 20.367 1.00 18.67 11 ILE B C 1
ATOM 2826 O O . ILE B 1 11 ? 21.043 19.349 21.413 1.00 19.27 11 ILE B O 1
ATOM 2831 N N . ILE B 1 12 ? 19.451 19.472 19.833 1.00 19.94 12 ILE B N 1
ATOM 2832 C CA . ILE B 1 12 ? 18.622 18.452 20.471 1.00 20.82 12 ILE B CA 1
ATOM 2833 C C . ILE B 1 12 ? 19.372 17.120 20.486 1.00 22.72 12 ILE B C 1
ATOM 2834 O O . ILE B 1 12 ? 19.331 16.384 21.471 1.00 21.74 12 ILE B O 1
ATOM 2839 N N . GLU B 1 13 ? 20.066 16.820 19.393 1.00 23.04 13 GLU B N 1
ATOM 2840 C CA . GLU B 1 13 ? 20.845 15.588 19.304 1.00 24.28 13 GLU B CA 1
ATOM 2841 C C . GLU B 1 13 ? 21.937 15.596 20.379 1.00 23.30 13 GLU B C 1
ATOM 2842 O O . GLU B 1 13 ? 22.182 14.589 21.049 1.00 23.01 13 GLU B O 1
ATOM 2848 N N . PHE B 1 14 ? 22.589 16.742 20.543 1.00 22.27 14 PHE B N 1
ATOM 2849 C CA . PHE B 1 14 ? 23.640 16.883 21.542 1.00 21.13 14 PHE B CA 1
ATOM 2850 C C . PHE B 1 14 ? 23.044 16.719 22.940 1.00 21.56 14 PHE B C 1
ATOM 2851 O O . PHE B 1 14 ? 23.664 16.129 23.828 1.00 22.01 14 PHE B O 1
ATOM 2859 N N . MET B 1 15 ? 21.832 17.231 23.127 1.00 20.47 15 MET B N 1
ATOM 2860 C CA . MET B 1 15 ? 21.156 17.137 24.415 1.00 21.76 15 MET B CA 1
ATOM 2861 C C . MET B 1 15 ? 20.878 15.680 24.757 1.00 23.40 15 MET B C 1
ATOM 2862 O O . MET B 1 15 ? 21.099 15.243 25.884 1.00 25.21 15 MET B O 1
ATOM 2867 N N . ASP B 1 16 ? 20.393 14.931 23.776 1.00 25.13 16 ASP B N 1
ATOM 2868 C CA . ASP B 1 16 ? 20.084 13.524 23.988 1.00 28.69 16 ASP B CA 1
ATOM 2869 C C . ASP B 1 16 ? 21.325 12.718 24.363 1.00 28.27 16 ASP B C 1
ATOM 2870 O O . ASP B 1 16 ? 21.291 11.913 25.291 1.00 28.32 16 ASP B O 1
ATOM 2875 N N . LYS B 1 17 ? 22.422 12.939 23.647 1.00 29.22 17 LYS B N 1
ATOM 2876 C CA . LYS B 1 17 ? 23.658 12.212 23.927 1.00 29.90 17 LYS B CA 1
ATOM 2877 C C . LYS B 1 17 ? 24.267 12.587 25.273 1.00 29.69 17 LYS B C 1
ATOM 2878 O O . LYS B 1 17 ? 24.977 11.786 25.884 1.00 30.20 17 LYS B O 1
ATOM 2884 N N . ASN B 1 18 ? 23.985 13.799 25.742 1.00 26.86 18 ASN B N 1
ATOM 2885 C CA . ASN B 1 18 ? 24.547 14.266 27.005 1.00 25.80 18 ASN B CA 1
ATOM 2886 C C . ASN B 1 18 ? 23.569 14.376 28.173 1.00 25.26 18 ASN B C 1
ATOM 2887 O O . ASN B 1 18 ? 23.874 15.004 29.189 1.00 25.91 18 ASN B O 1
ATOM 2892 N N . SER B 1 19 ? 22.404 13.754 28.029 1.00 24.38 19 SER B N 1
ATOM 2893 C CA . SER B 1 19 ? 21.382 13.756 29.070 1.00 23.99 19 SER B CA 1
ATOM 2894 C C . SER B 1 19 ? 21.019 15.147 29.581 1.00 23.90 19 SER B C 1
ATOM 2895 O O . SER B 1 19 ? 20.914 15.367 30.788 1.00 22.63 19 SER B O 1
ATOM 2898 N N . ILE B 1 20 ? 20.829 16.081 28.654 1.00 22.04 20 ILE B N 1
ATOM 2899 C CA . ILE B 1 20 ? 20.454 17.447 29.003 1.00 22.17 20 ILE B CA 1
ATOM 2900 C C . ILE B 1 20 ? 18.963 17.600 28.714 1.00 20.66 20 ILE B C 1
ATOM 2901 O O . ILE B 1 20 ? 18.495 17.252 27.630 1.00 20.73 20 ILE B O 1
ATOM 2906 N N . ASP B 1 21 ? 18.225 18.116 29.692 1.00 20.39 21 ASP B N 1
ATOM 2907 C CA . ASP B 1 21 ? 16.783 18.289 29.567 1.00 21.16 21 ASP B CA 1
ATOM 2908 C C . ASP B 1 21 ? 16.365 19.482 28.723 1.00 20.81 21 ASP B C 1
ATOM 2909 O O . ASP B 1 21 ? 15.344 19.437 28.039 1.00 20.63 21 ASP B O 1
ATOM 2914 N N . ALA B 1 22 ? 17.148 20.554 28.784 1.00 20.21 22 ALA B N 1
ATOM 2915 C CA . ALA B 1 22 ? 16.855 21.752 28.010 1.00 18.46 22 ALA B CA 1
ATOM 2916 C C . ALA B 1 22 ? 18.119 22.581 27.862 1.00 18.11 22 ALA B C 1
ATOM 2917 O O . ALA B 1 22 ? 19.041 22.480 28.671 1.00 17.82 22 ALA B O 1
ATOM 2919 N N . VAL B 1 23 ? 18.155 23.399 26.819 1.00 17.80 23 VAL B N 1
ATOM 2920 C CA . VAL B 1 23 ? 19.304 24.256 26.561 1.00 18.08 23 VAL B CA 1
ATOM 2921 C C . VAL B 1 23 ? 18.873 25.715 26.511 1.00 17.86 23 VAL B C 1
ATOM 2922 O O . VAL B 1 23 ? 17.843 26.049 25.926 1.00 18.57 23 VAL B O 1
ATOM 2926 N N . LEU B 1 24 ? 19.662 26.570 27.151 1.00 17.32 24 LEU B N 1
ATOM 2927 C CA . LEU B 1 24 ? 19.410 28.004 27.173 1.00 16.97 24 LEU B CA 1
ATOM 2928 C C . LEU B 1 24 ? 20.512 28.707 26.385 1.00 17.63 24 LEU B C 1
ATOM 2929 O O . LEU B 1 24 ? 21.699 28.516 26.661 1.00 18.15 24 LEU B O 1
ATOM 2934 N N . ILE B 1 25 ? 20.117 29.507 25.399 1.00 16.80 25 ILE B N 1
ATOM 2935 C CA . ILE B 1 25 ? 21.071 30.257 24.589 1.00 17.14 25 ILE B CA 1
ATOM 2936 C C . ILE B 1 25 ? 20.788 31.726 24.871 1.00 17.98 25 ILE B C 1
ATOM 2937 O O . ILE B 1 25 ? 19.666 32.186 24.677 1.00 17.95 25 ILE B O 1
ATOM 2942 N N . ALA B 1 26 ? 21.804 32.459 25.325 1.00 17.18 26 ALA B N 1
ATOM 2943 C CA . ALA B 1 26 ? 21.625 33.869 25.667 1.00 17.10 26 ALA B CA 1
ATOM 2944 C C . ALA B 1 26 ? 22.592 34.861 25.026 1.00 17.78 26 ALA B C 1
ATOM 2945 O O . ALA B 1 26 ? 22.321 36.063 25.011 1.00 18.33 26 ALA B O 1
ATOM 2947 N N . LYS B 1 27 ? 23.719 34.384 24.512 1.00 17.23 27 LYS B N 1
ATOM 2948 C CA . LYS B 1 27 ? 24.686 35.297 23.908 1.00 19.06 27 LYS B CA 1
ATOM 2949 C C . LYS B 1 27 ? 24.167 35.786 22.562 1.00 19.92 27 LYS B C 1
ATOM 2950 O O . LYS B 1 27 ? 23.746 34.993 21.725 1.00 18.60 27 LYS B O 1
ATOM 2956 N N . ASN B 1 28 ? 24.202 37.102 22.365 1.00 19.79 28 ASN B N 1
ATOM 2957 C CA . ASN B 1 28 ? 23.699 37.725 21.142 1.00 22.31 28 ASN B CA 1
ATOM 2958 C C . ASN B 1 28 ? 24.008 37.014 19.821 1.00 21.53 28 ASN B C 1
ATOM 2959 O O . ASN B 1 28 ? 23.095 36.699 19.058 1.00 22.26 28 ASN B O 1
ATOM 2964 N N . PRO B 1 29 ? 25.293 36.753 19.527 1.00 20.78 29 PRO B N 1
ATOM 2965 C CA . PRO B 1 29 ? 25.588 36.075 18.261 1.00 19.62 29 PRO B CA 1
ATOM 2966 C C . PRO B 1 29 ? 24.941 34.698 18.125 1.00 19.11 29 PRO B C 1
ATOM 2967 O O . PRO B 1 29 ? 24.519 34.318 17.034 1.00 19.02 29 PRO B O 1
ATOM 2971 N N . ASN B 1 30 ? 24.851 33.957 19.227 1.00 16.88 30 ASN B N 1
ATOM 2972 C CA . ASN B 1 30 ? 24.245 32.629 19.180 1.00 17.88 30 ASN B CA 1
ATOM 2973 C C . ASN B 1 30 ? 22.728 32.691 19.036 1.00 18.33 30 ASN B C 1
ATOM 2974 O O . ASN B 1 30 ? 22.124 31.832 18.390 1.00 16.86 30 ASN B O 1
ATOM 2979 N N . VAL B 1 31 ? 22.113 33.702 19.641 1.00 16.84 31 VAL B N 1
ATOM 2980 C CA . VAL B 1 31 ? 20.668 33.870 19.534 1.00 17.15 31 VAL B CA 1
ATOM 2981 C C . VAL B 1 31 ? 20.340 34.179 18.075 1.00 17.05 31 VAL B C 1
ATOM 2982 O O . VAL B 1 31 ? 19.367 33.664 17.521 1.00 17.89 31 VAL B O 1
ATOM 2986 N N . TYR B 1 32 ? 21.162 35.014 17.448 1.00 17.13 32 TYR B N 1
ATOM 2987 C CA . TYR B 1 32 ? 20.945 35.362 16.050 1.00 17.69 32 TYR B CA 1
ATOM 2988 C C . TYR B 1 32 ? 21.215 34.159 15.153 1.00 17.89 32 TYR B C 1
ATOM 2989 O O . TYR B 1 32 ? 20.459 33.885 14.219 1.00 18.52 32 TYR B O 1
ATOM 2998 N N . TYR B 1 33 ? 22.302 33.448 15.438 1.00 17.74 33 TYR B N 1
ATOM 2999 C CA . TYR B 1 33 ? 22.678 32.281 14.646 1.00 17.64 33 TYR B CA 1
ATOM 3000 C C . TYR B 1 33 ? 21.549 31.265 14.562 1.00 17.36 33 TYR B C 1
ATOM 3001 O O . TYR B 1 33 ? 21.270 30.716 13.499 1.00 19.53 33 TYR B O 1
ATOM 3010 N N . ILE B 1 34 ? 20.900 31.020 15.692 1.00 19.26 34 ILE B N 1
ATOM 3011 C CA . ILE B 1 34 ? 19.825 30.040 15.758 1.00 19.47 34 ILE B CA 1
ATOM 3012 C C . ILE B 1 34 ? 18.448 30.522 15.301 1.00 22.21 34 ILE B C 1
ATOM 3013 O O . ILE B 1 34 ? 17.772 29.831 14.533 1.00 22.49 34 ILE B O 1
ATOM 3018 N N . SER B 1 35 ? 18.041 31.703 15.757 1.00 21.14 35 SER B N 1
ATOM 3019 C CA . SER B 1 35 ? 16.717 32.236 15.433 1.00 21.40 35 SER B CA 1
ATOM 3020 C C . SER B 1 35 ? 16.628 33.250 14.297 1.00 22.06 35 SER B C 1
ATOM 3021 O O . SER B 1 35 ? 15.560 33.431 13.709 1.00 24.02 35 SER B O 1
ATOM 3024 N N . GLY B 1 36 ? 17.729 33.927 13.997 1.00 22.09 36 GLY B N 1
ATOM 3025 C CA . GLY B 1 36 ? 17.694 34.921 12.942 1.00 22.29 36 GLY B CA 1
ATOM 3026 C C . GLY B 1 36 ? 17.270 36.271 13.495 1.00 22.56 36 GLY B C 1
ATOM 3027 O O . GLY B 1 36 ? 17.184 37.253 12.760 1.00 22.61 36 GLY B O 1
ATOM 3028 N N . ALA B 1 37 ? 16.992 36.315 14.796 1.00 22.85 37 ALA B N 1
ATOM 3029 C CA . ALA B 1 37 ? 16.590 37.550 15.466 1.00 23.35 37 ALA B CA 1
ATOM 3030 C C . ALA B 1 37 ? 17.767 38.075 16.285 1.00 23.97 37 ALA B C 1
ATOM 3031 O O . ALA B 1 37 ? 18.613 37.305 16.729 1.00 23.59 37 ALA B O 1
ATOM 3033 N N . SER B 1 38 ? 17.820 39.385 16.492 1.00 25.53 38 SER B N 1
ATOM 3034 C CA . SER B 1 38 ? 18.920 39.967 17.247 1.00 27.96 38 SER B CA 1
ATOM 3035 C C . SER B 1 38 ? 18.471 41.069 18.193 1.00 29.56 38 SER B C 1
ATOM 3036 O O . SER B 1 38 ? 18.738 42.250 17.959 1.00 30.22 38 SER B O 1
ATOM 3039 N N . PRO B 1 39 ? 17.771 40.698 19.276 1.00 30.43 39 PRO B N 1
ATOM 3040 C CA . PRO B 1 39 ? 17.299 41.686 20.249 1.00 32.62 39 PRO B CA 1
ATOM 3041 C C . PRO B 1 39 ? 18.480 42.311 20.994 1.00 34.69 39 PRO B C 1
ATOM 3042 O O . PRO B 1 39 ? 19.236 41.614 21.673 1.00 35.00 39 PRO B O 1
ATOM 3046 N N . LEU B 1 40 ? 18.636 43.624 20.847 1.00 36.90 40 LEU B N 1
ATOM 3047 C CA . LEU B 1 40 ? 19.717 44.363 21.495 1.00 38.76 40 LEU B CA 1
ATOM 3048 C C . LEU B 1 40 ? 19.650 44.129 22.999 1.00 39.47 40 LEU B C 1
ATOM 3049 O O . LEU B 1 40 ? 20.670 43.896 23.650 1.00 39.37 40 LEU B O 1
ATOM 3054 N N . ALA B 1 41 ? 18.442 44.196 23.546 1.00 39.29 41 ALA B N 1
ATOM 3055 C CA . ALA B 1 41 ? 18.239 43.962 24.972 1.00 39.71 41 ALA B CA 1
ATOM 3056 C C . ALA B 1 41 ? 18.439 42.461 25.193 1.00 40.28 41 ALA B C 1
ATOM 3057 O O . ALA B 1 41 ? 18.961 41.774 24.313 1.00 41.64 41 ALA B O 1
ATOM 3059 N N . GLY B 1 42 ? 18.015 41.945 26.342 1.00 40.04 42 GLY B N 1
ATOM 3060 C CA . GLY B 1 42 ? 18.197 40.526 26.612 1.00 39.63 42 GLY B CA 1
ATOM 3061 C C . GLY B 1 42 ? 17.226 39.547 25.962 1.00 38.68 42 GLY B C 1
ATOM 3062 O O . GLY B 1 42 ? 16.034 39.556 26.267 1.00 41.26 42 GLY B O 1
ATOM 3063 N N . GLY B 1 43 ? 17.741 38.696 25.073 1.00 35.23 43 GLY B N 1
ATOM 3064 C CA . GLY B 1 43 ? 16.918 37.696 24.405 1.00 28.64 43 GLY B CA 1
ATOM 3065 C C . GLY B 1 43 ? 17.394 36.303 24.787 1.00 25.60 43 GLY B C 1
ATOM 3066 O O . GLY B 1 43 ? 18.599 36.072 24.900 1.00 23.27 43 GLY B O 1
ATOM 3067 N N . TYR B 1 44 ? 16.468 35.367 24.979 1.00 22.57 44 TYR B N 1
ATOM 3068 C CA . TYR B 1 44 ? 16.844 34.013 25.380 1.00 22.25 44 TYR B CA 1
ATOM 3069 C C . TYR B 1 44 ? 16.111 32.923 24.618 1.00 20.77 44 TYR B C 1
ATOM 3070 O O . TYR B 1 44 ? 14.890 32.965 24.483 1.00 21.50 44 TYR B O 1
ATOM 3079 N N . ILE B 1 45 ? 16.859 31.942 24.127 1.00 17.67 45 ILE B N 1
ATOM 3080 C CA . ILE B 1 45 ? 16.250 30.829 23.413 1.00 18.39 45 ILE B CA 1
ATOM 3081 C C . ILE B 1 45 ? 16.252 29.621 24.335 1.00 18.39 45 ILE B C 1
ATOM 3082 O O . ILE B 1 45 ? 17.277 29.295 24.933 1.00 17.80 45 ILE B O 1
ATOM 3087 N N . LEU B 1 46 ? 15.094 28.983 24.475 1.00 18.84 46 LEU B N 1
ATOM 3088 C CA . LEU B 1 46 ? 14.982 27.786 25.295 1.00 20.35 46 LEU B CA 1
ATOM 3089 C C . LEU B 1 46 ? 14.659 26.631 24.353 1.00 20.31 46 LEU B C 1
ATOM 3090 O O . LEU B 1 46 ? 13.635 26.642 23.669 1.00 21.17 46 LEU B O 1
ATOM 3095 N N . ILE B 1 47 ? 15.544 25.643 24.312 1.00 20.56 47 ILE B N 1
ATOM 3096 C CA . ILE B 1 47 ? 15.343 24.490 23.449 1.00 19.82 47 ILE B CA 1
ATOM 3097 C C . ILE B 1 47 ? 15.068 23.264 24.304 1.00 20.67 47 ILE B C 1
ATOM 3098 O O . ILE B 1 47 ? 15.829 22.951 25.214 1.00 19.38 47 ILE B O 1
ATOM 3103 N N . THR B 1 48 ? 13.957 22.592 24.023 1.00 22.41 48 THR B N 1
ATOM 3104 C CA . THR B 1 48 ? 13.602 21.386 24.756 1.00 25.21 48 THR B CA 1
ATOM 3105 C C . THR B 1 48 ? 13.715 20.230 23.774 1.00 26.89 48 THR B C 1
ATOM 3106 O O . THR B 1 48 ? 14.147 20.414 22.636 1.00 26.16 48 THR B O 1
ATOM 3110 N N . GLY B 1 49 ? 13.318 19.041 24.212 1.00 28.72 49 GLY B N 1
ATOM 3111 C CA . GLY B 1 49 ? 13.395 17.880 23.347 1.00 30.92 49 GLY B CA 1
ATOM 3112 C C . GLY B 1 49 ? 12.535 17.950 22.099 1.00 33.23 49 GLY B C 1
ATOM 3113 O O . GLY B 1 49 ? 12.750 17.184 21.161 1.00 34.96 49 GLY B O 1
ATOM 3114 N N . GLU B 1 50 ? 11.563 18.859 22.071 1.00 34.92 50 GLU B N 1
ATOM 3115 C CA . GLU B 1 50 ? 10.690 18.970 20.907 1.00 36.72 50 GLU B CA 1
ATOM 3116 C C . GLU B 1 50 ? 10.263 20.390 20.551 1.00 36.41 50 GLU B C 1
ATOM 3117 O O . GLU B 1 50 ? 9.311 20.578 19.794 1.00 36.77 50 GLU B O 1
ATOM 3123 N N . SER B 1 51 ? 10.949 21.391 21.089 1.00 34.38 51 SER B N 1
ATOM 3124 C CA . SER B 1 51 ? 10.582 22.765 20.773 1.00 31.88 51 SER B CA 1
ATOM 3125 C C . SER B 1 51 ? 11.715 23.747 21.015 1.00 29.40 51 SER B C 1
ATOM 3126 O O . SER B 1 51 ? 12.654 23.466 21.752 1.00 29.22 51 SER B O 1
ATOM 3129 N N . ALA B 1 52 ? 11.608 24.902 20.369 1.00 27.62 52 ALA B N 1
ATOM 3130 C CA . ALA B 1 52 ? 12.582 25.976 20.495 1.00 24.76 52 ALA B CA 1
ATOM 3131 C C . ALA B 1 52 ? 11.762 27.255 20.540 1.00 23.36 52 ALA B C 1
ATOM 3132 O O . ALA B 1 52 ? 10.962 27.513 19.642 1.00 22.81 52 ALA B O 1
ATOM 3134 N N . THR B 1 53 ? 11.958 28.050 21.583 1.00 21.39 53 THR B N 1
ATOM 3135 C CA . THR B 1 53 ? 11.210 29.290 21.741 1.00 21.56 53 THR B CA 1
ATOM 3136 C C . THR B 1 53 ? 12.136 30.446 22.092 1.00 20.65 53 THR B C 1
ATOM 3137 O O . THR B 1 53 ? 13.037 30.294 22.911 1.00 19.47 53 THR B O 1
ATOM 3141 N N . LEU B 1 54 ? 11.911 31.596 21.464 1.00 20.05 54 LEU B N 1
ATOM 3142 C CA . LEU B 1 54 ? 12.711 32.784 21.739 1.00 19.12 54 LEU B CA 1
ATOM 3143 C C . LEU B 1 54 ? 11.925 33.689 22.679 1.00 19.40 54 LEU B C 1
ATOM 3144 O O . LEU B 1 54 ? 10.790 34.071 22.380 1.00 21.45 54 LEU B O 1
ATOM 3149 N N . TYR B 1 55 ? 12.520 34.013 23.821 1.00 18.44 55 TYR B N 1
ATOM 3150 C CA . TYR B 1 55 ? 11.878 34.892 24.794 1.00 19.30 55 TYR B CA 1
ATOM 3151 C C . TYR B 1 55 ? 12.561 36.251 24.754 1.00 19.85 55 TYR B C 1
ATOM 3152 O O . TYR B 1 55 ? 13.783 36.340 24.859 1.00 19.82 55 TYR B O 1
ATOM 3161 N N . VAL B 1 56 ? 11.773 37.309 24.604 1.00 20.53 56 VAL B N 1
ATOM 3162 C CA . VAL B 1 56 ? 12.333 38.651 24.556 1.00 21.18 56 VAL B CA 1
ATOM 3163 C C . VAL B 1 56 ? 11.513 39.634 25.370 1.00 21.88 56 VAL B C 1
ATOM 3164 O O . VAL B 1 56 ? 10.312 39.440 25.571 1.00 21.72 56 VAL B O 1
ATOM 3168 N N . PRO B 1 57 ? 12.159 40.695 25.876 1.00 22.52 57 PRO B N 1
ATOM 3169 C CA . PRO B 1 57 ? 11.425 41.692 26.659 1.00 23.34 57 PRO B CA 1
ATOM 3170 C C . PRO B 1 57 ? 10.486 42.396 25.677 1.00 23.11 57 PRO B C 1
ATOM 3171 O O . PRO B 1 57 ? 10.771 42.451 24.483 1.00 23.39 57 PRO B O 1
ATOM 3175 N N . GLU B 1 58 ? 9.377 42.932 26.171 1.00 24.07 58 GLU B N 1
ATOM 3176 C CA . GLU B 1 58 ? 8.401 43.581 25.300 1.00 25.75 58 GLU B CA 1
ATOM 3177 C C . GLU B 1 58 ? 8.918 44.588 24.275 1.00 25.13 58 GLU B C 1
ATOM 3178 O O . GLU B 1 58 ? 8.428 44.625 23.149 1.00 25.87 58 GLU B O 1
ATOM 3184 N N . LEU B 1 59 ? 9.899 45.403 24.650 1.00 25.81 59 LEU B N 1
ATOM 3185 C CA . LEU B 1 59 ? 10.411 46.419 23.730 1.00 26.55 59 LEU B CA 1
ATOM 3186 C C . LEU B 1 59 ? 11.099 45.858 22.488 1.00 26.92 59 LEU B C 1
ATOM 3187 O O . LEU B 1 59 ? 11.340 46.591 21.528 1.00 27.27 59 LEU B O 1
ATOM 3192 N N . GLU B 1 60 ? 11.405 44.562 22.503 1.00 25.60 60 GLU B N 1
ATOM 3193 C CA . GLU B 1 60 ? 12.069 43.912 21.372 1.00 24.79 60 GLU B CA 1
ATOM 3194 C C . GLU B 1 60 ? 11.133 42.961 20.632 1.00 24.15 60 GLU B C 1
ATOM 3195 O O . GLU B 1 60 ? 11.517 42.358 19.630 1.00 21.98 60 GLU B O 1
ATOM 3201 N N . TYR B 1 61 ? 9.904 42.838 21.120 1.00 23.95 61 TYR B N 1
ATOM 3202 C CA . TYR B 1 61 ? 8.931 41.927 20.527 1.00 25.54 61 TYR B CA 1
ATOM 3203 C C . TYR B 1 61 ? 8.595 42.174 19.057 1.00 25.90 61 TYR B C 1
ATOM 3204 O O . TYR B 1 61 ? 8.671 41.259 18.239 1.00 25.01 61 TYR B O 1
ATOM 3213 N N . GLU B 1 62 ? 8.211 43.398 18.715 1.00 27.28 62 GLU B N 1
ATOM 3214 C CA . GLU B 1 62 ? 7.859 43.689 17.331 1.00 27.96 62 GLU B CA 1
ATOM 3215 C C . GLU B 1 62 ? 8.981 43.345 16.355 1.00 28.23 62 GLU B C 1
ATOM 3216 O O . GLU B 1 62 ? 8.729 42.755 15.306 1.00 27.95 62 GLU B O 1
ATOM 3222 N N . MET B 1 63 ? 10.215 43.705 16.699 1.00 28.59 63 MET B N 1
ATOM 3223 C CA . MET B 1 63 ? 11.355 43.406 15.835 1.00 30.06 63 MET B CA 1
ATOM 3224 C C . MET B 1 63 ? 11.607 41.897 15.778 1.00 29.71 63 MET B C 1
ATOM 3225 O O . MET B 1 63 ? 11.801 41.330 14.702 1.00 27.25 63 MET B O 1
ATOM 3230 N N . ALA B 1 64 ? 11.598 41.253 16.941 1.00 28.83 64 ALA B N 1
ATOM 3231 C CA . ALA B 1 64 ? 11.842 39.815 17.025 1.00 29.87 64 ALA B CA 1
ATOM 3232 C C . ALA B 1 64 ? 10.771 38.990 16.322 1.00 30.72 64 ALA B C 1
ATOM 3233 O O . ALA B 1 64 ? 11.072 37.994 15.667 1.00 30.39 64 ALA B O 1
ATOM 3235 N N . LYS B 1 65 ? 9.519 39.407 16.460 1.00 32.51 65 LYS B N 1
ATOM 3236 C CA . LYS B 1 65 ? 8.408 38.695 15.844 1.00 35.67 65 LYS B CA 1
ATOM 3237 C C . LYS B 1 65 ? 8.531 38.656 14.322 1.00 36.31 65 LYS B C 1
ATOM 3238 O O . LYS B 1 65 ? 8.074 37.711 13.678 1.00 36.48 65 LYS B O 1
ATOM 3244 N N . GLU B 1 66 ? 9.164 39.676 13.752 1.00 36.52 66 GLU B N 1
ATOM 3245 C CA . GLU B 1 66 ? 9.319 39.756 12.305 1.00 38.12 66 GLU B CA 1
ATOM 3246 C C . GLU B 1 66 ? 10.637 39.200 11.764 1.00 36.98 66 GLU B C 1
ATOM 3247 O O . GLU B 1 66 ? 10.785 39.023 10.555 1.00 37.40 66 GLU B O 1
ATOM 3253 N N . GLU B 1 67 ? 11.586 38.907 12.647 1.00 35.08 67 GLU B N 1
ATOM 3254 C CA . GLU B 1 67 ? 12.877 38.388 12.203 1.00 33.06 67 GLU B CA 1
ATOM 3255 C C . GLU B 1 67 ? 13.179 36.962 12.655 1.00 30.85 67 GLU B C 1
ATOM 3256 O O . GLU B 1 67 ? 14.033 36.293 12.074 1.00 30.14 67 GLU B O 1
ATOM 3262 N N . SER B 1 68 ? 12.482 36.491 13.683 1.00 27.86 68 SER B N 1
ATOM 3263 C CA . SER B 1 68 ? 12.720 35.146 14.200 1.00 26.23 68 SER B CA 1
ATOM 3264 C C . SER B 1 68 ? 12.124 34.031 13.347 1.00 26.42 68 SER B C 1
ATOM 3265 O O . SER B 1 68 ? 11.029 34.174 12.799 1.00 25.36 68 SER B O 1
ATOM 3268 N N . ASN B 1 69 ? 12.852 32.920 13.239 1.00 25.71 69 ASN B N 1
ATOM 3269 C CA . ASN B 1 69 ? 12.378 31.770 12.474 1.00 26.36 69 ASN B CA 1
ATOM 3270 C C . ASN B 1 69 ? 11.762 30.736 13.412 1.00 26.30 69 ASN B C 1
ATOM 3271 O O . ASN B 1 69 ? 11.305 29.678 12.978 1.00 27.14 69 ASN B O 1
ATOM 3276 N N . ILE B 1 70 ? 11.765 31.046 14.705 1.00 25.67 70 ILE B N 1
ATOM 3277 C CA . ILE B 1 70 ? 11.173 30.170 15.708 1.00 24.41 70 ILE B CA 1
ATOM 3278 C C . ILE B 1 70 ? 10.151 30.991 16.492 1.00 23.73 70 ILE B C 1
ATOM 3279 O O . ILE B 1 70 ? 10.216 32.223 16.509 1.00 23.16 70 ILE B O 1
ATOM 3284 N N . PRO B 1 71 ? 9.185 30.323 17.138 1.00 24.41 71 PRO B N 1
ATOM 3285 C CA . PRO B 1 71 ? 8.154 31.014 17.919 1.00 24.29 71 PRO B CA 1
ATOM 3286 C C . PRO B 1 71 ? 8.738 32.023 18.904 1.00 23.74 71 PRO B C 1
ATOM 3287 O O . PRO B 1 71 ? 9.752 31.756 19.547 1.00 23.80 71 PRO B O 1
ATOM 3291 N N . VAL B 1 72 ? 8.087 33.177 19.019 1.00 23.52 72 VAL B N 1
ATOM 3292 C CA . VAL B 1 72 ? 8.542 34.226 19.925 1.00 23.59 72 VAL B CA 1
ATOM 3293 C C . VAL B 1 72 ? 7.545 34.468 21.052 1.00 24.81 72 VAL B C 1
ATOM 3294 O O . VAL B 1 72 ? 6.334 34.482 20.834 1.00 24.55 72 VAL B O 1
ATOM 3298 N N . GLU B 1 73 ? 8.068 34.640 22.261 1.00 24.85 73 GLU B N 1
ATOM 3299 C CA . GLU B 1 73 ? 7.255 34.917 23.438 1.00 26.92 73 GLU B CA 1
ATOM 3300 C C . GLU B 1 73 ? 7.847 36.159 24.093 1.00 27.62 73 GLU B C 1
ATOM 3301 O O . GLU B 1 73 ? 9.067 36.303 24.167 1.00 27.08 73 GLU B O 1
ATOM 3307 N N . LYS B 1 74 ? 6.990 37.061 24.556 1.00 28.08 74 LYS B N 1
ATOM 3308 C CA . LYS B 1 74 ? 7.470 38.270 25.208 1.00 28.25 74 LYS B CA 1
ATOM 3309 C C . LYS B 1 74 ? 7.184 38.199 26.701 1.00 28.89 74 LYS B C 1
ATOM 3310 O O . LYS B 1 74 ? 6.285 37.480 27.135 1.00 29.23 74 LYS B O 1
ATOM 3316 N N . PHE B 1 75 ? 7.958 38.939 27.487 1.00 28.79 75 PHE B N 1
ATOM 3317 C CA . PHE B 1 75 ? 7.764 38.964 28.930 1.00 28.89 75 PHE B CA 1
ATOM 3318 C C . PHE B 1 75 ? 7.973 40.373 29.464 1.00 30.21 75 PHE B C 1
ATOM 3319 O O . PHE B 1 75 ? 8.710 41.164 28.873 1.00 29.39 75 PHE B O 1
ATOM 3327 N N . LYS B 1 76 ? 7.306 40.688 30.571 1.00 31.80 76 LYS B N 1
ATOM 3328 C CA . LYS B 1 76 ? 7.422 42.003 31.191 1.00 33.72 76 LYS B CA 1
ATOM 3329 C C . LYS B 1 76 ? 8.520 42.005 32.245 1.00 34.94 76 LYS B C 1
ATOM 3330 O O . LYS B 1 76 ? 9.261 42.978 32.386 1.00 34.64 76 LYS B O 1
ATOM 3336 N N . LYS B 1 77 ? 8.615 40.908 32.989 1.00 36.07 77 LYS B N 1
ATOM 3337 C CA . LYS B 1 77 ? 9.630 40.778 34.026 1.00 38.75 77 LYS B CA 1
ATOM 3338 C C . LYS B 1 77 ? 10.276 39.396 33.980 1.00 38.74 77 LYS B C 1
ATOM 3339 O O . LYS B 1 77 ? 9.620 38.401 33.667 1.00 38.69 77 LYS B O 1
ATOM 3345 N N . MET B 1 78 ? 11.568 39.350 34.287 1.00 39.77 78 MET B N 1
ATOM 3346 C CA . MET B 1 78 ? 12.340 38.112 34.261 1.00 41.09 78 MET B CA 1
ATOM 3347 C C . MET B 1 78 ? 11.677 36.942 34.990 1.00 41.43 78 MET B C 1
ATOM 3348 O O . MET B 1 78 ? 11.915 35.782 34.651 1.00 41.52 78 MET B O 1
ATOM 3353 N N . ASP B 1 79 ? 10.845 37.242 35.983 1.00 41.71 79 ASP B N 1
ATOM 3354 C CA . ASP B 1 79 ? 10.168 36.194 36.741 1.00 41.69 79 ASP B CA 1
ATOM 3355 C C . ASP B 1 79 ? 9.329 35.289 35.846 1.00 41.30 79 ASP B C 1
ATOM 3356 O O . ASP B 1 79 ? 9.209 34.090 36.100 1.00 41.07 79 ASP B O 1
ATOM 3361 N N . GLU B 1 80 ? 8.742 35.864 34.803 1.00 39.50 80 GLU B N 1
ATOM 3362 C CA . GLU B 1 80 ? 7.924 35.093 33.878 1.00 38.59 80 GLU B CA 1
ATOM 3363 C C . GLU B 1 80 ? 8.799 34.086 33.147 1.00 37.77 80 GLU B C 1
ATOM 3364 O O . GLU B 1 80 ? 8.392 32.949 32.904 1.00 37.68 80 GLU B O 1
ATOM 3370 N N . PHE B 1 81 ? 10.005 34.518 32.795 1.00 36.41 81 PHE B N 1
ATOM 3371 C CA . PHE B 1 81 ? 10.947 33.664 32.086 1.00 34.89 81 PHE B CA 1
ATOM 3372 C C . PHE B 1 81 ? 11.345 32.453 32.922 1.00 34.21 81 PHE B C 1
ATOM 3373 O O . PHE B 1 81 ? 11.278 31.319 32.452 1.00 33.63 81 PHE B O 1
ATOM 3381 N N . TYR B 1 82 ? 11.765 32.699 34.160 1.00 35.35 82 TYR B N 1
ATOM 3382 C CA . TYR B 1 82 ? 12.172 31.619 35.052 1.00 35.10 82 TYR B CA 1
ATOM 3383 C C . TYR B 1 82 ? 11.031 30.635 35.256 1.00 35.79 82 TYR B C 1
ATOM 3384 O O . TYR B 1 82 ? 11.248 29.429 35.359 1.00 36.16 82 TYR B O 1
ATOM 3393 N N . LYS B 1 83 ? 9.812 31.159 35.315 1.00 37.20 83 LYS B N 1
ATOM 3394 C CA . LYS B 1 83 ? 8.635 30.325 35.501 1.00 37.70 83 LYS B CA 1
ATOM 3395 C C . LYS B 1 83 ? 8.531 29.341 34.343 1.00 37.24 83 LYS B C 1
ATOM 3396 O O . LYS B 1 83 ? 8.083 28.209 34.511 1.00 37.06 83 LYS B O 1
ATOM 3402 N N . ALA B 1 84 ? 8.958 29.779 33.163 1.00 36.63 84 ALA B N 1
ATOM 3403 C CA . ALA B 1 84 ? 8.914 28.931 31.982 1.00 36.08 84 ALA B CA 1
ATOM 3404 C C . ALA B 1 84 ? 9.982 27.843 32.054 1.00 36.36 84 ALA B C 1
ATOM 3405 O O . ALA B 1 84 ? 9.914 26.852 31.328 1.00 35.83 84 ALA B O 1
ATOM 3407 N N . LEU B 1 85 ? 10.961 28.028 32.936 1.00 36.99 85 LEU B N 1
ATOM 3408 C CA . LEU B 1 85 ? 12.051 27.066 33.094 1.00 38.58 85 LEU B CA 1
ATOM 3409 C C . LEU B 1 85 ? 11.865 26.077 34.240 1.00 39.73 85 LEU B C 1
ATOM 3410 O O . LEU B 1 85 ? 12.478 25.009 34.239 1.00 40.29 85 LEU B O 1
ATOM 3415 N N . GLU B 1 86 ? 11.034 26.425 35.218 1.00 40.01 86 GLU B N 1
ATOM 3416 C CA . GLU B 1 86 ? 10.812 25.534 36.353 1.00 40.73 86 GLU B CA 1
ATOM 3417 C C . GLU B 1 86 ? 10.465 24.127 35.871 1.00 39.56 86 GLU B C 1
ATOM 3418 O O . GLU B 1 86 ? 9.645 23.955 34.969 1.00 39.57 86 GLU B O 1
ATOM 3424 N N . GLY B 1 87 ? 11.099 23.126 36.472 1.00 38.55 87 GLY B N 1
ATOM 3425 C CA . GLY B 1 87 ? 10.849 21.749 36.083 1.00 36.17 87 GLY B CA 1
ATOM 3426 C C . GLY B 1 87 ? 12.061 21.118 35.425 1.00 34.71 87 GLY B C 1
ATOM 3427 O O . GLY B 1 87 ? 12.254 19.901 35.482 1.00 35.53 87 GLY B O 1
ATOM 3428 N N . ILE B 1 88 ? 12.880 21.948 34.788 1.00 31.44 88 ILE B N 1
ATOM 3429 C CA . ILE B 1 88 ? 14.088 21.472 34.124 1.00 28.32 88 ILE B CA 1
ATOM 3430 C C . ILE B 1 88 ? 15.105 21.083 35.188 1.00 27.06 88 ILE B C 1
ATOM 3431 O O . ILE B 1 88 ? 15.352 21.838 36.125 1.00 26.21 88 ILE B O 1
ATOM 3436 N N . LYS B 1 89 ? 15.692 19.900 35.044 1.00 26.51 89 LYS B N 1
ATOM 3437 C CA . LYS B 1 89 ? 16.675 19.422 36.006 1.00 26.98 89 LYS B CA 1
ATOM 3438 C C . LYS B 1 89 ? 18.104 19.699 35.554 1.00 25.56 89 LYS B C 1
ATOM 3439 O O . LYS B 1 89 ? 18.904 20.250 36.307 1.00 25.13 89 LYS B O 1
ATOM 3445 N N . SER B 1 90 ? 18.417 19.307 34.323 1.00 24.47 90 SER B N 1
ATOM 3446 C CA . SER B 1 90 ? 19.750 19.510 33.761 1.00 22.77 90 SER B CA 1
ATOM 3447 C C . SER B 1 90 ? 19.657 20.521 32.628 1.00 21.86 90 SER B C 1
ATOM 3448 O O . SER B 1 90 ? 19.017 20.260 31.610 1.00 20.08 90 SER B O 1
ATOM 3451 N N . LEU B 1 91 ? 20.307 21.666 32.811 1.00 20.70 91 LEU B N 1
ATOM 3452 C CA . LEU B 1 91 ? 20.275 22.736 31.824 1.00 19.78 91 LEU B CA 1
ATOM 3453 C C . LEU B 1 91 ? 21.596 22.958 31.094 1.00 19.21 91 LEU B C 1
ATOM 3454 O O . LEU B 1 91 ? 22.637 23.158 31.719 1.00 19.77 91 LEU B O 1
ATOM 3459 N N . GLY B 1 92 ? 21.545 22.928 29.765 1.00 18.37 92 GLY B N 1
ATOM 3460 C CA . GLY B 1 92 ? 22.741 23.167 28.980 1.00 18.55 92 GLY B CA 1
ATOM 3461 C C . GLY B 1 92 ? 22.902 24.668 28.820 1.00 18.96 92 GLY B C 1
ATOM 3462 O O . GLY B 1 92 ? 21.945 25.359 28.466 1.00 17.65 92 GLY B O 1
ATOM 3463 N N . ILE B 1 93 ? 24.099 25.180 29.084 1.00 18.97 93 ILE B N 1
ATOM 3464 C CA . ILE B 1 93 ? 24.341 26.614 28.975 1.00 19.33 93 ILE B CA 1
ATOM 3465 C C . ILE B 1 93 ? 25.668 26.930 28.301 1.00 20.18 93 ILE B C 1
ATOM 3466 O O . ILE B 1 93 ? 26.532 26.062 28.165 1.00 20.02 93 ILE B O 1
ATOM 3471 N N . GLU B 1 94 ? 25.807 28.184 27.876 1.00 19.54 94 GLU B N 1
ATOM 3472 C CA . GLU B 1 94 ? 27.022 28.676 27.240 1.00 19.34 94 GLU B CA 1
ATOM 3473 C C . GLU B 1 94 ? 27.993 28.994 28.373 1.00 20.96 94 GLU B C 1
ATOM 3474 O O . GLU B 1 94 ? 27.570 29.365 29.468 1.00 19.89 94 GLU B O 1
ATOM 3480 N N . SER B 1 95 ? 29.289 28.849 28.125 1.00 22.04 95 SER B N 1
ATOM 3481 C CA . SER B 1 95 ? 30.268 29.143 29.165 1.00 23.71 95 SER B CA 1
ATOM 3482 C C . SER B 1 95 ? 30.289 30.633 29.496 1.00 24.23 95 SER B C 1
ATOM 3483 O O . SER B 1 95 ? 30.849 31.037 30.512 1.00 26.47 95 SER B O 1
ATOM 3487 N N . SER B 1 96 ? 29.668 31.441 28.642 1.00 22.67 96 SER B N 1
ATOM 3488 C CA . SER B 1 96 ? 29.624 32.888 28.837 1.00 23.15 96 SER B CA 1
ATOM 3489 C C . SER B 1 96 ? 28.499 33.372 29.753 1.00 21.82 96 SER B C 1
ATOM 3490 O O . SER B 1 96 ? 28.433 34.559 30.082 1.00 20.78 96 SER B O 1
ATOM 3493 N N . LEU B 1 97 ? 27.621 32.465 30.172 1.00 20.17 97 LEU B N 1
ATOM 3494 C CA . LEU B 1 97 ? 26.502 32.852 31.029 1.00 19.94 97 LEU B CA 1
ATOM 3495 C C . LEU B 1 97 ? 27.018 33.422 32.352 1.00 19.38 97 LEU B C 1
ATOM 3496 O O . LEU B 1 97 ? 27.797 32.782 33.053 1.00 19.13 97 LEU B O 1
ATOM 3501 N N . PRO B 1 98 ? 26.578 34.638 32.711 1.00 18.94 98 PRO B N 1
ATOM 3502 C CA . PRO B 1 98 ? 27.007 35.297 33.950 1.00 19.30 98 PRO B CA 1
ATOM 3503 C C . PRO B 1 98 ? 26.492 34.729 35.271 1.00 20.33 98 PRO B C 1
ATOM 3504 O O . PRO B 1 98 ? 25.390 34.192 35.357 1.00 20.99 98 PRO B O 1
ATOM 3508 N N . TYR B 1 99 ? 27.319 34.884 36.301 1.00 21.01 99 TYR B N 1
ATOM 3509 C CA . TYR B 1 99 ? 27.037 34.413 37.652 1.00 21.95 99 TYR B CA 1
ATOM 3510 C C . TYR B 1 99 ? 25.660 34.817 38.181 1.00 21.66 99 TYR B C 1
ATOM 3511 O O . TYR B 1 99 ? 24.901 33.977 38.670 1.00 21.51 99 TYR B O 1
ATOM 3520 N N . GLY B 1 100 ? 25.342 36.105 38.088 1.00 22.09 100 GLY B N 1
ATOM 3521 C CA . GLY B 1 100 ? 24.061 36.582 38.576 1.00 22.59 100 GLY B CA 1
ATOM 3522 C C . GLY B 1 100 ? 22.885 35.836 37.980 1.00 23.66 100 GLY B C 1
ATOM 3523 O O . GLY B 1 100 ? 21.932 35.490 38.681 1.00 23.85 100 GLY B O 1
ATOM 3524 N N . PHE B 1 101 ? 22.960 35.575 36.680 1.00 23.67 101 PHE B N 1
ATOM 3525 C CA . PHE B 1 101 ? 21.890 34.880 35.977 1.00 24.68 101 PHE B CA 1
ATOM 3526 C C . PHE B 1 101 ? 21.802 33.428 36.427 1.00 23.70 101 PHE B C 1
ATOM 3527 O O . PHE B 1 101 ? 20.714 32.908 36.670 1.00 24.28 101 PHE B O 1
ATOM 3535 N N . ILE B 1 102 ? 22.954 32.777 36.538 1.00 23.43 102 ILE B N 1
ATOM 3536 C CA . ILE B 1 102 ? 23.001 31.388 36.965 1.00 24.40 102 ILE B CA 1
ATOM 3537 C C . ILE B 1 102 ? 22.421 31.225 38.366 1.00 24.31 102 ILE B C 1
ATOM 3538 O O . ILE B 1 102 ? 21.704 30.267 38.634 1.00 24.11 102 ILE B O 1
ATOM 3543 N N . GLU B 1 103 ? 22.721 32.166 39.255 1.00 25.04 103 GLU B N 1
ATOM 3544 C CA . GLU B 1 103 ? 22.201 32.094 40.615 1.00 26.15 103 GLU B CA 1
ATOM 3545 C C . GLU B 1 103 ? 20.687 32.268 40.625 1.00 25.92 103 GLU B C 1
ATOM 3546 O O . GLU B 1 103 ? 19.995 31.646 41.426 1.00 27.51 103 GLU B O 1
ATOM 3552 N N . GLU B 1 104 ? 20.174 33.110 39.733 1.00 25.46 104 GLU B N 1
ATOM 3553 C CA . GLU B 1 104 ? 18.733 33.323 39.643 1.00 25.84 104 GLU B CA 1
ATOM 3554 C C . GLU B 1 104 ? 18.059 32.064 39.112 1.00 24.68 104 GLU B C 1
ATOM 3555 O O . GLU B 1 104 ? 16.943 31.733 39.509 1.00 25.63 104 GLU B O 1
ATOM 3561 N N . LEU B 1 105 ? 18.743 31.362 38.214 1.00 24.15 105 LEU B N 1
ATOM 3562 C CA . LEU B 1 105 ? 18.206 30.129 37.647 1.00 24.06 105 LEU B CA 1
ATOM 3563 C C . LEU B 1 105 ? 18.097 29.056 38.727 1.00 24.61 105 LEU B C 1
ATOM 3564 O O . LEU B 1 105 ? 17.132 28.296 38.761 1.00 25.54 105 LEU B O 1
ATOM 3569 N N . LYS B 1 106 ? 19.090 28.998 39.608 1.00 26.15 106 LYS B N 1
ATOM 3570 C CA . LYS B 1 106 ? 19.086 28.017 40.689 1.00 28.23 106 LYS B CA 1
ATOM 3571 C C . LYS B 1 106 ? 17.952 28.309 41.665 1.00 29.80 106 LYS B C 1
ATOM 3572 O O . LYS B 1 106 ? 17.183 27.420 42.031 1.00 31.65 106 LYS B O 1
ATOM 3578 N N . LYS B 1 107 ? 17.857 29.567 42.077 1.00 30.04 107 LYS B N 1
ATOM 3579 C CA . LYS B 1 107 ? 16.847 29.992 43.037 1.00 31.55 107 LYS B CA 1
ATOM 3580 C C . LYS B 1 107 ? 15.415 30.051 42.516 1.00 31.03 107 LYS B C 1
ATOM 3581 O O . LYS B 1 107 ? 14.497 29.553 43.166 1.00 32.60 107 LYS B O 1
ATOM 3587 N N . LYS B 1 108 ? 15.222 30.647 41.343 1.00 29.58 108 LYS B N 1
ATOM 3588 C CA . LYS B 1 108 ? 13.885 30.798 40.784 1.00 29.57 108 LYS B CA 1
ATOM 3589 C C . LYS B 1 108 ? 13.390 29.704 39.840 1.00 29.32 108 LYS B C 1
ATOM 3590 O O . LYS B 1 108 ? 12.183 29.489 39.720 1.00 29.11 108 LYS B O 1
ATOM 3596 N N . ALA B 1 109 ? 14.307 29.012 39.173 1.00 28.79 109 ALA B N 1
ATOM 3597 C CA . ALA B 1 109 ? 13.915 27.944 38.261 1.00 29.12 109 ALA B CA 1
ATOM 3598 C C . ALA B 1 109 ? 14.224 26.570 38.851 1.00 29.54 109 ALA B C 1
ATOM 3599 O O . ALA B 1 109 ? 13.830 25.546 38.294 1.00 30.37 109 ALA B O 1
ATOM 3601 N N . ASN B 1 110 ? 14.931 26.558 39.978 1.00 30.06 110 ASN B N 1
ATOM 3602 C CA . ASN B 1 110 ? 15.295 25.320 40.663 1.00 31.48 110 ASN B CA 1
ATOM 3603 C C . ASN B 1 110 ? 16.121 24.365 39.802 1.00 31.56 110 ASN B C 1
ATOM 3604 O O . ASN B 1 110 ? 15.967 23.147 39.897 1.00 29.77 110 ASN B O 1
ATOM 3609 N N . ILE B 1 111 ? 16.997 24.914 38.965 1.00 29.88 111 ILE B N 1
ATOM 3610 C CA . ILE B 1 111 ? 17.834 24.078 38.110 1.00 29.98 111 ILE B CA 1
ATOM 3611 C C . ILE B 1 111 ? 18.761 23.237 38.987 1.00 30.73 111 ILE B C 1
A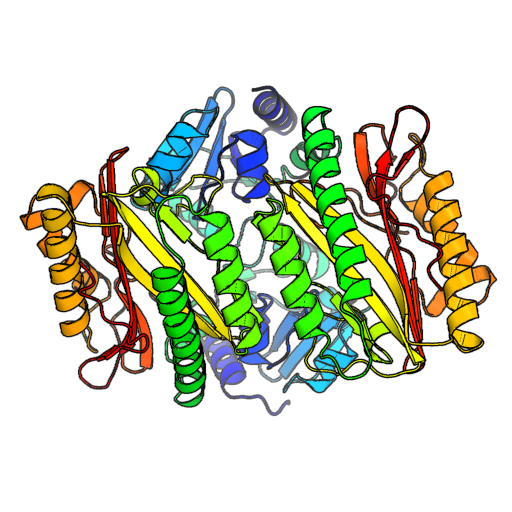TOM 3612 O O . ILE B 1 111 ? 19.424 23.761 39.882 1.00 30.44 111 ILE B O 1
ATOM 3617 N N . LYS B 1 112 ? 18.809 21.935 38.718 1.00 31.66 112 LYS B N 1
ATOM 3618 C CA . LYS B 1 112 ? 19.628 21.015 39.502 1.00 33.17 112 LYS B CA 1
ATOM 3619 C C . LYS B 1 112 ? 21.048 20.790 38.987 1.00 33.13 112 LYS B C 1
ATOM 3620 O O . LYS B 1 112 ? 21.949 20.463 39.761 1.00 32.99 112 LYS B O 1
ATOM 3626 N N . GLU B 1 113 ? 21.253 20.965 37.687 1.00 31.45 113 GLU B N 1
ATOM 3627 C CA . GLU B 1 113 ? 22.571 20.755 37.103 1.00 28.27 113 GLU B CA 1
ATOM 3628 C C . GLU B 1 113 ? 22.783 21.596 35.851 1.00 26.11 113 GLU B C 1
ATOM 3629 O O . GLU B 1 113 ? 21.850 21.824 35.086 1.00 25.76 113 GLU B O 1
ATOM 3635 N N . PHE B 1 114 ? 24.015 22.056 35.654 1.00 24.04 114 PHE B N 1
ATOM 3636 C CA . PHE B 1 114 ? 24.364 22.843 34.477 1.00 23.23 114 PHE B CA 1
ATOM 3637 C C . PHE B 1 114 ? 25.455 22.112 33.697 1.00 23.59 114 PHE B C 1
ATOM 3638 O O . PHE B 1 114 ? 26.384 21.553 34.287 1.00 23.83 114 PHE B O 1
ATOM 3646 N N . LYS B 1 115 ? 25.329 22.113 32.373 1.00 22.62 115 LYS B N 1
ATOM 3647 C CA . LYS B 1 115 ? 26.303 21.474 31.493 1.00 23.38 115 LYS B CA 1
ATOM 3648 C C . LYS B 1 115 ? 26.607 22.409 30.328 1.00 23.81 115 LYS B C 1
ATOM 3649 O O . LYS B 1 115 ? 25.706 23.066 29.808 1.00 22.58 115 LYS B O 1
ATOM 3655 N N . LYS B 1 116 ? 27.875 22.469 29.924 1.00 22.98 116 LYS B N 1
ATOM 3656 C CA . LYS B 1 116 ? 28.292 23.335 28.820 1.00 22.34 116 LYS B CA 1
ATOM 3657 C C . LYS B 1 116 ? 27.860 22.785 27.467 1.00 22.48 116 LYS B C 1
ATOM 3658 O O . LYS B 1 116 ? 27.992 21.587 27.207 1.00 22.17 116 LYS B O 1
ATOM 3664 N N . VAL B 1 117 ? 27.362 23.664 26.602 1.00 20.99 117 VAL B N 1
ATOM 3665 C CA . VAL B 1 117 ? 26.948 23.257 25.263 1.00 21.07 117 VAL B CA 1
ATOM 3666 C C . VAL B 1 117 ? 27.840 23.921 24.220 1.00 19.88 117 VAL B C 1
ATOM 3667 O O . VAL B 1 117 ? 27.573 23.846 23.025 1.00 18.33 117 VAL B O 1
ATOM 3671 N N . ASP B 1 118 ? 28.908 24.565 24.681 1.00 20.48 118 ASP B N 1
ATOM 3672 C CA . ASP B 1 118 ? 29.841 25.241 23.789 1.00 21.62 118 ASP B CA 1
ATOM 3673 C C . ASP B 1 118 ? 30.292 24.394 22.601 1.00 20.54 118 ASP B C 1
ATOM 3674 O O . ASP B 1 118 ? 30.408 24.897 21.490 1.00 19.58 118 ASP B O 1
ATOM 3679 N N . ASP B 1 119 ? 30.548 23.111 22.839 1.00 20.00 119 ASP B N 1
ATOM 3680 C CA . ASP B 1 119 ? 31.006 22.221 21.776 1.00 20.88 119 ASP B CA 1
ATOM 3681 C C . ASP B 1 119 ? 30.095 22.176 20.552 1.00 19.88 119 ASP B C 1
ATOM 3682 O O . ASP B 1 119 ? 30.574 22.258 19.419 1.00 19.45 119 ASP B O 1
ATOM 3687 N N . VAL B 1 120 ? 28.789 22.045 20.762 1.00 19.59 120 VAL B N 1
ATOM 3688 C CA . VAL B 1 120 ? 27.879 21.976 19.622 1.00 19.18 120 VAL B CA 1
ATOM 3689 C C . VAL B 1 120 ? 27.745 23.327 18.922 1.00 18.72 120 VAL B C 1
ATOM 3690 O O . VAL B 1 120 ? 27.570 23.387 17.704 1.00 18.48 120 VAL B O 1
ATOM 3694 N N . ILE B 1 121 ? 27.837 24.412 19.686 1.00 18.75 121 ILE B N 1
ATOM 3695 C CA . ILE B 1 121 ? 27.749 25.747 19.102 1.00 19.40 121 ILE B CA 1
ATOM 3696 C C . ILE B 1 121 ? 28.984 25.968 18.229 1.00 18.26 121 ILE B C 1
ATOM 3697 O O . ILE B 1 121 ? 28.885 26.430 17.091 1.00 18.39 121 ILE B O 1
ATOM 3702 N N . ARG B 1 122 ? 30.144 25.623 18.774 1.00 17.78 122 ARG B N 1
ATOM 3703 C CA . ARG B 1 122 ? 31.407 25.757 18.057 1.00 18.98 122 ARG B CA 1
ATOM 3704 C C . ARG B 1 122 ? 31.394 24.928 16.774 1.00 20.39 122 ARG B C 1
ATOM 3705 O O . ARG B 1 122 ? 31.696 25.435 15.691 1.00 19.21 122 ARG B O 1
ATOM 3713 N N . ASP B 1 123 ? 31.040 23.652 16.901 1.00 20.24 123 ASP B N 1
ATOM 3714 C CA . ASP B 1 123 ? 31.013 22.761 15.749 1.00 21.38 123 ASP B CA 1
ATOM 3715 C C . ASP B 1 123 ? 30.152 23.284 14.604 1.00 19.96 123 ASP B C 1
ATOM 3716 O O . ASP B 1 123 ? 30.437 23.009 13.440 1.00 22.37 123 ASP B O 1
ATOM 3721 N N . MET B 1 124 ? 29.101 24.035 14.923 1.00 19.49 124 MET B N 1
ATOM 3722 C CA . MET B 1 124 ? 28.248 24.590 13.879 1.00 18.38 124 MET B CA 1
ATOM 3723 C C . MET B 1 124 ? 28.826 25.877 13.294 1.00 18.84 124 MET B C 1
ATOM 3724 O O . MET B 1 124 ? 29.024 25.982 12.083 1.00 18.87 124 MET B O 1
ATOM 3729 N N . ARG B 1 125 ? 29.099 26.854 14.154 1.00 17.12 125 ARG B N 1
ATOM 3730 C CA . ARG B 1 125 ? 29.618 28.136 13.693 1.00 16.52 125 ARG B CA 1
ATOM 3731 C C . ARG B 1 125 ? 30.991 28.106 13.026 1.00 17.38 125 ARG B C 1
ATOM 3732 O O . ARG B 1 125 ? 31.283 28.947 12.180 1.00 16.27 125 ARG B O 1
ATOM 3740 N N . ILE B 1 126 ? 31.825 27.135 13.385 1.00 15.90 126 ILE B N 1
ATOM 3741 C CA . ILE B 1 126 ? 33.167 27.061 12.812 1.00 17.40 126 ILE B CA 1
ATOM 3742 C C . ILE B 1 126 ? 33.184 26.794 11.303 1.00 18.06 126 ILE B C 1
ATOM 3743 O O . ILE B 1 126 ? 34.148 27.140 10.624 1.00 18.67 126 ILE B O 1
ATOM 3748 N N . ILE B 1 127 ? 32.122 26.189 10.777 1.00 18.85 127 ILE B N 1
ATOM 3749 C CA . ILE B 1 127 ? 32.043 25.927 9.339 1.00 18.13 127 ILE B CA 1
ATOM 3750 C C . ILE B 1 127 ? 31.001 26.863 8.737 1.00 18.50 127 ILE B C 1
ATOM 3751 O O . ILE B 1 127 ? 29.810 26.751 9.035 1.00 19.05 127 ILE B O 1
ATOM 3756 N N . LYS B 1 128 ? 31.450 27.792 7.899 1.00 18.82 128 LYS B N 1
ATOM 3757 C CA . LYS B 1 128 ? 30.553 28.757 7.275 1.00 19.66 128 LYS B CA 1
ATOM 3758 C C . LYS B 1 128 ? 29.802 28.207 6.069 1.00 20.53 128 LYS B C 1
ATOM 3759 O O . LYS B 1 128 ? 30.365 27.483 5.249 1.00 21.32 128 LYS B O 1
ATOM 3765 N N . SER B 1 129 ? 28.527 28.566 5.974 1.00 21.18 129 SER B N 1
ATOM 3766 C CA . SER B 1 129 ? 27.693 28.146 4.857 1.00 22.32 129 SER B CA 1
ATOM 3767 C C . SER B 1 129 ? 28.019 29.061 3.681 1.00 23.26 129 SER B C 1
ATOM 3768 O O . SER B 1 129 ? 28.647 30.103 3.855 1.00 21.81 129 SER B O 1
ATOM 3771 N N . GLU B 1 130 ? 27.585 28.672 2.487 1.00 24.31 130 GLU B N 1
ATOM 3772 C CA . GLU B 1 130 ? 27.824 29.473 1.292 1.00 26.26 130 GLU B CA 1
ATOM 3773 C C . GLU B 1 130 ? 27.288 30.892 1.483 1.00 24.92 130 GLU B C 1
ATOM 3774 O O . GLU B 1 130 ? 27.922 31.867 1.078 1.00 23.90 130 GLU B O 1
ATOM 3780 N N . LYS B 1 131 ? 26.115 30.997 2.098 1.00 23.86 131 LYS B N 1
ATOM 3781 C CA . LYS B 1 131 ? 25.487 32.291 2.344 1.00 24.53 131 LYS B CA 1
ATOM 3782 C C . LYS B 1 131 ? 26.327 33.147 3.290 1.00 22.37 131 LYS B C 1
ATOM 3783 O O . LYS B 1 131 ? 26.530 34.337 3.046 1.00 22.55 131 LYS B O 1
ATOM 3789 N N . GLU B 1 132 ? 26.815 32.539 4.366 1.00 21.11 132 GLU B N 1
ATOM 3790 C CA . GLU B 1 132 ? 27.637 33.265 5.331 1.00 19.46 132 GLU B CA 1
ATOM 3791 C C . GLU B 1 132 ? 28.924 33.761 4.681 1.00 20.43 132 GLU B C 1
ATOM 3792 O O . GLU B 1 132 ? 29.367 34.883 4.932 1.00 21.38 132 GLU B O 1
ATOM 3798 N N . ILE B 1 133 ? 29.525 32.920 3.845 1.00 19.82 133 ILE B N 1
ATOM 3799 C CA . ILE B 1 133 ? 30.763 33.285 3.172 1.00 19.70 133 ILE B CA 1
ATOM 3800 C C . ILE B 1 133 ? 30.583 34.519 2.292 1.00 20.36 133 ILE B C 1
ATOM 3801 O O . ILE B 1 133 ? 31.456 35.387 2.245 1.00 19.49 133 ILE B O 1
ATOM 3806 N N . LYS B 1 134 ? 29.448 34.598 1.601 1.00 20.65 134 LYS B N 1
ATOM 3807 C CA . LYS B 1 134 ? 29.159 35.736 0.734 1.00 21.64 134 LYS B CA 1
ATOM 3808 C C . LYS B 1 134 ? 29.020 37.031 1.532 1.00 20.71 134 LYS B C 1
ATOM 3809 O O . LYS B 1 134 ? 29.421 38.098 1.068 1.00 21.72 134 LYS B O 1
ATOM 3815 N N . ILE B 1 135 ? 28.441 36.942 2.725 1.00 19.43 135 ILE B N 1
ATOM 3816 C CA . ILE B 1 135 ? 28.280 38.130 3.558 1.00 18.93 135 ILE B CA 1
ATOM 3817 C C . ILE B 1 135 ? 29.652 38.549 4.072 1.00 18.57 135 ILE B C 1
ATOM 3818 O O . ILE B 1 135 ? 29.989 39.730 4.059 1.00 18.99 135 ILE B O 1
ATOM 3823 N N . ILE B 1 136 ? 30.440 37.576 4.520 1.00 18.16 136 ILE B N 1
ATOM 3824 C CA . ILE B 1 136 ? 31.780 37.862 5.024 1.00 18.03 136 ILE B CA 1
ATOM 3825 C C . ILE B 1 136 ? 32.642 38.482 3.928 1.00 19.51 136 ILE B C 1
ATOM 3826 O O . ILE B 1 136 ? 33.398 39.419 4.183 1.00 18.52 136 ILE B O 1
ATOM 3831 N N . GLU B 1 137 ? 32.519 37.977 2.704 1.00 20.05 137 GLU B N 1
ATOM 3832 C CA . GLU B 1 137 ? 33.313 38.519 1.609 1.00 20.52 137 GLU B CA 1
ATOM 3833 C C . GLU B 1 137 ? 32.938 39.972 1.316 1.00 19.96 137 GLU B C 1
ATOM 3834 O O . GLU B 1 137 ? 33.801 40.787 0.981 1.00 19.34 137 GLU B O 1
ATOM 3840 N N . LYS B 1 138 ? 31.658 40.303 1.457 1.00 19.21 138 LYS B N 1
ATOM 3841 C CA . LYS B 1 138 ? 31.214 41.668 1.221 1.00 20.40 138 LYS B CA 1
ATOM 3842 C C . LYS B 1 138 ? 31.786 42.562 2.325 1.00 18.43 138 LYS B C 1
ATOM 3843 O O . LYS B 1 138 ? 32.203 43.691 2.068 1.00 18.57 138 LYS B O 1
ATOM 3849 N N . ALA B 1 139 ? 31.809 42.052 3.555 1.00 18.77 139 ALA B N 1
ATOM 3850 C CA . ALA B 1 139 ? 32.356 42.820 4.671 1.00 18.46 139 ALA B CA 1
ATOM 3851 C C . ALA B 1 139 ? 33.837 43.080 4.409 1.00 18.08 139 ALA B C 1
ATOM 3852 O O . ALA B 1 139 ? 34.347 44.161 4.697 1.00 19.21 139 ALA B O 1
ATOM 3854 N N . CYS B 1 140 ? 34.525 42.082 3.862 1.00 17.59 140 CYS B N 1
ATOM 3855 C CA . CYS B 1 140 ? 35.948 42.220 3.558 1.00 18.35 140 CYS B CA 1
ATOM 3856 C C . CYS B 1 140 ? 36.169 43.255 2.461 1.00 17.97 140 CYS B C 1
ATOM 3857 O O . CYS B 1 140 ? 37.142 44.008 2.491 1.00 18.23 140 CYS B O 1
ATOM 3860 N N . GLU B 1 141 ? 35.261 43.288 1.493 1.00 17.38 141 GLU B N 1
ATOM 3861 C CA . GLU B 1 141 ? 35.351 44.240 0.391 1.00 20.22 141 GLU B CA 1
ATOM 3862 C C . GLU B 1 141 ? 35.264 45.659 0.952 1.00 20.15 141 GLU B C 1
ATOM 3863 O O . GLU B 1 141 ? 35.977 46.567 0.507 1.00 19.09 141 GLU B O 1
ATOM 3869 N N . ILE B 1 142 ? 34.388 45.843 1.937 1.00 17.67 142 ILE B N 1
ATOM 3870 C CA . ILE B 1 142 ? 34.216 47.147 2.573 1.00 18.17 142 ILE B CA 1
ATOM 3871 C C . ILE B 1 142 ? 35.481 47.510 3.349 1.00 16.86 142 ILE B C 1
ATOM 3872 O O . ILE B 1 142 ? 35.925 48.664 3.336 1.00 16.81 142 ILE B O 1
ATOM 3877 N N . ALA B 1 143 ? 36.057 46.521 4.025 1.00 15.96 143 ALA B N 1
ATOM 3878 C CA . ALA B 1 143 ? 37.286 46.729 4.788 1.00 15.88 143 ALA B CA 1
ATOM 3879 C C . ALA B 1 143 ? 38.436 47.107 3.852 1.00 17.92 143 ALA B C 1
ATOM 3880 O O . ALA B 1 143 ? 39.257 47.962 4.188 1.00 16.26 143 ALA B O 1
ATOM 3882 N N . ASP B 1 144 ? 38.505 46.461 2.687 1.00 17.58 144 ASP B N 1
ATOM 3883 C CA . ASP B 1 144 ? 39.552 46.776 1.716 1.00 17.73 144 ASP B CA 1
ATOM 3884 C C . ASP B 1 144 ? 39.435 48.242 1.312 1.00 17.52 144 ASP B C 1
ATOM 3885 O O . ASP B 1 144 ? 40.435 48.954 1.228 1.00 17.74 144 ASP B O 1
ATOM 3890 N N . LYS B 1 145 ? 38.211 48.692 1.051 1.00 17.06 145 LYS B N 1
ATOM 3891 C CA . LYS B 1 145 ? 37.999 50.079 0.661 1.00 16.57 145 LYS B CA 1
ATOM 3892 C C . LYS B 1 145 ? 38.424 51.029 1.776 1.00 16.69 145 LYS B C 1
ATOM 3893 O O . LYS B 1 145 ? 38.972 52.103 1.514 1.00 17.45 145 LYS B O 1
ATOM 3899 N N . ALA B 1 146 ? 38.166 50.634 3.019 1.00 16.46 146 ALA B N 1
ATOM 3900 C CA . ALA B 1 146 ? 38.533 51.462 4.162 1.00 16.06 146 ALA B CA 1
ATOM 3901 C C . ALA B 1 146 ? 40.046 51.575 4.307 1.00 16.03 146 ALA B C 1
ATOM 3902 O O . ALA B 1 146 ? 40.556 52.631 4.677 1.00 15.86 146 ALA B O 1
ATOM 3904 N N . VAL B 1 147 ? 40.770 50.495 4.026 1.00 16.35 147 VAL B N 1
ATOM 3905 C CA . VAL B 1 147 ? 42.227 50.545 4.133 1.00 15.99 147 VAL B CA 1
ATOM 3906 C C . VAL B 1 147 ? 42.813 51.490 3.085 1.00 16.47 147 VAL B C 1
ATOM 3907 O O . VAL B 1 147 ? 43.724 52.268 3.377 1.00 16.68 147 VAL B O 1
ATOM 3911 N N . MET B 1 148 ? 42.294 51.427 1.866 1.00 17.14 148 MET B N 1
ATOM 3912 C CA . MET B 1 148 ? 42.793 52.299 0.813 1.00 18.29 148 MET B CA 1
ATOM 3913 C C . MET B 1 148 ? 42.493 53.752 1.163 1.00 17.63 148 MET B C 1
ATOM 3914 O O . MET B 1 148 ? 43.311 54.640 0.917 1.00 18.49 148 MET B O 1
ATOM 3919 N N . ALA B 1 149 ? 41.322 53.993 1.750 1.00 17.52 149 ALA B N 1
ATOM 3920 C CA . ALA B 1 149 ? 40.938 55.343 2.147 1.00 17.34 149 ALA B CA 1
ATOM 3921 C C . ALA B 1 149 ? 41.864 55.837 3.260 1.00 17.07 149 ALA B C 1
ATOM 3922 O O . ALA B 1 149 ? 42.235 57.014 3.299 1.00 17.77 149 ALA B O 1
ATOM 3924 N N . ALA B 1 150 ? 42.231 54.934 4.165 1.00 15.76 150 ALA B N 1
ATOM 3925 C CA . ALA B 1 150 ? 43.122 55.273 5.270 1.00 14.66 150 ALA B CA 1
ATOM 3926 C C . ALA B 1 150 ? 44.475 55.722 4.731 1.00 15.94 150 ALA B C 1
ATOM 3927 O O . ALA B 1 150 ? 45.043 56.707 5.191 1.00 16.93 150 ALA B O 1
ATOM 3929 N N . ILE B 1 151 ? 44.984 54.990 3.748 1.00 15.85 151 ILE B N 1
ATOM 3930 C CA . ILE B 1 151 ? 46.272 55.315 3.149 1.00 16.69 151 ILE B CA 1
ATOM 3931 C C . ILE B 1 151 ? 46.228 56.709 2.526 1.00 17.46 151 ILE B C 1
ATOM 3932 O O . ILE B 1 151 ? 47.160 57.499 2.683 1.00 18.34 151 ILE B O 1
ATOM 3937 N N . GLU B 1 152 ? 45.131 57.012 1.843 1.00 17.55 152 GLU B N 1
ATOM 3938 C CA . GLU B 1 152 ? 44.954 58.309 1.202 1.00 19.94 152 GLU B CA 1
ATOM 3939 C C . GLU B 1 152 ? 44.905 59.424 2.254 1.00 19.22 152 GLU B C 1
ATOM 3940 O O . GLU B 1 152 ? 45.503 60.486 2.077 1.00 18.97 152 GLU B O 1
ATOM 3946 N N . GLU B 1 153 ? 44.206 59.167 3.357 1.00 17.75 153 GLU B N 1
ATOM 3947 C CA . GLU B 1 153 ? 44.063 60.146 4.436 1.00 19.37 153 GLU B CA 1
ATOM 3948 C C . GLU B 1 153 ? 45.351 60.407 5.221 1.00 20.05 153 GLU B C 1
ATOM 3949 O O . GLU B 1 153 ? 45.561 61.504 5.738 1.00 20.54 153 GLU B O 1
ATOM 3955 N N . ILE B 1 154 ? 46.207 59.399 5.319 1.00 17.40 154 ILE B N 1
ATOM 3956 C CA . ILE B 1 154 ? 47.448 59.548 6.067 1.00 17.72 154 ILE B CA 1
ATOM 3957 C C . ILE B 1 154 ? 48.387 60.582 5.457 1.00 19.65 154 ILE B C 1
ATOM 3958 O O . ILE B 1 154 ? 48.676 60.557 4.260 1.00 19.04 154 ILE B O 1
ATOM 3963 N N . THR B 1 155 ? 48.835 61.505 6.303 1.00 18.30 155 THR B N 1
ATOM 3964 C CA . THR B 1 155 ? 49.747 62.564 5.903 1.00 18.65 155 THR B CA 1
ATOM 3965 C C . THR B 1 155 ? 50.409 63.107 7.165 1.00 19.58 155 THR B C 1
ATOM 3966 O O . THR B 1 155 ? 49.855 62.999 8.263 1.00 19.69 155 THR B O 1
ATOM 3970 N N . GLU B 1 156 ? 51.599 63.677 7.010 1.00 19.07 156 GLU B N 1
ATOM 3971 C CA . GLU B 1 156 ? 52.336 64.216 8.142 1.00 20.65 156 GLU B CA 1
ATOM 3972 C C . GLU B 1 156 ? 51.507 65.268 8.871 1.00 19.51 156 GLU B C 1
ATOM 3973 O O . GLU B 1 156 ? 50.931 66.159 8.241 1.00 20.52 156 GLU B O 1
ATOM 3979 N N . GLY B 1 157 ? 51.442 65.151 10.196 1.00 19.61 157 GLY B N 1
ATOM 3980 C CA . GLY B 1 157 ? 50.703 66.117 10.993 1.00 19.90 157 GLY B CA 1
ATOM 3981 C C . GLY B 1 157 ? 49.275 65.758 11.363 1.00 19.49 157 GLY B C 1
ATOM 3982 O O . GLY B 1 157 ? 48.706 66.352 12.279 1.00 20.24 157 GLY B O 1
ATOM 3983 N N . LYS B 1 158 ? 48.681 64.800 10.657 1.00 17.94 158 LYS B N 1
ATOM 3984 C CA . LYS B 1 158 ? 47.309 64.402 10.951 1.00 17.13 158 LYS B CA 1
ATOM 3985 C C . LYS B 1 158 ? 47.224 63.444 12.139 1.00 16.30 158 LYS B C 1
ATOM 3986 O O . LYS B 1 158 ? 48.066 62.561 12.307 1.00 16.01 158 LYS B O 1
ATOM 3992 N N . LYS B 1 159 ? 46.209 63.639 12.975 1.00 16.07 159 LYS B N 1
ATOM 3993 C CA . LYS B 1 159 ? 46.005 62.773 14.133 1.00 16.58 159 LYS B CA 1
ATOM 3994 C C . LYS B 1 159 ? 45.537 61.393 13.676 1.00 15.16 159 LYS B C 1
ATOM 3995 O O . LYS B 1 159 ? 44.723 61.283 12.761 1.00 15.71 159 LYS B O 1
ATOM 4001 N N . GLU B 1 160 ? 46.039 60.344 14.325 1.00 14.69 160 GLU B N 1
ATOM 4002 C CA . GLU B 1 160 ? 45.648 58.978 13.980 1.00 14.97 160 GLU B CA 1
ATOM 4003 C C . GLU B 1 160 ? 44.130 58.836 14.086 1.00 14.17 160 GLU B C 1
ATOM 4004 O O . GLU B 1 160 ? 43.498 58.178 13.264 1.00 14.85 160 GLU B O 1
ATOM 4010 N N . ARG B 1 161 ? 43.557 59.448 15.119 1.00 16.01 161 ARG B N 1
ATOM 4011 C CA . ARG B 1 161 ? 42.116 59.394 15.352 1.00 17.12 161 ARG B CA 1
ATOM 4012 C C . ARG B 1 161 ? 41.285 60.018 14.240 1.00 16.97 161 ARG B C 1
ATOM 4013 O O . ARG B 1 161 ? 40.140 59.617 14.030 1.00 16.91 161 ARG B O 1
ATOM 4021 N N . GLU B 1 162 ? 41.838 61.012 13.547 1.00 16.36 162 GLU B N 1
ATOM 4022 C CA . GLU B 1 162 ? 41.094 61.650 12.465 1.00 18.06 162 GLU B CA 1
ATOM 4023 C C . GLU B 1 162 ? 41.015 60.687 11.294 1.00 17.58 162 GLU B C 1
ATOM 4024 O O . GLU B 1 162 ? 39.997 60.616 10.607 1.00 17.50 162 GLU B O 1
ATOM 4030 N N . VAL B 1 163 ? 42.103 59.959 11.063 1.00 16.93 163 VAL B N 1
ATOM 4031 C CA . VAL B 1 163 ? 42.130 58.984 9.982 1.00 16.04 163 VAL B CA 1
ATOM 4032 C C . VAL B 1 163 ? 41.098 57.908 10.307 1.00 15.94 163 VAL B C 1
ATOM 4033 O O . VAL B 1 163 ? 40.303 57.519 9.452 1.00 15.48 163 VAL B O 1
ATOM 4037 N N . ALA B 1 164 ? 41.109 57.434 11.551 1.00 15.05 164 ALA B N 1
ATOM 4038 C CA . ALA B 1 164 ? 40.163 56.407 11.981 1.00 13.63 164 ALA B CA 1
ATOM 4039 C C . ALA B 1 164 ? 38.715 56.860 11.809 1.00 14.29 164 ALA B C 1
ATOM 4040 O O . ALA B 1 164 ? 37.889 56.122 11.270 1.00 15.79 164 ALA B O 1
ATOM 4042 N N . ALA B 1 165 ? 38.402 58.070 12.261 1.00 14.24 165 ALA B N 1
ATOM 4043 C CA . ALA B 1 165 ? 37.036 58.570 12.129 1.00 16.13 165 ALA B CA 1
ATOM 4044 C C . ALA B 1 165 ? 36.611 58.628 10.666 1.00 16.41 165 ALA B C 1
ATOM 4045 O O . ALA B 1 165 ? 35.494 58.249 10.321 1.00 16.73 165 ALA B O 1
ATOM 4047 N N . LYS B 1 166 ? 37.510 59.093 9.805 1.00 16.15 166 LYS B N 1
ATOM 4048 C CA . LYS B 1 166 ? 37.205 59.205 8.386 1.00 18.65 166 LYS B CA 1
ATOM 4049 C C . LYS B 1 166 ? 36.904 57.857 7.739 1.00 18.21 166 LYS B C 1
ATOM 4050 O O . LYS B 1 166 ? 35.942 57.730 6.974 1.00 17.57 166 LYS B O 1
ATOM 4056 N N . VAL B 1 167 ? 37.711 56.843 8.040 1.00 17.44 167 VAL B N 1
ATOM 4057 C CA . VAL B 1 167 ? 37.471 55.540 7.433 1.00 17.98 167 VAL B CA 1
ATOM 4058 C C . VAL B 1 167 ? 36.285 54.798 8.042 1.00 17.23 167 VAL B C 1
ATOM 4059 O O . VAL B 1 167 ? 35.649 53.993 7.366 1.00 16.94 167 VAL B O 1
ATOM 4063 N N . GLU B 1 168 ? 35.972 55.066 9.307 1.00 17.98 168 GLU B N 1
ATOM 4064 C CA . GLU B 1 168 ? 34.823 54.409 9.921 1.00 17.49 168 GLU B CA 1
ATOM 4065 C C . GLU B 1 168 ? 33.565 54.993 9.289 1.00 17.02 168 GLU B C 1
ATOM 4066 O O . GLU B 1 168 ? 32.569 54.297 9.101 1.00 16.51 168 GLU B O 1
ATOM 4072 N N . TYR B 1 169 ? 33.627 56.276 8.954 1.00 15.68 169 TYR B N 1
ATOM 4073 C CA . TYR B 1 169 ? 32.518 56.952 8.293 1.00 16.88 169 TYR B CA 1
ATOM 4074 C C . TYR B 1 169 ? 32.307 56.293 6.929 1.00 18.28 169 TYR B C 1
ATOM 4075 O O . TYR B 1 169 ? 31.184 55.943 6.557 1.00 17.69 169 TYR B O 1
ATOM 4084 N N . LEU B 1 170 ? 33.399 56.114 6.191 1.00 18.38 170 LEU B N 1
ATOM 4085 C CA . LEU B 1 170 ? 33.329 55.501 4.869 1.00 19.57 170 LEU B CA 1
ATOM 4086 C C . LEU B 1 170 ? 32.734 54.097 4.926 1.00 18.83 170 LEU B C 1
ATOM 4087 O O . LEU B 1 170 ? 31.925 53.726 4.076 1.00 18.76 170 LEU B O 1
ATOM 4092 N N . MET B 1 171 ? 33.118 53.313 5.929 1.00 17.54 171 MET B N 1
ATOM 4093 C CA . MET B 1 171 ? 32.584 51.963 6.037 1.00 18.20 171 MET B CA 1
ATOM 4094 C C . MET B 1 171 ? 31.072 51.970 6.233 1.00 18.53 171 MET B C 1
ATOM 4095 O O . MET B 1 171 ? 30.365 51.184 5.612 1.00 19.84 171 MET B O 1
ATOM 4100 N N . LYS B 1 172 ? 30.580 52.867 7.083 1.00 18.03 172 LYS B N 1
ATOM 4101 C CA . LYS B 1 172 ? 29.147 52.953 7.347 1.00 18.16 172 LYS B CA 1
ATOM 4102 C C . LYS B 1 172 ? 28.401 53.459 6.112 1.00 18.93 172 LYS B C 1
ATOM 4103 O O . LYS B 1 172 ? 27.277 53.038 5.839 1.00 19.16 172 LYS B O 1
ATOM 4109 N N . MET B 1 173 ? 29.028 54.360 5.362 1.00 18.41 173 MET B N 1
ATOM 4110 C CA . MET B 1 173 ? 28.407 54.880 4.150 1.00 19.30 173 MET B CA 1
ATOM 4111 C C . MET B 1 173 ? 28.337 53.767 3.104 1.00 21.93 173 MET B C 1
ATOM 4112 O O . MET B 1 173 ? 27.575 53.853 2.138 1.00 21.67 173 MET B O 1
ATOM 4117 N N . ASN B 1 174 ? 29.138 52.723 3.299 1.00 21.21 174 ASN B N 1
ATOM 4118 C CA . ASN B 1 174 ? 29.147 51.588 2.380 1.00 22.30 174 ASN B CA 1
ATOM 4119 C C . ASN B 1 174 ? 28.259 50.444 2.864 1.00 21.83 174 ASN B C 1
ATOM 4120 O O . ASN B 1 174 ? 28.287 49.350 2.306 1.00 22.02 174 ASN B O 1
ATOM 4125 N N . GLY B 1 175 ? 27.477 50.694 3.911 1.00 21.44 175 GLY B N 1
ATOM 4126 C CA . GLY B 1 175 ? 26.571 49.668 4.397 1.00 20.82 175 GLY B CA 1
ATOM 4127 C C . GLY B 1 175 ? 26.904 48.964 5.697 1.00 21.32 175 GLY B C 1
ATOM 4128 O O . GLY B 1 175 ? 26.090 48.195 6.202 1.00 21.12 175 GLY B O 1
ATOM 4129 N N . ALA B 1 176 ? 28.089 49.209 6.246 1.00 20.38 176 ALA B N 1
ATOM 4130 C CA . ALA B 1 176 ? 28.463 48.561 7.496 1.00 20.25 176 ALA B CA 1
ATOM 4131 C C . ALA B 1 176 ? 27.635 49.126 8.642 1.00 21.47 176 ALA B C 1
ATOM 4132 O O . ALA B 1 176 ? 27.253 50.297 8.626 1.00 20.85 176 ALA B O 1
ATOM 4134 N N . GLU B 1 177 ? 27.358 48.283 9.631 1.00 21.29 177 GLU B N 1
ATOM 4135 C CA . GLU B 1 177 ? 26.597 48.690 10.806 1.00 22.94 177 GLU B CA 1
ATOM 4136 C C . GLU B 1 177 ? 27.487 49.573 11.672 1.00 22.61 177 GLU B C 1
ATOM 4137 O O . GLU B 1 177 ? 27.024 50.538 12.283 1.00 21.39 177 GLU B O 1
ATOM 4143 N N . LYS B 1 178 ? 28.769 49.219 11.713 1.00 21.17 178 LYS B N 1
ATOM 4144 C CA . LYS B 1 178 ? 29.770 49.926 12.502 1.00 21.77 178 LYS B CA 1
ATOM 4145 C C . LYS B 1 178 ? 31.094 49.181 12.330 1.00 20.87 178 LYS B C 1
ATOM 4146 O O . LYS B 1 178 ? 31.146 48.163 11.641 1.00 20.30 178 LYS B O 1
ATOM 4152 N N . PRO B 1 179 ? 32.185 49.687 12.929 1.00 20.21 179 PRO B N 1
ATOM 4153 C CA . PRO B 1 179 ? 33.461 48.976 12.779 1.00 19.69 179 PRO B CA 1
ATOM 4154 C C . PRO B 1 179 ? 33.364 47.653 13.533 1.00 19.84 179 PRO B C 1
ATOM 4155 O O . PRO B 1 179 ? 32.654 47.560 14.538 1.00 20.25 179 PRO B O 1
ATOM 4159 N N . ALA B 1 180 ? 34.076 46.636 13.058 1.00 20.21 180 ALA B N 1
ATOM 4160 C CA . ALA B 1 180 ? 34.050 45.329 13.705 1.00 19.14 180 ALA B CA 1
ATOM 4161 C C . ALA B 1 180 ? 34.710 45.408 15.078 1.00 19.13 180 ALA B C 1
ATOM 4162 O O . ALA B 1 180 ? 34.405 44.625 15.976 1.00 19.73 180 ALA B O 1
ATOM 4164 N N . PHE B 1 181 ? 35.624 46.361 15.224 1.00 18.42 181 PHE B N 1
ATOM 4165 C CA . PHE B 1 181 ? 36.344 46.575 16.471 1.00 18.41 181 PHE B CA 1
ATOM 4166 C C . PHE B 1 181 ? 36.967 47.962 16.426 1.00 18.32 181 PHE B C 1
ATOM 4167 O O . PHE B 1 181 ? 36.972 48.601 15.377 1.00 18.32 181 PHE B O 1
ATOM 4175 N N . ASP B 1 182 ? 37.490 48.434 17.555 1.00 18.36 182 ASP B N 1
ATOM 4176 C CA . ASP B 1 182 ? 38.090 49.762 17.586 1.00 19.56 182 ASP B CA 1
ATOM 4177 C C . ASP B 1 182 ? 39.251 49.834 16.607 1.00 17.64 182 ASP B C 1
ATOM 4178 O O . ASP B 1 182 ? 40.245 49.119 16.741 1.00 18.06 182 ASP B O 1
ATOM 4183 N N . THR B 1 183 ? 39.105 50.715 15.626 1.00 16.20 183 THR B N 1
ATOM 4184 C CA . THR B 1 183 ? 40.102 50.891 14.581 1.00 15.76 183 THR B CA 1
ATOM 4185 C C . THR B 1 183 ? 41.488 51.224 15.089 1.00 16.07 183 THR B C 1
ATOM 4186 O O . THR B 1 183 ? 41.669 52.096 15.944 1.00 16.48 183 THR B O 1
ATOM 4190 N N . ILE B 1 184 ? 42.464 50.518 14.538 1.00 14.55 184 ILE B N 1
ATOM 4191 C CA . ILE B 1 184 ? 43.855 50.710 14.888 1.00 14.16 184 ILE B CA 1
ATOM 4192 C C . ILE B 1 184 ? 44.580 51.494 13.793 1.00 15.56 184 ILE B C 1
ATOM 4193 O O . ILE B 1 184 ? 44.636 51.061 12.644 1.00 15.28 184 ILE B O 1
ATOM 4198 N N . ILE B 1 185 ? 45.074 52.676 14.150 1.00 13.82 185 ILE B N 1
ATOM 4199 C CA . ILE B 1 185 ? 45.884 53.502 13.253 1.00 14.76 185 ILE B CA 1
ATOM 4200 C C . ILE B 1 185 ? 47.027 53.815 14.213 1.00 14.79 185 ILE B C 1
ATOM 4201 O O . ILE B 1 185 ? 46.939 54.735 15.029 1.00 13.74 185 ILE B O 1
ATOM 4206 N N . ALA B 1 186 ? 48.082 53.011 14.135 1.00 14.54 186 ALA B N 1
ATOM 4207 C CA . ALA B 1 186 ? 49.221 53.130 15.042 1.00 13.77 186 ALA B CA 1
ATOM 4208 C C . ALA B 1 186 ? 50.486 53.556 14.317 1.00 15.84 186 ALA B C 1
ATOM 4209 O O . ALA B 1 186 ? 51.058 52.786 13.549 1.00 15.71 186 ALA B O 1
ATOM 4211 N N . SER B 1 187 ? 50.933 54.781 14.586 1.00 14.86 187 SER B N 1
ATOM 4212 C CA . SER B 1 187 ? 52.112 55.320 13.915 1.00 14.80 187 SER B CA 1
ATOM 4213 C C . SER B 1 187 ? 53.359 55.474 14.783 1.00 15.39 187 SER B C 1
ATOM 4214 O O . SER B 1 187 ? 53.272 55.723 15.986 1.00 16.05 187 SER B O 1
ATOM 4217 N N . GLY B 1 188 ? 54.523 55.334 14.154 1.00 16.00 188 GLY B N 1
ATOM 4218 C CA . GLY B 1 188 ? 55.780 55.487 14.867 1.00 15.65 188 GLY B CA 1
ATOM 4219 C C . GLY B 1 188 ? 55.943 54.498 16.000 1.00 15.61 188 GLY B C 1
ATOM 4220 O O . GLY B 1 188 ? 55.735 53.306 15.807 1.00 16.70 188 GLY B O 1
ATOM 4221 N N . TYR B 1 189 ? 56.304 54.980 17.188 1.00 15.59 189 TYR B N 1
ATOM 4222 C CA . TYR B 1 189 ? 56.489 54.071 18.311 1.00 17.45 189 TYR B CA 1
ATOM 4223 C C . TYR B 1 189 ? 55.217 53.281 18.615 1.00 16.82 189 TYR B C 1
ATOM 4224 O O . TYR B 1 189 ? 55.288 52.162 19.124 1.00 18.04 189 TYR B O 1
ATOM 4233 N N . ARG B 1 190 ? 54.057 53.854 18.299 1.00 17.42 190 ARG B N 1
ATOM 4234 C CA . ARG B 1 190 ? 52.795 53.166 18.566 1.00 15.48 190 ARG B CA 1
ATOM 4235 C C . ARG B 1 190 ? 52.582 51.942 17.685 1.00 15.46 190 ARG B C 1
ATOM 4236 O O . ARG B 1 190 ? 51.800 51.058 18.036 1.00 16.01 190 ARG B O 1
ATOM 4244 N N . SER B 1 191 ? 53.268 51.883 16.547 1.00 15.21 191 SER B N 1
ATOM 4245 C CA . SER B 1 191 ? 53.110 50.734 15.658 1.00 15.63 191 SER B CA 1
ATOM 4246 C C . SER B 1 191 ? 53.706 49.467 16.279 1.00 16.47 191 SER B C 1
ATOM 4247 O O . SER B 1 191 ? 53.459 48.359 15.808 1.00 16.19 191 SER B O 1
ATOM 4250 N N . ALA B 1 192 ? 54.478 49.629 17.348 1.00 15.77 192 ALA B N 1
ATOM 4251 C CA . ALA B 1 192 ? 55.075 48.480 18.029 1.00 17.10 192 ALA B CA 1
ATOM 4252 C C . ALA B 1 192 ? 54.234 48.066 19.232 1.00 18.23 192 ALA B C 1
ATOM 4253 O O . ALA B 1 192 ? 54.544 47.083 19.904 1.00 18.66 192 ALA B O 1
ATOM 4255 N N . LEU B 1 193 ? 53.159 48.805 19.494 1.00 21.23 193 LEU B N 1
ATOM 4256 C CA . LEU B 1 193 ? 52.305 48.515 20.645 1.00 25.94 193 LEU B CA 1
ATOM 4257 C C . LEU B 1 193 ? 51.364 47.332 20.476 1.00 28.54 193 LEU B C 1
ATOM 4258 O O . LEU B 1 193 ? 50.974 46.987 19.364 1.00 28.23 193 LEU B O 1
ATOM 4263 N N . PRO B 1 194 ? 50.983 46.694 21.595 1.00 31.17 194 PRO B N 1
ATOM 4264 C CA . PRO B 1 194 ? 50.079 45.539 21.569 1.00 32.80 194 PRO B CA 1
ATOM 4265 C C . PRO B 1 194 ? 48.764 45.770 20.816 1.00 34.65 194 PRO B C 1
ATOM 4266 O O . PRO B 1 194 ? 48.449 45.038 19.879 1.00 34.49 194 PRO B O 1
ATOM 4270 N N . HIS B 1 195 ? 48.001 46.782 21.226 1.00 35.44 195 HIS B N 1
ATOM 4271 C CA . HIS B 1 195 ? 46.720 47.092 20.580 1.00 35.62 195 HIS B CA 1
ATOM 4272 C C . HIS B 1 195 ? 46.629 48.597 20.347 1.00 33.76 195 HIS B C 1
ATOM 4273 O O . HIS B 1 195 ? 45.859 49.286 21.017 1.00 35.22 195 HIS B O 1
ATOM 4280 N N . GLY B 1 196 ? 47.398 49.093 19.384 1.00 28.86 196 GLY B N 1
ATOM 4281 C CA . GLY B 1 196 ? 47.434 50.519 19.099 1.00 24.22 196 GLY B CA 1
ATOM 4282 C C . GLY B 1 196 ? 46.205 51.241 18.576 1.00 20.43 196 GLY B C 1
ATOM 4283 O O . GLY B 1 196 ? 46.259 51.858 17.515 1.00 19.91 196 GLY B O 1
ATOM 4284 N N . VAL B 1 197 ? 45.103 51.195 19.317 1.00 18.76 197 VAL B N 1
ATOM 4285 C CA . VAL B 1 197 ? 43.884 51.886 18.905 1.00 17.07 197 VAL B CA 1
ATOM 4286 C C . VAL B 1 197 ? 44.236 53.341 18.564 1.00 16.39 197 VAL B C 1
ATOM 4287 O O . VAL B 1 197 ? 44.995 53.984 19.292 1.00 16.29 197 VAL B O 1
ATOM 4291 N N . ALA B 1 198 ? 43.693 53.846 17.456 1.00 15.56 198 ALA B N 1
ATOM 4292 C CA . ALA B 1 198 ? 43.966 55.216 17.005 1.00 16.02 198 ALA B CA 1
ATOM 4293 C C . ALA B 1 198 ? 43.913 56.217 18.158 1.00 16.25 198 ALA B C 1
ATOM 4294 O O . ALA B 1 198 ? 42.959 56.230 18.937 1.00 15.81 198 ALA B O 1
ATOM 4296 N N . SER B 1 199 ? 44.936 57.064 18.253 1.00 16.12 199 SER B N 1
ATOM 4297 C CA . SER B 1 199 ? 45.009 58.044 19.337 1.00 16.82 199 SER B CA 1
ATOM 4298 C C . SER B 1 199 ? 45.131 59.477 18.828 1.00 16.52 199 SER B C 1
ATOM 4299 O O . SER B 1 199 ? 44.972 59.746 17.642 1.00 16.12 199 SER B O 1
ATOM 4302 N N . ASP B 1 200 ? 45.419 60.397 19.744 1.00 16.82 200 ASP B N 1
ATOM 4303 C CA . ASP B 1 200 ? 45.579 61.801 19.388 1.00 18.42 200 ASP B CA 1
ATOM 4304 C C . ASP B 1 200 ? 46.973 62.073 18.830 1.00 17.99 200 ASP B C 1
ATOM 4305 O O . ASP B 1 200 ? 47.266 63.188 18.400 1.00 19.00 200 ASP B O 1
ATOM 4310 N N . LYS B 1 201 ? 47.832 61.059 18.834 1.00 18.06 201 LYS B N 1
ATOM 4311 C CA . LYS B 1 201 ? 49.185 61.223 18.306 1.00 18.31 201 LYS B CA 1
ATOM 4312 C C . LYS B 1 201 ? 49.149 61.643 16.841 1.00 18.61 201 LYS B C 1
ATOM 4313 O O . LYS B 1 201 ? 48.342 61.136 16.061 1.00 17.66 201 LYS B O 1
ATOM 4319 N N . ARG B 1 202 ? 50.022 62.572 16.464 1.00 17.67 202 ARG B N 1
ATOM 4320 C CA . ARG B 1 202 ? 50.076 63.014 15.078 1.00 17.97 202 ARG B CA 1
ATOM 4321 C C . ARG B 1 202 ? 51.092 62.176 14.309 1.00 17.57 202 ARG B C 1
ATOM 4322 O O . ARG B 1 202 ? 52.163 61.849 14.820 1.00 17.25 202 ARG B O 1
ATOM 4330 N N . ILE B 1 203 ? 50.736 61.817 13.081 1.00 17.44 203 ILE B N 1
ATOM 4331 C CA . ILE B 1 203 ? 51.605 61.019 12.230 1.00 17.40 203 ILE B CA 1
ATOM 4332 C C . ILE B 1 203 ? 52.817 61.850 11.824 1.00 18.77 203 ILE B C 1
ATOM 4333 O O . ILE B 1 203 ? 52.695 63.029 11.502 1.00 18.30 203 ILE B O 1
ATOM 4338 N N . GLU B 1 204 ? 53.990 61.229 11.853 1.00 18.58 204 GLU B N 1
ATOM 4339 C CA . GLU B 1 204 ? 55.222 61.927 11.514 1.00 19.71 204 GLU B CA 1
ATOM 4340 C C . GLU B 1 204 ? 55.963 61.278 10.358 1.00 19.03 204 GLU B C 1
ATOM 4341 O O . GLU B 1 204 ? 55.773 60.099 10.055 1.00 18.75 204 GLU B O 1
ATOM 4347 N N . ARG B 1 205 ? 56.808 62.066 9.710 1.00 18.99 205 ARG B N 1
ATOM 4348 C CA . ARG B 1 205 ? 57.594 61.584 8.586 1.00 21.95 205 ARG B CA 1
ATOM 4349 C C . ARG B 1 205 ? 58.483 60.437 9.068 1.00 20.43 205 ARG B C 1
ATOM 4350 O O . ARG B 1 205 ? 59.074 60.514 10.143 1.00 21.49 205 ARG B O 1
ATOM 4358 N N . GLY B 1 206 ? 58.561 59.370 8.279 1.00 20.55 206 GLY B N 1
ATOM 4359 C CA . GLY B 1 206 ? 59.386 58.236 8.656 1.00 19.59 206 GLY B CA 1
ATOM 4360 C C . GLY B 1 206 ? 58.668 57.217 9.524 1.00 19.19 206 GLY B C 1
ATOM 4361 O O . GLY B 1 206 ? 59.226 56.176 9.867 1.00 20.10 206 GLY B O 1
ATOM 4362 N N . ASP B 1 207 ? 57.426 57.518 9.880 1.00 17.62 207 ASP B N 1
ATOM 4363 C CA . ASP B 1 207 ? 56.627 56.631 10.719 1.00 17.53 207 ASP B CA 1
ATOM 4364 C C . ASP B 1 207 ? 56.117 55.392 10.002 1.00 16.56 207 ASP B C 1
ATOM 4365 O O . ASP B 1 207 ? 55.640 55.476 8.873 1.00 15.07 207 ASP B O 1
ATOM 4370 N N . LEU B 1 208 ? 56.211 54.243 10.661 1.00 17.28 208 LEU B N 1
ATOM 4371 C CA . LEU B 1 208 ? 55.597 53.039 10.116 1.00 16.45 208 LEU B CA 1
ATOM 4372 C C . LEU B 1 208 ? 54.174 53.278 10.622 1.00 16.33 208 LEU B C 1
ATOM 4373 O O . LEU B 1 208 ? 54.001 53.836 11.709 1.00 16.25 208 LEU B O 1
ATOM 4378 N N . VAL B 1 209 ? 53.161 52.895 9.853 1.00 14.04 209 VAL B N 1
ATOM 4379 C CA . VAL B 1 209 ? 51.785 53.075 10.311 1.00 14.30 209 VAL B CA 1
ATOM 4380 C C . VAL B 1 209 ? 51.021 51.779 10.100 1.00 14.75 209 VAL B C 1
ATOM 4381 O O . VAL B 1 209 ? 50.853 51.324 8.965 1.00 14.69 209 VAL B O 1
ATOM 4385 N N . VAL B 1 210 ? 50.581 51.181 11.203 1.00 13.63 210 VAL B N 1
ATOM 4386 C CA . VAL B 1 210 ? 49.816 49.939 11.155 1.00 14.51 210 VAL B CA 1
ATOM 4387 C C . VAL B 1 210 ? 48.345 50.319 11.083 1.00 14.54 210 VAL B C 1
ATOM 4388 O O . VAL B 1 210 ? 47.860 51.118 11.887 1.00 12.81 210 VAL B O 1
ATOM 4392 N N . ILE B 1 211 ? 47.652 49.762 10.096 1.00 12.59 211 ILE B N 1
ATOM 4393 C CA . ILE B 1 211 ? 46.238 50.028 9.870 1.00 13.22 211 ILE B CA 1
ATOM 4394 C C . ILE B 1 211 ? 45.509 48.695 10.010 1.00 13.89 211 ILE B C 1
ATOM 4395 O O . ILE B 1 211 ? 45.598 47.840 9.129 1.00 14.42 211 ILE B O 1
ATOM 4400 N N . ASP B 1 212 ? 44.812 48.521 11.130 1.00 12.90 212 ASP B N 1
ATOM 4401 C CA . ASP B 1 212 ? 44.078 47.289 11.414 1.00 13.53 212 ASP B CA 1
ATOM 4402 C C . ASP B 1 212 ? 42.625 47.688 11.640 1.00 14.87 212 ASP B C 1
ATOM 4403 O O . ASP B 1 212 ? 42.308 48.426 12.573 1.00 13.81 212 ASP B O 1
ATOM 4408 N N . LEU B 1 213 ? 41.741 47.207 10.776 1.00 13.86 213 LEU B N 1
ATOM 4409 C CA . LEU B 1 213 ? 40.337 47.556 10.878 1.00 13.40 213 LEU B CA 1
ATOM 4410 C C . LEU B 1 213 ? 39.455 46.450 10.328 1.00 14.34 213 LEU B C 1
ATOM 4411 O O . LEU B 1 213 ? 39.941 45.466 9.776 1.00 14.65 213 LEU B O 1
ATOM 4416 N N . GLY B 1 214 ? 38.151 46.619 10.492 1.00 14.30 214 GLY B N 1
ATOM 4417 C CA . GLY B 1 214 ? 37.220 45.627 9.999 1.00 15.46 214 GLY B CA 1
ATOM 4418 C C . GLY B 1 214 ? 35.820 46.196 9.983 1.00 16.20 214 GLY B C 1
ATOM 4419 O O . GLY B 1 214 ? 35.529 47.178 10.672 1.00 16.72 214 GLY B O 1
ATOM 4420 N N . ALA B 1 215 ? 34.945 45.587 9.194 1.00 15.77 215 ALA B N 1
ATOM 4421 C CA . ALA B 1 215 ? 33.576 46.055 9.131 1.00 17.01 215 ALA B CA 1
ATOM 4422 C C . ALA B 1 215 ? 32.611 44.993 9.617 1.00 17.76 215 ALA B C 1
ATOM 4423 O O . ALA B 1 215 ? 32.819 43.798 9.393 1.00 17.94 215 ALA B O 1
ATOM 4425 N N . LEU B 1 216 ? 31.572 45.438 10.314 1.00 16.97 216 LEU B N 1
ATOM 4426 C CA . LEU B 1 216 ? 30.516 44.541 10.765 1.00 17.62 216 LEU B CA 1
ATOM 4427 C C . LEU B 1 216 ? 29.445 44.817 9.713 1.00 19.04 216 LEU B C 1
ATOM 4428 O O . LEU B 1 216 ? 28.920 45.929 9.626 1.00 19.26 216 LEU B O 1
ATOM 4433 N N . TYR B 1 217 ? 29.148 43.811 8.900 1.00 18.43 217 TYR B N 1
ATOM 4434 C CA . TYR B 1 217 ? 28.179 43.956 7.822 1.00 19.95 217 TYR B CA 1
ATOM 4435 C C . TYR B 1 217 ? 27.141 42.847 7.880 1.00 18.82 217 TYR B C 1
ATOM 4436 O O . TYR B 1 217 ? 27.474 41.668 7.773 1.00 18.42 217 TYR B O 1
ATOM 4445 N N . GLN B 1 218 ? 25.881 43.232 8.036 1.00 20.82 218 GLN B N 1
ATOM 4446 C CA . GLN B 1 218 ? 24.793 42.265 8.115 1.00 21.25 218 GLN B CA 1
ATOM 4447 C C . GLN B 1 218 ? 25.139 41.117 9.061 1.00 20.64 218 GLN B C 1
ATOM 4448 O O . GLN B 1 218 ? 25.041 39.938 8.699 1.00 21.24 218 GLN B O 1
ATOM 4454 N N . HIS B 1 219 ? 25.566 41.487 10.266 1.00 18.47 219 HIS B N 1
ATOM 4455 C CA . HIS B 1 219 ? 25.911 40.546 11.331 1.00 19.78 219 HIS B CA 1
ATOM 4456 C C . HIS B 1 219 ? 27.258 39.834 11.238 1.00 18.14 219 HIS B C 1
ATOM 4457 O O . HIS B 1 219 ? 27.685 39.199 12.206 1.00 17.90 219 HIS B O 1
ATOM 4464 N N . TYR B 1 220 ? 27.933 39.923 10.096 1.00 18.47 220 TYR B N 1
ATOM 4465 C CA . TYR B 1 220 ? 29.224 39.255 9.964 1.00 17.55 220 TYR B CA 1
ATOM 4466 C C . TYR B 1 220 ? 30.401 40.215 9.913 1.00 16.31 220 TYR B C 1
ATOM 4467 O O . TYR B 1 220 ? 30.279 41.356 9.465 1.00 17.73 220 TYR B O 1
ATOM 4476 N N . ASN B 1 221 ? 31.548 39.727 10.373 1.00 17.26 221 ASN B N 1
ATOM 4477 C CA . ASN B 1 221 ? 32.754 40.540 10.463 1.00 17.34 221 ASN B CA 1
ATOM 4478 C C . ASN B 1 221 ? 33.831 40.300 9.415 1.00 17.74 221 ASN B C 1
ATOM 4479 O O . ASN B 1 221 ? 33.836 39.290 8.713 1.00 19.05 221 ASN B O 1
ATOM 4484 N N . SER B 1 222 ? 34.744 41.263 9.332 1.00 17.88 222 SER B N 1
ATOM 4485 C CA . SER B 1 222 ? 35.896 41.215 8.439 1.00 17.71 222 SER B CA 1
ATOM 4486 C C . SER B 1 222 ? 37.067 41.725 9.284 1.00 16.61 222 SER B C 1
ATOM 4487 O O . SER B 1 222 ? 36.863 42.357 10.319 1.00 15.61 222 SER B O 1
ATOM 4490 N N . ASP B 1 223 ? 38.289 41.464 8.842 1.00 15.62 223 ASP B N 1
ATOM 4491 C CA . ASP B 1 223 ? 39.460 41.867 9.612 1.00 14.29 223 ASP B CA 1
ATOM 4492 C C . ASP B 1 223 ? 40.649 41.968 8.668 1.00 15.68 223 ASP B C 1
ATOM 4493 O O . ASP B 1 223 ? 40.951 41.017 7.947 1.00 16.05 223 ASP B O 1
ATOM 4498 N N . ILE B 1 224 ? 41.320 43.116 8.667 1.00 14.73 224 ILE B N 1
ATOM 4499 C CA . ILE B 1 224 ? 42.469 43.311 7.790 1.00 15.66 224 ILE B CA 1
ATOM 4500 C C . ILE B 1 224 ? 43.495 44.264 8.387 1.00 15.33 224 ILE B C 1
ATOM 4501 O O . ILE B 1 224 ? 43.141 45.218 9.079 1.00 13.91 224 ILE B O 1
ATOM 4506 N N . THR B 1 225 ? 44.769 43.980 8.133 1.00 13.52 225 THR B N 1
ATOM 4507 C CA . THR B 1 225 ? 45.851 44.844 8.589 1.00 14.26 225 THR B CA 1
ATOM 4508 C C . THR B 1 225 ? 46.858 45.049 7.466 1.00 15.20 225 THR B C 1
ATOM 4509 O O . THR B 1 225 ? 47.273 44.100 6.801 1.00 13.81 225 THR B O 1
ATOM 4513 N N . ARG B 1 226 ? 47.233 46.300 7.251 1.00 15.35 226 ARG B N 1
ATOM 4514 C CA . ARG B 1 226 ? 48.246 46.631 6.264 1.00 15.19 226 ARG B CA 1
ATOM 4515 C C . ARG B 1 226 ? 49.134 47.638 6.966 1.00 14.95 226 ARG B C 1
ATOM 4516 O O . ARG B 1 226 ? 48.667 48.402 7.807 1.00 15.00 226 ARG B O 1
ATOM 4524 N N . THR B 1 227 ? 50.416 47.625 6.636 1.00 14.95 227 THR B N 1
ATOM 4525 C CA . THR B 1 227 ? 51.351 48.567 7.231 1.00 14.79 227 THR B CA 1
ATOM 4526 C C . THR B 1 227 ? 52.006 49.347 6.098 1.00 15.63 227 THR B C 1
ATOM 4527 O O . THR B 1 227 ? 52.371 48.776 5.067 1.00 15.93 227 THR B O 1
ATOM 4531 N N . ILE B 1 228 ? 52.129 50.655 6.288 1.00 14.51 228 ILE B N 1
ATOM 4532 C CA . ILE B 1 228 ? 52.766 51.514 5.300 1.00 15.71 228 ILE B CA 1
ATOM 4533 C C . ILE B 1 228 ? 53.823 52.339 6.027 1.00 15.10 228 ILE B C 1
ATOM 4534 O O . ILE B 1 228 ? 53.999 52.208 7.232 1.00 15.23 228 ILE B O 1
ATOM 4539 N N . VAL B 1 229 ? 54.550 53.167 5.289 1.00 15.73 229 VAL B N 1
ATOM 4540 C CA . VAL B 1 229 ? 55.544 54.026 5.913 1.00 16.48 229 VAL B CA 1
ATOM 4541 C C . VAL B 1 229 ? 55.380 55.406 5.293 1.00 17.24 229 VAL B C 1
ATOM 4542 O O . VAL B 1 229 ? 55.088 55.525 4.103 1.00 15.95 229 VAL B O 1
ATOM 4546 N N . VAL B 1 230 ? 55.528 56.444 6.111 1.00 16.54 230 VAL B N 1
ATOM 4547 C CA . VAL B 1 230 ? 55.390 57.812 5.629 1.00 17.01 230 VAL B CA 1
ATOM 4548 C C . VAL B 1 230 ? 56.752 58.240 5.103 1.00 17.04 230 VAL B C 1
ATOM 4549 O O . VAL B 1 230 ? 57.699 58.393 5.867 1.00 19.47 230 VAL B O 1
ATOM 4553 N N . GLY B 1 231 ? 56.844 58.416 3.789 1.00 18.26 231 GLY B N 1
ATOM 4554 C CA . GLY B 1 231 ? 58.110 58.787 3.181 1.00 19.31 231 GLY B CA 1
ATOM 4555 C C . GLY B 1 231 ? 58.887 57.536 2.812 1.00 20.09 231 GLY B C 1
ATOM 4556 O O . GLY B 1 231 ? 58.351 56.627 2.173 1.00 21.35 231 GLY B O 1
ATOM 4557 N N . SER B 1 232 ? 60.151 57.475 3.219 1.00 18.98 232 SER B N 1
ATOM 4558 C CA . SER B 1 232 ? 60.989 56.320 2.922 1.00 20.87 232 SER B CA 1
ATOM 4559 C C . SER B 1 232 ? 61.279 55.522 4.187 1.00 19.96 232 SER B C 1
ATOM 4560 O O . SER B 1 232 ? 61.465 56.092 5.259 1.00 20.14 232 SER B O 1
ATOM 4563 N N . PRO B 1 233 ? 61.322 54.187 4.080 1.00 18.94 233 PRO B N 1
ATOM 4564 C CA . PRO B 1 233 ? 61.600 53.387 5.272 1.00 19.09 233 PRO B CA 1
ATOM 4565 C C . PRO B 1 233 ? 63.101 53.308 5.512 1.00 20.28 233 PRO B C 1
ATOM 4566 O O . PRO B 1 233 ? 63.882 53.434 4.570 1.00 21.71 233 PRO B O 1
ATOM 4570 N N . ASN B 1 234 ? 63.508 53.124 6.764 1.00 18.42 234 ASN B N 1
ATOM 4571 C CA . ASN B 1 234 ? 64.930 52.975 7.041 1.00 18.07 234 ASN B CA 1
ATOM 4572 C C . ASN B 1 234 ? 65.219 51.479 6.942 1.00 19.65 234 ASN B C 1
ATOM 4573 O O . ASN B 1 234 ? 64.304 50.677 6.738 1.00 18.77 234 ASN B O 1
ATOM 4578 N N . GLU B 1 235 ? 66.484 51.101 7.069 1.00 19.60 235 GLU B N 1
ATOM 4579 C CA . GLU B 1 235 ? 66.871 49.702 6.942 1.00 20.34 235 GLU B CA 1
ATOM 4580 C C . GLU B 1 235 ? 66.178 48.710 7.867 1.00 17.84 235 GLU B C 1
ATOM 4581 O O . GLU B 1 235 ? 65.844 47.602 7.444 1.00 18.55 235 GLU B O 1
ATOM 4587 N N . LYS B 1 236 ? 65.970 49.098 9.122 1.00 17.97 236 LYS B N 1
ATOM 4588 C CA . LYS B 1 236 ? 65.329 48.216 10.094 1.00 18.45 236 LYS B CA 1
ATOM 4589 C C . LYS B 1 236 ? 63.850 48.030 9.765 1.00 18.37 236 LYS B C 1
ATOM 4590 O O . LYS B 1 236 ? 63.326 46.915 9.823 1.00 17.18 236 LYS B O 1
ATOM 4596 N N . GLN B 1 237 ? 63.177 49.123 9.420 1.00 17.55 237 GLN B N 1
ATOM 4597 C CA . GLN B 1 237 ? 61.762 49.053 9.069 1.00 16.72 237 GLN B CA 1
ATOM 4598 C C . GLN B 1 237 ? 61.566 48.175 7.839 1.00 17.35 237 GLN B C 1
ATOM 4599 O O . GLN B 1 237 ? 60.655 47.354 7.793 1.00 15.65 237 GLN B O 1
ATOM 4605 N N . LYS B 1 238 ? 62.419 48.354 6.833 1.00 16.97 238 LYS B N 1
ATOM 4606 C CA . LYS B 1 238 ? 62.301 47.561 5.621 1.00 17.66 238 LYS B CA 1
ATOM 4607 C C . LYS B 1 238 ? 62.534 46.080 5.913 1.00 17.56 238 LYS B C 1
ATOM 4608 O O . LYS B 1 238 ? 61.827 45.221 5.390 1.00 17.35 238 LYS B O 1
ATOM 4614 N N . GLU B 1 239 ? 63.519 45.787 6.758 1.00 17.38 239 GLU B N 1
ATOM 4615 C CA . GLU B 1 239 ? 63.836 44.408 7.098 1.00 18.40 239 GLU B CA 1
ATOM 4616 C C . GLU B 1 239 ? 62.694 43.668 7.791 1.00 18.21 239 GLU B C 1
ATOM 4617 O O . GLU B 1 239 ? 62.325 42.569 7.376 1.00 17.57 239 GLU B O 1
ATOM 4623 N N . ILE B 1 240 ? 62.129 44.249 8.844 1.00 16.84 240 ILE B N 1
ATOM 4624 C CA . ILE B 1 240 ? 61.044 43.542 9.514 1.00 16.72 240 ILE B CA 1
ATOM 4625 C C . ILE B 1 240 ? 59.822 43.429 8.609 1.00 15.99 240 ILE B C 1
ATOM 4626 O O . ILE B 1 240 ? 59.080 42.453 8.692 1.00 16.34 240 ILE B O 1
ATOM 4631 N N . TYR B 1 241 ? 59.617 44.409 7.729 1.00 16.20 241 TYR B N 1
ATOM 4632 C CA . TYR B 1 241 ? 58.491 44.349 6.806 1.00 17.00 241 TYR B CA 1
ATOM 4633 C C . TYR B 1 241 ? 58.667 43.189 5.826 1.00 18.28 241 TYR B C 1
ATOM 4634 O O . TYR B 1 241 ? 57.729 42.435 5.571 1.00 17.04 241 TYR B O 1
ATOM 4643 N N . GLU B 1 242 ? 59.871 43.040 5.282 1.00 16.86 242 GLU B N 1
ATOM 4644 C CA . GLU B 1 242 ? 60.116 41.964 4.329 1.00 18.14 242 GLU B CA 1
ATOM 4645 C C . GLU B 1 242 ? 59.896 40.595 4.963 1.00 16.53 242 GLU B C 1
ATOM 4646 O O . GLU B 1 242 ? 59.343 39.700 4.326 1.00 16.91 242 GLU B O 1
ATOM 4652 N N . ILE B 1 243 ? 60.305 40.441 6.220 1.00 16.88 243 ILE B N 1
ATOM 4653 C CA . ILE B 1 243 ? 60.147 39.171 6.928 1.00 15.52 243 ILE B CA 1
ATOM 4654 C C . ILE B 1 243 ? 58.673 38.856 7.199 1.00 16.65 243 ILE B C 1
ATOM 4655 O O . ILE B 1 243 ? 58.221 37.729 6.980 1.00 16.21 243 ILE B O 1
ATOM 4660 N N . VAL B 1 244 ? 57.923 39.848 7.672 1.00 15.99 244 VAL B N 1
ATOM 4661 C CA . VAL B 1 244 ? 56.504 39.647 7.939 1.00 15.99 244 VAL B CA 1
ATOM 4662 C C . VAL B 1 244 ? 55.770 39.299 6.645 1.00 16.22 244 VAL B C 1
ATOM 4663 O O . VAL B 1 244 ? 54.919 38.410 6.620 1.00 16.35 244 VAL B O 1
ATOM 4667 N N . LEU B 1 245 ? 56.104 40.002 5.567 1.00 15.53 245 LEU B N 1
ATOM 4668 C CA . LEU B 1 245 ? 55.472 39.753 4.278 1.00 16.20 245 LEU B CA 1
ATOM 4669 C C . LEU B 1 245 ? 55.725 38.311 3.842 1.00 17.63 245 LEU B C 1
ATOM 4670 O O . LEU B 1 245 ? 54.814 37.614 3.388 1.00 16.92 245 LEU B O 1
ATOM 4675 N N . GLU B 1 246 ? 56.967 37.867 3.985 1.00 16.95 246 GLU B N 1
ATOM 4676 C CA . GLU B 1 246 ? 57.336 36.503 3.610 1.00 18.48 246 GLU B CA 1
ATOM 4677 C C . GLU B 1 246 ? 56.568 35.469 4.423 1.00 19.03 246 GLU B C 1
ATOM 4678 O O . GLU B 1 246 ? 56.053 34.487 3.881 1.00 19.98 246 GLU B O 1
ATOM 4684 N N . ALA B 1 247 ? 56.506 35.695 5.729 1.00 18.12 247 ALA B N 1
ATOM 4685 C CA . ALA B 1 247 ? 55.825 34.783 6.636 1.00 17.68 247 ALA B CA 1
ATOM 4686 C C . ALA B 1 247 ? 54.328 34.731 6.376 1.00 17.69 247 ALA B C 1
ATOM 4687 O O . ALA B 1 247 ? 53.727 33.656 6.383 1.00 17.73 247 ALA B O 1
ATOM 4689 N N . GLN B 1 248 ? 53.731 35.894 6.137 1.00 17.00 248 GLN B N 1
ATOM 4690 C CA . GLN B 1 248 ? 52.299 35.974 5.891 1.00 16.72 248 GLN B CA 1
ATOM 4691 C C . GLN B 1 248 ? 51.936 35.235 4.606 1.00 17.84 248 GLN B C 1
ATOM 4692 O O . GLN B 1 248 ? 50.986 34.456 4.575 1.00 17.94 248 GLN B O 1
ATOM 4698 N N . LYS B 1 249 ? 52.712 35.462 3.554 1.00 17.94 249 LYS B N 1
ATOM 4699 C CA . LYS B 1 249 ? 52.446 34.815 2.277 1.00 19.11 249 LYS B CA 1
ATOM 4700 C C . LYS B 1 249 ? 52.595 33.298 2.345 1.00 18.92 249 LYS B C 1
ATOM 4701 O O . LYS B 1 249 ? 51.741 32.573 1.842 1.00 19.48 249 LYS B O 1
ATOM 4707 N N . LYS B 1 250 ? 53.662 32.820 2.975 1.00 19.21 250 LYS B N 1
ATOM 4708 C CA . LYS B 1 250 ? 53.888 31.381 3.086 1.00 20.82 250 LYS B CA 1
ATOM 4709 C C . LYS B 1 250 ? 52.768 30.712 3.883 1.00 20.96 250 LYS B C 1
ATOM 4710 O O . LYS B 1 250 ? 52.303 29.628 3.532 1.00 19.61 250 LYS B O 1
ATOM 4716 N N . ALA B 1 251 ? 52.330 31.361 4.955 1.00 19.74 251 ALA B N 1
ATOM 4717 C CA . ALA B 1 251 ? 51.259 30.799 5.770 1.00 19.40 251 ALA B CA 1
ATOM 4718 C C . ALA B 1 251 ? 49.963 30.717 4.972 1.00 19.58 251 ALA B C 1
ATOM 4719 O O . ALA B 1 251 ? 49.258 29.709 5.027 1.00 21.07 251 ALA B O 1
ATOM 4721 N N . VAL B 1 252 ? 49.645 31.771 4.225 1.00 18.45 252 VAL B N 1
ATOM 4722 C CA . VAL B 1 252 ? 48.422 31.770 3.432 1.00 19.97 252 VAL B CA 1
ATOM 4723 C C . VAL B 1 252 ? 48.482 30.662 2.387 1.00 20.85 252 VAL B C 1
ATOM 4724 O O . VAL B 1 252 ? 47.513 29.935 2.190 1.00 20.72 252 VAL B O 1
ATOM 4728 N N . GLU B 1 253 ? 49.632 30.532 1.733 1.00 21.20 253 GLU B N 1
ATOM 4729 C CA . GLU B 1 253 ? 49.815 29.512 0.704 1.00 22.55 253 GLU B CA 1
ATOM 4730 C C . GLU B 1 253 ? 49.746 28.098 1.266 1.00 22.24 253 GLU B C 1
ATOM 4731 O O . GLU B 1 253 ? 49.430 27.155 0.540 1.00 22.05 253 GLU B O 1
ATOM 4737 N N . SER B 1 254 ? 50.039 27.955 2.555 1.00 21.36 254 SER B N 1
ATOM 4738 C CA . SER B 1 254 ? 50.037 26.646 3.204 1.00 21.56 254 SER B CA 1
ATOM 4739 C C . SER B 1 254 ? 48.684 26.250 3.788 1.00 21.71 254 SER B C 1
ATOM 4740 O O . SER B 1 254 ? 48.458 25.076 4.094 1.00 22.93 254 SER B O 1
ATOM 4743 N N . ALA B 1 255 ? 47.792 27.223 3.951 1.00 19.57 255 ALA B N 1
ATOM 4744 C CA . ALA B 1 255 ? 46.472 26.952 4.515 1.00 19.77 255 ALA B CA 1
ATOM 4745 C C . ALA B 1 255 ? 45.646 26.042 3.609 1.00 20.21 255 ALA B C 1
ATOM 4746 O O . ALA B 1 255 ? 45.464 26.322 2.426 1.00 20.75 255 ALA B O 1
ATOM 4748 N N . LYS B 1 256 ? 45.145 24.951 4.181 1.00 20.80 256 LYS B N 1
ATOM 4749 C CA . LYS B 1 256 ? 44.338 23.993 3.437 1.00 21.66 256 LYS B CA 1
ATOM 4750 C C . LYS B 1 256 ? 43.680 23.021 4.410 1.00 21.90 256 LYS B C 1
ATOM 4751 O O . LYS B 1 256 ? 44.102 22.895 5.559 1.00 20.71 256 LYS B O 1
ATOM 4757 N N . PRO B 1 257 ? 42.630 22.320 3.964 1.00 22.83 257 PRO B N 1
ATOM 4758 C CA . PRO B 1 257 ? 41.966 21.368 4.862 1.00 23.22 257 PRO B CA 1
ATOM 4759 C C . PRO B 1 257 ? 42.915 20.237 5.257 1.00 23.54 257 PRO B C 1
ATOM 4760 O O . PRO B 1 257 ? 43.776 19.842 4.468 1.00 25.60 257 PRO B O 1
ATOM 4764 N N . GLY B 1 258 ? 42.766 19.723 6.474 1.00 24.30 258 GLY B N 1
ATOM 4765 C CA . GLY B 1 258 ? 43.599 18.612 6.902 1.00 24.34 258 GLY B CA 1
ATOM 4766 C C . GLY B 1 258 ? 44.751 18.905 7.841 1.00 26.29 258 GLY B C 1
ATOM 4767 O O . GLY B 1 258 ? 45.147 18.038 8.619 1.00 27.98 258 GLY B O 1
ATOM 4768 N N . ILE B 1 259 ? 45.301 20.110 7.768 1.00 25.76 259 ILE B N 1
ATOM 4769 C CA . ILE B 1 259 ? 46.411 20.475 8.636 1.00 26.83 259 ILE B CA 1
ATOM 4770 C C . ILE B 1 259 ? 45.872 21.152 9.888 1.00 25.63 259 ILE B C 1
ATOM 4771 O O . ILE B 1 259 ? 44.774 21.709 9.875 1.00 25.81 259 ILE B O 1
ATOM 4776 N N . THR B 1 260 ? 46.648 21.104 10.965 1.00 24.02 260 THR B N 1
ATOM 4777 C CA . THR B 1 260 ? 46.232 21.711 12.222 1.00 23.06 260 THR B CA 1
ATOM 4778 C C . THR B 1 260 ? 46.483 23.216 12.230 1.00 22.35 260 THR B C 1
ATOM 4779 O O . THR B 1 260 ? 47.332 23.726 11.493 1.00 21.91 260 THR B O 1
ATOM 4783 N N . ALA B 1 261 ? 45.731 23.922 13.066 1.00 20.98 261 ALA B N 1
ATOM 4784 C CA . ALA B 1 261 ? 45.890 25.365 13.186 1.00 20.97 261 ALA B CA 1
ATOM 4785 C C . ALA B 1 261 ? 47.311 25.634 13.675 1.00 21.44 261 ALA B C 1
ATOM 4786 O O . ALA B 1 261 ? 47.953 26.593 13.253 1.00 20.54 261 ALA B O 1
ATOM 4788 N N . LYS B 1 262 ? 47.795 24.771 14.565 1.00 20.79 262 LYS B N 1
ATOM 4789 C CA . LYS B 1 262 ? 49.136 24.892 15.116 1.00 20.96 262 LYS B CA 1
ATOM 4790 C C . LYS B 1 262 ? 50.202 24.765 14.033 1.00 22.38 262 LYS B C 1
ATOM 4791 O O . LYS B 1 262 ? 51.198 25.489 14.038 1.00 21.11 262 LYS B O 1
ATOM 4797 N N . GLU B 1 263 ? 49.998 23.835 13.106 1.00 22.29 263 GLU B N 1
ATOM 4798 C CA . GLU B 1 263 ? 50.958 23.644 12.030 1.00 24.65 263 GLU B CA 1
ATOM 4799 C C . GLU B 1 263 ? 51.056 24.925 11.213 1.00 23.48 263 GLU B C 1
ATOM 4800 O O . GLU B 1 263 ? 52.141 25.340 10.813 1.00 23.38 263 GLU B O 1
ATOM 4806 N N . LEU B 1 264 ? 49.911 25.556 10.982 1.00 21.65 264 LEU B N 1
ATOM 4807 C CA . LEU B 1 264 ? 49.871 26.790 10.216 1.00 21.68 264 LEU B CA 1
ATOM 4808 C C . LEU B 1 264 ? 50.619 27.898 10.963 1.00 20.12 264 LEU B C 1
ATOM 4809 O O . LEU B 1 264 ? 51.415 28.630 10.373 1.00 19.83 264 LEU B O 1
ATOM 4814 N N . ASP B 1 265 ? 50.379 28.007 12.266 1.00 20.00 265 ASP B N 1
ATOM 4815 C CA . ASP B 1 265 ? 51.052 29.020 13.077 1.00 20.22 265 ASP B CA 1
ATOM 4816 C C . ASP B 1 265 ? 52.563 28.807 13.023 1.00 21.31 265 ASP B C 1
ATOM 4817 O O . ASP B 1 265 ? 53.335 29.766 12.938 1.00 21.01 265 ASP B O 1
ATOM 4822 N N . SER B 1 266 ? 52.985 27.544 13.053 1.00 20.37 266 SER B N 1
ATOM 4823 C CA . SER B 1 266 ? 54.407 27.207 13.014 1.00 21.30 266 SER B CA 1
ATOM 4824 C C . SER B 1 266 ? 55.097 27.648 11.729 1.00 21.58 266 SER B C 1
ATOM 4825 O O . SER B 1 266 ? 56.273 28.022 11.749 1.00 22.40 266 SER B O 1
ATOM 4828 N N . ILE B 1 267 ? 54.375 27.593 10.614 1.00 20.55 267 ILE B N 1
ATOM 4829 C CA . ILE B 1 267 ? 54.938 27.990 9.326 1.00 22.90 267 ILE B CA 1
ATOM 4830 C C . ILE B 1 267 ? 55.433 29.433 9.389 1.00 22.71 267 ILE B C 1
ATOM 4831 O O . ILE B 1 267 ? 56.590 29.723 9.074 1.00 22.65 267 ILE B O 1
ATOM 4836 N N . ALA B 1 268 ? 54.553 30.335 9.807 1.00 21.32 268 ALA B N 1
ATOM 4837 C CA . ALA B 1 268 ? 54.909 31.745 9.909 1.00 21.10 268 ALA B CA 1
ATOM 4838 C C . ALA B 1 268 ? 55.890 32.004 11.045 1.00 19.33 268 ALA B C 1
ATOM 4839 O O . ALA B 1 268 ? 56.854 32.749 10.886 1.00 20.41 268 ALA B O 1
ATOM 4841 N N . ARG B 1 269 ? 55.648 31.381 12.194 1.00 19.79 269 ARG B N 1
ATOM 4842 C CA . ARG B 1 269 ? 56.503 31.593 13.355 1.00 20.50 269 ARG B CA 1
ATOM 4843 C C . ARG B 1 269 ? 57.938 31.112 13.155 1.00 20.15 269 ARG B C 1
ATOM 4844 O O . ARG B 1 269 ? 58.875 31.769 13.600 1.00 21.37 269 ARG B O 1
ATOM 4852 N N . ASN B 1 270 ? 58.120 29.978 12.485 1.00 21.66 270 ASN B N 1
ATOM 4853 C CA . ASN B 1 270 ? 59.473 29.473 12.266 1.00 22.79 270 ASN B CA 1
ATOM 4854 C C . ASN B 1 270 ? 60.252 30.382 11.323 1.00 21.87 270 ASN B C 1
ATOM 4855 O O . ASN B 1 270 ? 61.466 30.536 11.458 1.00 22.50 270 ASN B O 1
ATOM 4860 N N . ILE B 1 271 ? 59.556 30.988 10.368 1.00 20.53 271 ILE B N 1
ATOM 4861 C CA . ILE B 1 271 ? 60.215 31.885 9.425 1.00 20.58 271 ILE B CA 1
ATOM 4862 C C . ILE B 1 271 ? 60.743 33.098 10.176 1.00 20.70 271 ILE B C 1
ATOM 4863 O O . ILE B 1 271 ? 61.897 33.494 10.008 1.00 20.91 271 ILE B O 1
ATOM 4868 N N . ILE B 1 272 ? 59.895 33.677 11.017 1.00 20.14 272 ILE B N 1
ATOM 4869 C CA . ILE B 1 272 ? 60.278 34.841 11.795 1.00 19.49 272 ILE B CA 1
ATOM 4870 C C . ILE B 1 272 ? 61.366 34.495 12.810 1.00 20.91 272 ILE B C 1
ATOM 4871 O O . ILE B 1 272 ? 62.279 35.290 13.045 1.00 20.29 272 ILE B O 1
ATOM 4876 N N . ALA B 1 273 ? 61.284 33.302 13.393 1.00 21.77 273 ALA B N 1
ATOM 4877 C CA . ALA B 1 273 ? 62.273 32.868 14.377 1.00 22.95 273 ALA B CA 1
ATOM 4878 C C . ALA B 1 273 ? 63.646 32.663 13.738 1.00 23.53 273 ALA B C 1
ATOM 4879 O O . ALA B 1 273 ? 64.670 33.044 14.311 1.00 22.58 273 ALA B O 1
ATOM 4881 N N . GLU B 1 274 ? 63.664 32.063 12.552 1.00 24.63 274 GLU B N 1
ATOM 4882 C CA . GLU B 1 274 ? 64.918 31.811 11.849 1.00 27.48 274 GLU B CA 1
ATOM 4883 C C . GLU B 1 274 ? 65.651 33.104 11.494 1.00 27.01 274 GLU B C 1
ATOM 4884 O O . GLU B 1 274 ? 66.880 33.119 11.402 1.00 24.80 274 GLU B O 1
ATOM 4890 N N . TYR B 1 275 ? 64.902 34.185 11.291 1.00 25.06 275 TYR B N 1
ATOM 4891 C CA . TYR B 1 275 ? 65.514 35.474 10.974 1.00 25.12 275 TYR B CA 1
ATOM 4892 C C . TYR B 1 275 ? 65.990 36.151 12.256 1.00 25.50 275 TYR B C 1
ATOM 4893 O O . TYR B 1 275 ? 66.626 37.206 12.209 1.00 27.09 275 TYR B O 1
ATOM 4902 N N . GLY B 1 276 ? 65.669 35.545 13.399 1.00 24.19 276 GLY B N 1
ATOM 4903 C CA . GLY B 1 276 ? 66.092 36.085 14.683 1.00 23.79 276 GLY B CA 1
ATOM 4904 C C . GLY B 1 276 ? 65.154 37.078 15.345 1.00 23.38 276 GLY B C 1
ATOM 4905 O O . GLY B 1 276 ? 65.560 37.827 16.233 1.00 24.19 276 GLY B O 1
ATOM 4906 N N . TYR B 1 277 ? 63.892 37.079 14.932 1.00 22.51 277 TYR B N 1
ATOM 4907 C CA . TYR B 1 277 ? 62.907 38.002 15.486 1.00 21.47 277 TYR B CA 1
ATOM 4908 C C . TYR B 1 277 ? 61.805 37.294 16.268 1.00 22.77 277 TYR B C 1
ATOM 4909 O O . TYR B 1 277 ? 60.756 37.877 16.542 1.00 22.47 277 TYR B O 1
ATOM 4918 N N . GLY B 1 278 ? 62.052 36.040 16.633 1.00 24.02 278 GLY B N 1
ATOM 4919 C CA . GLY B 1 278 ? 61.060 35.271 17.363 1.00 25.03 278 GLY B CA 1
ATOM 4920 C C . GLY B 1 278 ? 60.473 35.918 18.605 1.00 26.20 278 GLY B C 1
ATOM 4921 O O . GLY B 1 278 ? 59.271 35.812 18.854 1.00 27.43 278 GLY B O 1
ATOM 4922 N N . GLU B 1 279 ? 61.310 36.589 19.389 1.00 25.56 279 GLU B N 1
ATOM 4923 C CA . GLU B 1 279 ? 60.850 37.227 20.618 1.00 27.54 279 GLU B CA 1
ATOM 4924 C C . GLU B 1 279 ? 60.043 38.497 20.380 1.00 25.39 279 GLU B C 1
ATOM 4925 O O . GLU B 1 279 ? 59.526 39.092 21.327 1.00 26.49 279 GLU B O 1
ATOM 4931 N N . TYR B 1 280 ? 59.932 38.907 19.121 1.00 21.83 280 TYR B N 1
ATOM 4932 C CA . TYR B 1 280 ? 59.196 40.117 18.780 1.00 22.12 280 TYR B CA 1
ATOM 4933 C C . TYR B 1 280 ? 57.868 39.832 18.080 1.00 21.75 280 TYR B C 1
ATOM 4934 O O . TYR B 1 280 ? 57.159 40.749 17.685 1.00 19.17 280 TYR B O 1
ATOM 4943 N N . PHE B 1 281 ? 57.550 38.551 17.915 1.00 21.79 281 PHE B N 1
ATOM 4944 C CA . PHE B 1 281 ? 56.284 38.125 17.313 1.00 22.70 281 PHE B CA 1
ATOM 4945 C C . PHE B 1 281 ? 55.564 37.542 18.529 1.00 24.54 281 PHE B C 1
ATOM 4946 O O . PHE B 1 281 ? 55.556 36.331 18.754 1.00 24.38 281 PHE B O 1
ATOM 4954 N N . ASN B 1 282 ? 54.975 38.449 19.305 1.00 25.29 282 ASN B N 1
ATOM 4955 C CA . ASN B 1 282 ? 54.314 38.152 20.571 1.00 26.82 282 ASN B CA 1
ATOM 4956 C C . ASN B 1 282 ? 52.828 37.798 20.634 1.00 26.16 282 ASN B C 1
ATOM 4957 O O . ASN B 1 282 ? 52.207 37.952 21.687 1.00 26.80 282 ASN B O 1
ATOM 4962 N N . HIS B 1 283 ? 52.247 37.342 19.533 1.00 23.11 283 HIS B N 1
ATOM 4963 C CA . HIS B 1 283 ? 50.844 36.951 19.553 1.00 20.80 283 HIS B CA 1
ATOM 4964 C C . HIS B 1 283 ? 50.616 35.779 18.611 1.00 20.05 283 HIS B C 1
ATOM 4965 O O . HIS B 1 283 ? 51.536 35.354 17.909 1.00 20.18 283 HIS B O 1
ATOM 4972 N N . SER B 1 284 ? 49.401 35.242 18.616 1.00 19.24 284 SER B N 1
ATOM 4973 C CA . SER B 1 284 ? 49.063 34.110 17.759 1.00 19.92 284 SER B CA 1
ATOM 4974 C C . SER B 1 284 ? 49.037 34.537 16.298 1.00 18.92 284 SER B C 1
ATOM 4975 O O . SER B 1 284 ? 48.924 35.719 15.994 1.00 20.16 284 SER B O 1
ATOM 4979 N N . LEU B 1 285 ? 49.143 33.572 15.392 1.00 17.61 285 LEU B N 1
ATOM 4980 C CA . LEU B 1 285 ? 49.123 33.886 13.970 1.00 16.21 285 LEU B CA 1
ATOM 4981 C C . LEU B 1 285 ? 47.764 34.391 13.504 1.00 15.75 285 LEU B C 1
ATOM 4982 O O . LEU B 1 285 ? 47.677 35.180 12.565 1.00 16.83 285 LEU B O 1
ATOM 4987 N N . GLY B 1 286 ? 46.696 33.938 14.151 1.00 15.35 286 GLY B N 1
ATOM 4988 C CA . GLY B 1 286 ? 45.382 34.380 13.731 1.00 15.41 286 GLY B CA 1
ATOM 4989 C C . GLY B 1 286 ? 44.226 33.843 14.544 1.00 15.84 286 GLY B C 1
ATOM 4990 O O . GLY B 1 286 ? 44.411 33.205 15.583 1.00 15.46 286 GLY B O 1
ATOM 4991 N N . HIS B 1 287 ? 43.022 34.093 14.044 1.00 14.55 287 HIS B N 1
ATOM 4992 C CA . HIS B 1 287 ? 41.803 33.685 14.724 1.00 15.06 287 HIS B CA 1
ATOM 4993 C C . HIS B 1 287 ? 40.660 33.519 13.743 1.00 15.79 287 HIS B C 1
ATOM 4994 O O . HIS B 1 287 ? 40.679 34.076 12.648 1.00 16.24 287 HIS B O 1
ATOM 5001 N N . GLY B 1 288 ? 39.652 32.757 14.146 1.00 14.95 288 GLY B N 1
ATOM 5002 C CA . GLY B 1 288 ? 38.501 32.585 13.288 1.00 14.96 288 GLY B CA 1
ATOM 5003 C C . GLY B 1 288 ? 37.696 33.870 13.257 1.00 15.77 288 GLY B C 1
ATOM 5004 O O . GLY B 1 288 ? 37.783 34.692 14.177 1.00 15.67 288 GLY B O 1
ATOM 5005 N N . VAL B 1 289 ? 36.914 34.049 12.198 1.00 16.23 289 VAL B N 1
ATOM 5006 C CA . VAL B 1 289 ? 36.074 35.230 12.035 1.00 16.94 289 VAL B CA 1
ATOM 5007 C C . VAL B 1 289 ? 34.676 34.800 11.589 1.00 17.93 289 VAL B C 1
ATOM 5008 O O . VAL B 1 289 ? 34.533 33.890 10.775 1.00 18.39 289 VAL B O 1
ATOM 5012 N N . GLY B 1 290 ? 33.653 35.451 12.130 1.00 17.21 290 GLY B N 1
ATOM 5013 C CA . GLY B 1 290 ? 32.285 35.120 11.763 1.00 17.10 290 GLY B CA 1
ATOM 5014 C C . GLY B 1 290 ? 31.314 36.112 12.367 1.00 18.07 290 GLY B C 1
ATOM 5015 O O . GLY B 1 290 ? 31.376 37.310 12.071 1.00 17.49 290 GLY B O 1
ATOM 5016 N N . LEU B 1 291 ? 30.408 35.619 13.207 1.00 15.59 291 LEU B N 1
ATOM 5017 C CA . LEU B 1 291 ? 29.447 36.490 13.873 1.00 15.90 291 LEU B CA 1
ATOM 5018 C C . LEU B 1 291 ? 30.188 37.325 14.911 1.00 15.93 291 LEU B C 1
ATOM 5019 O O . LEU B 1 291 ? 29.672 38.327 15.406 1.00 17.29 291 LEU B O 1
ATOM 5024 N N . GLU B 1 292 ? 31.399 36.888 15.238 1.00 16.80 292 GLU B N 1
ATOM 5025 C CA . GLU B 1 292 ? 32.267 37.588 16.181 1.00 17.26 292 GLU B CA 1
ATOM 5026 C C . GLU B 1 292 ? 33.616 37.801 15.498 1.00 18.42 292 GLU B C 1
ATOM 5027 O O . GLU B 1 292 ? 34.015 37.012 14.635 1.00 17.82 292 GLU B O 1
ATOM 5033 N N . VAL B 1 293 ? 34.304 38.875 15.872 1.00 19.02 293 VAL B N 1
ATOM 5034 C CA . VAL B 1 293 ? 35.607 39.197 15.297 1.00 21.59 293 VAL B CA 1
ATOM 5035 C C . VAL B 1 293 ? 36.628 38.137 15.679 1.00 20.46 293 VAL B C 1
ATOM 5036 O O . VAL B 1 293 ? 37.509 37.789 14.891 1.00 20.69 293 VAL B O 1
ATOM 5040 N N . HIS B 1 294 ? 36.503 37.629 16.898 1.00 19.94 294 HIS B N 1
ATOM 5041 C CA . HIS B 1 294 ? 37.403 36.602 17.391 1.00 20.59 294 HIS B CA 1
ATOM 5042 C C . HIS B 1 294 ? 36.635 35.342 17.747 1.00 20.62 294 HIS B C 1
ATOM 5043 O O . HIS B 1 294 ? 35.913 35.305 18.747 1.00 20.62 294 HIS B O 1
ATOM 5050 N N . GLU B 1 295 ? 36.772 34.314 16.919 1.00 18.03 295 GLU B N 1
ATOM 5051 C CA . GLU B 1 295 ? 36.114 33.048 17.201 1.00 18.55 295 GLU B CA 1
ATOM 5052 C C . GLU B 1 295 ? 36.975 31.857 16.782 1.00 18.02 295 GLU B C 1
ATOM 5053 O O . GLU B 1 295 ? 38.178 32.000 16.571 1.00 16.91 295 GLU B O 1
ATOM 5059 N N . TRP B 1 296 ? 36.359 30.683 16.677 1.00 20.20 296 TRP B N 1
ATOM 5060 C CA . TRP B 1 296 ? 37.074 29.456 16.337 1.00 21.36 296 TRP B CA 1
ATOM 5061 C C . TRP B 1 296 ? 37.495 29.342 14.876 1.00 18.99 296 TRP B C 1
ATOM 5062 O O . TRP B 1 296 ? 36.775 29.760 13.974 1.00 22.20 296 TRP B O 1
ATOM 5073 N N . PRO B 1 297 ? 38.685 28.776 14.626 1.00 21.15 297 PRO B N 1
ATOM 5074 C CA . PRO B 1 297 ? 39.602 28.270 15.647 1.00 20.46 297 PRO B CA 1
ATOM 5075 C C . PRO B 1 297 ? 40.669 29.319 15.922 1.00 21.02 297 PRO B C 1
ATOM 5076 O O . PRO B 1 297 ? 40.771 30.310 15.201 1.00 21.66 297 PRO B O 1
ATOM 5080 N N . ARG B 1 298 ? 41.459 29.098 16.964 1.00 20.66 298 ARG B N 1
ATOM 5081 C CA . ARG B 1 298 ? 42.553 30.005 17.268 1.00 22.59 298 ARG B CA 1
ATOM 5082 C C . ARG B 1 298 ? 43.729 29.443 16.477 1.00 21.82 298 ARG B C 1
ATOM 5083 O O . ARG B 1 298 ? 44.004 28.246 16.540 1.00 23.41 298 ARG B O 1
ATOM 5091 N N . VAL B 1 299 ? 44.399 30.287 15.702 1.00 19.96 299 VAL B N 1
ATOM 5092 C CA . VAL B 1 299 ? 45.542 29.824 14.926 1.00 20.14 299 VAL B CA 1
ATOM 5093 C C . VAL B 1 299 ? 46.777 30.162 15.750 1.00 20.10 299 VAL B C 1
ATOM 5094 O O . VAL B 1 299 ? 47.336 31.252 15.636 1.00 18.90 299 VAL B O 1
ATOM 5098 N N . SER B 1 300 ? 47.186 29.222 16.598 1.00 20.71 300 SER B N 1
ATOM 5099 C CA . SER B 1 300 ? 48.330 29.426 17.476 1.00 22.43 300 SER B CA 1
ATOM 5100 C C . SER B 1 300 ? 49.034 28.115 17.790 1.00 23.51 300 SER B C 1
ATOM 5101 O O . SER B 1 300 ? 48.638 27.050 17.321 1.00 24.27 300 SER B O 1
ATOM 5104 N N . GLN B 1 301 ? 50.077 28.206 18.605 1.00 25.12 301 GLN B N 1
ATOM 5105 C CA . GLN B 1 301 ? 50.844 27.035 19.002 1.00 28.62 301 GLN B CA 1
ATOM 5106 C C . GLN B 1 301 ? 50.097 26.182 20.020 1.00 29.65 301 GLN B C 1
ATOM 5107 O O . GLN B 1 301 ? 50.539 25.083 20.358 1.00 31.31 301 GLN B O 1
ATOM 5113 N N . TYR B 1 302 ? 48.959 26.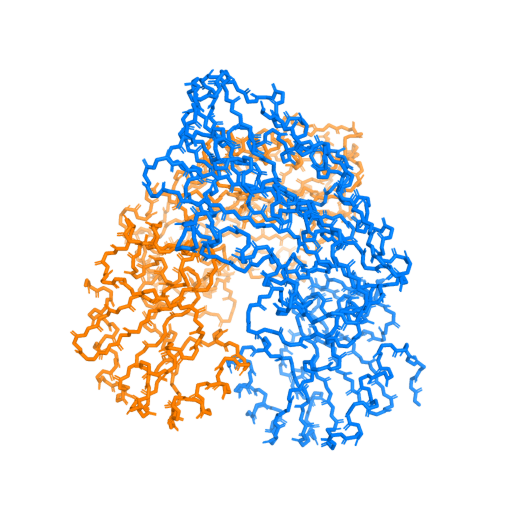678 20.495 1.00 30.57 302 TYR B N 1
ATOM 5114 C CA . TYR B 1 302 ? 48.187 25.965 21.508 1.00 32.02 302 TYR B CA 1
ATOM 5115 C C . TYR B 1 302 ? 46.858 25.380 21.035 1.00 31.41 302 TYR B C 1
ATOM 5116 O O . TYR B 1 302 ? 46.121 24.789 21.825 1.00 33.51 302 TYR B O 1
ATOM 5125 N N . ASP B 1 303 ? 46.553 25.537 19.753 1.00 28.85 303 ASP B N 1
ATOM 5126 C CA . ASP B 1 303 ? 45.304 25.024 19.198 1.00 27.45 303 ASP B CA 1
ATOM 5127 C C . ASP B 1 303 ? 45.619 24.127 17.999 1.00 26.63 303 ASP B C 1
ATOM 5128 O O . ASP B 1 303 ? 46.123 24.603 16.982 1.00 25.26 303 ASP B O 1
ATOM 5133 N N . GLU B 1 304 ? 45.332 22.832 18.118 1.00 25.25 304 GLU B N 1
ATOM 5134 C CA . GLU B 1 304 ? 45.596 21.905 17.021 1.00 24.44 304 GLU B CA 1
ATOM 5135 C C . GLU B 1 304 ? 44.333 21.506 16.269 1.00 24.67 304 GLU B C 1
ATOM 5136 O O . GLU B 1 304 ? 44.231 20.393 15.748 1.00 25.24 304 GLU B O 1
ATOM 5142 N N . THR B 1 305 ? 43.369 22.417 16.216 1.00 22.77 305 THR B N 1
ATOM 5143 C CA . THR B 1 305 ? 42.133 22.162 15.498 1.00 23.18 305 THR B CA 1
ATOM 5144 C C . THR B 1 305 ? 42.484 21.853 14.051 1.00 23.15 305 THR B C 1
ATOM 5145 O O . THR B 1 305 ? 43.280 22.560 13.435 1.00 22.48 305 THR B O 1
ATOM 5149 N N . VAL B 1 306 ? 41.905 20.789 13.509 1.00 22.69 306 VAL B N 1
ATOM 5150 C CA . VAL B 1 306 ? 42.179 20.441 12.124 1.00 22.86 306 VAL B CA 1
ATOM 5151 C C . VAL B 1 306 ? 41.344 21.346 11.226 1.00 21.56 306 VAL B C 1
ATOM 5152 O O . VAL B 1 306 ? 40.129 21.448 11.396 1.00 22.90 306 VAL B O 1
ATOM 5156 N N . LEU B 1 307 ? 41.998 22.015 10.281 1.00 21.95 307 LEU B N 1
ATOM 5157 C CA . LEU B 1 307 ? 41.293 22.907 9.371 1.00 21.82 307 LEU B CA 1
ATOM 5158 C C . LEU B 1 307 ? 40.403 22.125 8.416 1.00 23.60 307 LEU B C 1
ATOM 5159 O O . LEU B 1 307 ? 40.764 21.034 7.959 1.00 23.30 307 LEU B O 1
ATOM 5164 N N . ARG B 1 308 ? 39.234 22.684 8.126 1.00 22.08 308 ARG B N 1
ATOM 5165 C CA . ARG B 1 308 ? 38.289 22.049 7.222 1.00 24.56 308 ARG B CA 1
ATOM 5166 C C . ARG B 1 308 ? 37.705 23.095 6.285 1.00 25.24 308 ARG B C 1
ATOM 5167 O O . ARG B 1 308 ? 37.708 24.292 6.588 1.00 22.67 308 ARG B O 1
ATOM 5175 N N . GLU B 1 309 ? 37.209 22.641 5.139 1.00 24.51 309 GLU B N 1
ATOM 5176 C CA . GLU B 1 309 ? 36.608 23.533 4.159 1.00 23.74 309 GLU B CA 1
ATOM 5177 C C . GLU B 1 309 ? 35.458 24.284 4.830 1.00 23.25 309 GLU B C 1
ATOM 5178 O O . GLU B 1 309 ? 34.668 23.690 5.564 1.00 22.59 309 GLU B O 1
ATOM 5184 N N . GLY B 1 310 ? 35.372 25.589 4.586 1.00 21.26 310 GLY B N 1
ATOM 5185 C CA . GLY B 1 310 ? 34.305 26.374 5.182 1.00 20.20 310 GLY B CA 1
ATOM 5186 C C . GLY B 1 310 ? 34.752 27.229 6.355 1.00 19.15 310 GLY B C 1
ATOM 5187 O O . GLY B 1 310 ? 34.025 28.126 6.791 1.00 19.26 310 GLY B O 1
ATOM 5188 N N . MET B 1 311 ? 35.937 26.953 6.886 1.00 18.19 311 MET B N 1
ATOM 5189 C CA . MET B 1 311 ? 36.436 27.754 8.000 1.00 17.71 311 MET B CA 1
ATOM 5190 C C . MET B 1 311 ? 36.927 29.097 7.478 1.00 18.14 311 MET B C 1
ATOM 5191 O O . MET B 1 311 ? 37.397 29.198 6.349 1.00 17.65 311 MET B O 1
ATOM 5196 N N . VAL B 1 312 ? 36.788 30.134 8.298 1.00 16.41 312 VAL B N 1
ATOM 5197 C CA . VAL B 1 312 ? 37.240 31.473 7.933 1.00 17.00 312 VAL B CA 1
ATOM 5198 C C . VAL B 1 312 ? 38.167 31.897 9.063 1.00 16.20 312 VAL B C 1
ATOM 5199 O O . VAL B 1 312 ? 37.758 31.939 10.222 1.00 16.57 312 VAL B O 1
ATOM 5203 N N . ILE B 1 313 ? 39.415 32.189 8.722 1.00 16.29 313 ILE B N 1
ATOM 5204 C CA . ILE B 1 313 ? 40.406 32.573 9.716 1.00 15.73 313 ILE B CA 1
ATOM 5205 C C . ILE B 1 313 ? 41.280 33.701 9.202 1.00 16.20 313 ILE B C 1
ATOM 5206 O O . ILE B 1 313 ? 41.319 33.971 8.005 1.00 16.90 313 ILE B O 1
ATOM 5211 N N . THR B 1 314 ? 41.976 34.369 10.114 1.00 16.87 314 THR B N 1
ATOM 5212 C CA . THR B 1 314 ? 42.888 35.425 9.703 1.00 14.85 314 THR B CA 1
ATOM 5213 C C . THR B 1 314 ? 44.302 34.868 9.797 1.00 15.53 314 THR B C 1
ATOM 5214 O O . THR B 1 314 ? 44.560 33.907 10.531 1.00 16.57 314 THR B O 1
ATOM 5218 N N . ILE B 1 315 ? 45.204 35.465 9.023 1.00 14.02 315 ILE B N 1
ATOM 5219 C CA . ILE B 1 315 ? 46.617 35.102 9.015 1.00 15.55 315 ILE B CA 1
ATOM 5220 C C . ILE B 1 315 ? 47.269 36.466 9.187 1.00 15.83 315 ILE B C 1
ATOM 5221 O O . ILE B 1 315 ? 47.293 37.271 8.257 1.00 15.80 315 ILE B O 1
ATOM 5226 N N . GLU B 1 316 ? 47.769 36.734 10.389 1.00 17.45 316 GLU B N 1
ATOM 5227 C CA . GLU B 1 316 ? 48.340 38.039 10.678 1.00 17.45 316 GLU B CA 1
ATOM 5228 C C . GLU B 1 316 ? 49.622 38.075 11.501 1.00 17.33 316 GLU B C 1
ATOM 5229 O O . GLU B 1 316 ? 49.630 38.551 12.642 1.00 16.95 316 GLU B O 1
ATOM 5235 N N . PRO B 1 317 ? 50.729 37.579 10.935 1.00 16.17 317 PRO B N 1
ATOM 5236 C CA . PRO B 1 317 ? 51.978 37.609 11.693 1.00 15.98 317 PRO B CA 1
ATOM 5237 C C . PRO B 1 317 ? 52.462 39.054 11.786 1.00 16.54 317 PRO B C 1
ATOM 5238 O O . PRO B 1 317 ? 52.023 39.919 11.018 1.00 15.81 317 PRO B O 1
ATOM 5242 N N . GLY B 1 318 ? 53.358 39.313 12.729 1.00 16.76 318 GLY B N 1
ATOM 5243 C CA . GLY B 1 318 ? 53.896 40.649 12.884 1.00 15.98 318 GLY B CA 1
ATOM 5244 C C . GLY B 1 318 ? 55.172 40.639 13.698 1.00 16.68 318 GLY B C 1
ATOM 5245 O O . GLY B 1 318 ? 55.481 39.661 14.378 1.00 17.35 318 GLY B O 1
ATOM 5246 N N . ILE B 1 319 ? 55.919 41.734 13.610 1.00 15.97 319 ILE B N 1
ATOM 5247 C CA . ILE B 1 319 ? 57.164 41.907 14.349 1.00 16.23 319 ILE B CA 1
ATOM 5248 C C . ILE B 1 319 ? 57.062 43.299 14.962 1.00 15.63 319 ILE B C 1
ATOM 5249 O O . ILE B 1 319 ? 56.811 44.275 14.253 1.00 15.61 319 ILE B O 1
ATOM 5254 N N . TYR B 1 320 ? 57.245 43.382 16.275 1.00 15.60 320 TYR B N 1
ATOM 5255 C CA . TYR B 1 320 ? 57.129 44.655 16.983 1.00 15.55 320 TYR B CA 1
ATOM 5256 C C . TYR B 1 320 ? 58.363 44.979 17.803 1.00 16.72 320 TYR B C 1
ATOM 5257 O O . TYR B 1 320 ? 58.725 44.239 18.716 1.00 17.59 320 TYR B O 1
ATOM 5266 N N . ILE B 1 321 ? 58.998 46.101 17.478 1.00 17.19 321 ILE B N 1
ATOM 5267 C CA . ILE B 1 321 ? 60.218 46.521 18.163 1.00 18.53 321 ILE B CA 1
ATOM 5268 C C . ILE B 1 321 ? 60.027 47.869 18.851 1.00 18.27 321 ILE B C 1
ATOM 5269 O O . ILE B 1 321 ? 59.761 48.879 18.200 1.00 17.19 321 ILE B O 1
ATOM 5274 N N . PRO B 1 322 ? 60.164 47.900 20.183 1.00 19.55 322 PRO B N 1
ATOM 5275 C CA . PRO B 1 322 ? 59.997 49.149 20.932 1.00 20.27 322 PRO B CA 1
ATOM 5276 C C . PRO B 1 322 ? 60.681 50.347 20.275 1.00 21.07 322 PRO B C 1
ATOM 5277 O O . PRO B 1 322 ? 61.840 50.262 19.866 1.00 21.70 322 PRO B O 1
ATOM 5281 N N . LYS B 1 323 ? 59.938 51.448 20.169 1.00 21.51 323 LYS B N 1
ATOM 5282 C CA . LYS B 1 323 ? 60.410 52.701 19.582 1.00 23.03 323 LYS B CA 1
ATOM 5283 C C . LYS B 1 323 ? 60.546 52.678 18.062 1.00 24.37 323 LYS B C 1
ATOM 5284 O O . LYS B 1 323 ? 60.025 53.563 17.374 1.00 25.58 323 LYS B O 1
ATOM 5290 N N . ILE B 1 324 ? 61.246 51.675 17.540 1.00 22.01 324 ILE B N 1
ATOM 5291 C CA . ILE B 1 324 ? 61.455 51.550 16.098 1.00 21.99 324 ILE B CA 1
ATOM 5292 C C . ILE B 1 324 ? 60.129 51.408 15.350 1.00 20.44 324 ILE B C 1
ATOM 5293 O O . ILE B 1 324 ? 59.927 52.013 14.289 1.00 20.04 324 ILE B O 1
ATOM 5298 N N . GLY B 1 325 ? 59.224 50.616 15.914 1.00 18.18 325 GLY B N 1
ATOM 5299 C CA . GLY B 1 325 ? 57.933 50.420 15.285 1.00 17.02 325 GLY B CA 1
ATOM 5300 C C . GLY B 1 325 ? 57.638 48.958 15.028 1.00 17.29 325 GLY B C 1
ATOM 5301 O O . GLY B 1 325 ? 58.410 48.076 15.409 1.00 18.87 325 GLY B O 1
ATOM 5302 N N . GLY B 1 326 ? 56.513 48.703 14.375 1.00 15.22 326 GLY B N 1
ATOM 5303 C CA . GLY B 1 326 ? 56.140 47.338 14.080 1.00 14.93 326 GLY B CA 1
ATOM 5304 C C . GLY B 1 326 ? 55.450 47.203 12.740 1.00 15.02 326 GLY B C 1
ATOM 5305 O O . GLY B 1 326 ? 54.984 48.183 12.150 1.00 15.14 326 GLY B O 1
ATOM 5306 N N . VAL B 1 327 ? 55.400 45.968 12.258 1.00 14.29 327 VAL B N 1
ATOM 5307 C CA . VAL B 1 327 ? 54.754 45.656 10.998 1.00 14.42 327 VAL B CA 1
ATOM 5308 C C . VAL B 1 327 ? 53.852 44.442 11.174 1.00 14.34 327 VAL B C 1
ATOM 5309 O O . VAL B 1 327 ? 54.251 43.442 11.774 1.00 13.90 327 VAL B O 1
ATOM 5313 N N . ARG B 1 328 ? 52.627 44.554 10.679 1.00 13.96 328 ARG B N 1
ATOM 5314 C CA . ARG B 1 328 ? 51.678 43.448 10.701 1.00 14.01 328 ARG B CA 1
ATOM 5315 C C . ARG B 1 328 ? 50.947 43.458 9.367 1.00 14.03 328 ARG B C 1
ATOM 5316 O O . ARG B 1 328 ? 50.586 44.513 8.848 1.00 15.89 328 ARG B O 1
ATOM 5324 N N . ILE B 1 329 ? 50.768 42.275 8.794 1.00 14.74 329 ILE B N 1
ATOM 5325 C CA . ILE B 1 329 ? 50.047 42.136 7.536 1.00 14.65 329 ILE B CA 1
ATOM 5326 C C . ILE B 1 329 ? 49.032 41.046 7.824 1.00 13.61 329 ILE B C 1
ATOM 5327 O O . ILE B 1 329 ? 49.398 39.924 8.185 1.00 14.26 329 ILE B O 1
ATOM 5332 N N . GLU B 1 330 ? 47.759 41.401 7.695 1.00 14.92 330 GLU B N 1
ATOM 5333 C CA . GLU B 1 330 ? 46.659 40.489 7.989 1.00 13.84 330 GLU B CA 1
ATOM 5334 C C . GLU B 1 330 ? 45.608 40.375 6.895 1.00 14.37 330 GLU B C 1
ATOM 5335 O O . GLU B 1 330 ? 45.170 41.372 6.327 1.00 14.31 330 GLU B O 1
ATOM 5341 N N . ASP B 1 331 ? 45.203 39.142 6.617 1.00 14.67 331 ASP B N 1
ATOM 5342 C CA . ASP B 1 331 ? 44.157 38.863 5.642 1.00 14.14 331 ASP B CA 1
ATOM 5343 C C . ASP B 1 331 ? 43.129 37.964 6.312 1.00 15.19 331 ASP B C 1
ATOM 5344 O O . ASP B 1 331 ? 43.459 37.211 7.225 1.00 15.41 331 ASP B O 1
ATOM 5349 N N . THR B 1 332 ? 41.883 38.062 5.865 1.00 15.45 332 THR B N 1
ATOM 5350 C CA . THR B 1 332 ? 40.832 37.174 6.346 1.00 15.05 332 THR B CA 1
ATOM 5351 C C . THR B 1 332 ? 40.784 36.175 5.195 1.00 15.96 332 THR B C 1
ATOM 5352 O O . THR B 1 332 ? 40.616 36.574 4.043 1.00 16.20 332 THR B O 1
ATOM 5356 N N . ILE B 1 333 ? 40.963 34.893 5.487 1.00 16.00 333 ILE B N 1
ATOM 5357 C CA . ILE B 1 333 ? 40.951 33.904 4.418 1.00 17.83 333 ILE B CA 1
ATOM 5358 C C . ILE B 1 333 ? 39.931 32.803 4.638 1.00 18.15 333 ILE B C 1
ATOM 5359 O O . ILE B 1 333 ? 39.533 32.511 5.765 1.00 16.64 333 ILE B O 1
ATOM 5364 N N . LEU B 1 334 ? 39.515 32.200 3.534 1.00 16.45 334 LEU B N 1
ATOM 5365 C CA . LEU B 1 334 ? 38.558 31.109 3.560 1.00 17.32 334 LEU B CA 1
ATOM 5366 C C . LEU B 1 334 ? 39.289 29.815 3.240 1.00 17.60 334 LEU B C 1
ATOM 5367 O O . LEU B 1 334 ? 40.114 29.777 2.329 1.00 19.30 334 LEU B O 1
ATOM 5372 N N . ILE B 1 335 ? 39.003 28.760 3.994 1.00 17.65 335 ILE B N 1
ATOM 5373 C CA . ILE B 1 335 ? 39.622 27.470 3.718 1.00 19.00 335 ILE B CA 1
ATOM 5374 C C . ILE B 1 335 ? 38.710 26.809 2.689 1.00 21.87 335 ILE B C 1
ATOM 5375 O O . ILE B 1 335 ? 37.529 26.585 2.952 1.00 22.25 335 ILE B O 1
ATOM 5380 N N . THR B 1 336 ? 39.255 26.523 1.512 1.00 21.80 336 THR B N 1
ATOM 5381 C CA . THR B 1 336 ? 38.477 25.914 0.438 1.00 24.32 336 THR B CA 1
ATOM 5382 C C . THR B 1 336 ? 38.636 24.403 0.408 1.00 25.60 336 THR B C 1
ATOM 5383 O O . THR B 1 336 ? 39.275 23.818 1.277 1.00 25.40 336 THR B O 1
ATOM 5387 N N . LYS B 1 337 ? 38.055 23.774 -0.606 1.00 28.02 337 LYS B N 1
ATOM 5388 C CA . LYS B 1 337 ? 38.132 22.326 -0.725 1.00 31.22 337 LYS B CA 1
ATOM 5389 C C . LYS B 1 337 ? 39.562 21.806 -0.832 1.00 30.91 337 LYS B C 1
ATOM 5390 O O . LYS B 1 337 ? 39.886 20.762 -0.268 1.00 32.61 337 LYS B O 1
ATOM 5396 N N . ASN B 1 338 ? 40.420 22.538 -1.537 1.00 32.15 338 ASN B N 1
ATOM 5397 C CA . ASN B 1 338 ? 41.802 22.107 -1.729 1.00 32.33 338 ASN B CA 1
ATOM 5398 C C . ASN B 1 338 ? 42.871 23.078 -1.235 1.00 30.18 338 ASN B C 1
ATOM 5399 O O . ASN B 1 338 ? 44.062 22.778 -1.312 1.00 29.56 338 ASN B O 1
ATOM 5404 N N . GLY B 1 339 ? 42.460 24.239 -0.736 1.00 28.26 339 GLY B N 1
ATOM 5405 C CA . GLY B 1 339 ? 43.443 25.199 -0.265 1.00 23.67 339 GLY B CA 1
ATOM 5406 C C . GLY B 1 339 ? 42.815 26.352 0.489 1.00 22.86 339 GLY B C 1
ATOM 5407 O O . GLY B 1 339 ? 42.113 26.141 1.476 1.00 22.14 339 GLY B O 1
ATOM 5408 N N . SER B 1 340 ? 43.064 27.571 0.020 1.00 22.54 340 SER B N 1
ATOM 5409 C CA . SER B 1 340 ? 42.513 28.757 0.662 1.00 22.03 340 SER B CA 1
ATOM 5410 C C . SER B 1 340 ? 42.240 29.857 -0.350 1.00 22.23 340 SER B C 1
ATOM 5411 O O . SER B 1 340 ? 42.688 29.793 -1.496 1.00 22.65 340 SER B O 1
ATOM 5414 N N . LYS B 1 341 ? 41.501 30.869 0.089 1.00 21.07 341 LYS B N 1
ATOM 5415 C CA . LYS B 1 341 ? 41.173 32.010 -0.747 1.00 20.84 341 LYS B CA 1
ATOM 5416 C C . LYS B 1 341 ? 41.216 33.267 0.111 1.00 20.86 341 LYS B C 1
ATOM 5417 O O . LYS B 1 341 ? 40.604 33.313 1.180 1.00 20.45 341 LYS B O 1
ATOM 5423 N N . ARG B 1 342 ? 41.951 34.275 -0.347 1.00 20.29 342 ARG B N 1
ATOM 5424 C CA . ARG B 1 342 ? 42.039 35.537 0.385 1.00 19.11 342 ARG B CA 1
ATOM 5425 C C . ARG B 1 342 ? 40.748 36.308 0.141 1.00 20.77 342 ARG B C 1
ATOM 5426 O O . ARG B 1 342 ? 40.423 36.623 -1.004 1.00 21.55 342 ARG B O 1
ATOM 5434 N N . LEU B 1 343 ? 40.001 36.588 1.209 1.00 19.32 343 LEU B N 1
ATOM 5435 C CA . LEU B 1 343 ? 38.748 37.328 1.091 1.00 18.98 343 LEU B CA 1
ATOM 5436 C C . LEU B 1 343 ? 39.044 38.829 1.112 1.00 19.23 343 LEU B C 1
ATOM 5437 O O . LEU B 1 343 ? 38.341 39.620 0.483 1.00 20.59 343 LEU B O 1
ATOM 5442 N N . THR B 1 344 ? 40.084 39.219 1.847 1.00 19.17 344 THR B N 1
ATOM 5443 C CA . THR B 1 344 ? 40.515 40.614 1.860 1.00 19.34 344 THR B CA 1
ATOM 5444 C C . THR B 1 344 ? 41.539 40.601 0.729 1.00 20.78 344 THR B C 1
ATOM 5445 O O . THR B 1 344 ? 42.446 39.764 0.718 1.00 22.38 344 THR B O 1
ATOM 5449 N N . LYS B 1 345 ? 41.398 41.515 -0.224 1.00 19.81 345 LYS B N 1
ATOM 5450 C CA . LYS B 1 345 ? 42.270 41.498 -1.393 1.00 20.87 345 LYS B CA 1
ATOM 5451 C C . LYS B 1 345 ? 43.221 42.666 -1.608 1.00 20.01 345 LYS B C 1
ATOM 5452 O O . LYS B 1 345 ? 43.908 42.730 -2.630 1.00 19.57 345 LYS B O 1
ATOM 5458 N N . THR B 1 346 ? 43.275 43.585 -0.655 1.00 18.29 346 THR B N 1
ATOM 5459 C CA . THR B 1 346 ? 44.171 44.724 -0.778 1.00 18.26 346 THR B CA 1
ATOM 5460 C C . THR B 1 346 ? 45.620 44.271 -0.954 1.00 17.19 346 THR B C 1
ATOM 5461 O O . THR B 1 346 ? 46.050 43.280 -0.363 1.00 18.62 346 THR B O 1
ATOM 5465 N N . GLU B 1 347 ? 46.368 44.996 -1.780 1.00 18.08 347 GLU B N 1
ATOM 5466 C CA . GLU B 1 347 ? 47.775 44.686 -2.017 1.00 19.54 347 GLU B CA 1
ATOM 5467 C C . GLU B 1 347 ? 48.524 44.676 -0.687 1.00 18.68 347 GLU B C 1
ATOM 5468 O O . GLU B 1 347 ? 48.305 45.540 0.161 1.00 18.34 347 GLU B O 1
ATOM 5474 N N . ARG B 1 348 ? 49.415 43.704 -0.517 1.00 18.73 348 ARG B N 1
ATOM 5475 C CA . ARG B 1 348 ? 50.185 43.576 0.717 1.00 18.52 348 ARG B CA 1
ATOM 5476 C C . ARG B 1 348 ? 51.568 44.223 0.666 1.00 19.16 348 ARG B C 1
ATOM 5477 O O . ARG B 1 348 ? 52.088 44.669 1.690 1.00 18.73 348 ARG B O 1
ATOM 5485 N N . GLU B 1 349 ? 52.165 44.278 -0.520 1.00 19.77 349 GLU B N 1
ATOM 5486 C CA . GLU B 1 349 ? 53.497 44.859 -0.665 1.00 21.27 349 GLU B CA 1
ATOM 5487 C C . GLU B 1 349 ? 53.404 46.378 -0.765 1.00 21.80 349 GLU B C 1
ATOM 5488 O O . GLU B 1 349 ? 53.513 46.949 -1.851 1.00 23.26 349 GLU B O 1
ATOM 5494 N N . LEU B 1 350 ? 53.226 47.031 0.380 1.00 18.90 350 LEU B N 1
ATOM 5495 C CA . LEU B 1 350 ? 53.071 48.477 0.407 1.00 18.92 350 LEU B CA 1
ATOM 5496 C C . LEU B 1 350 ? 54.277 49.284 0.882 1.00 21.61 350 LEU B C 1
ATOM 5497 O O . LEU B 1 350 ? 54.241 50.512 0.862 1.00 21.93 350 LEU B O 1
ATOM 5502 N N . ILE B 1 351 ? 55.341 48.611 1.308 1.00 21.46 351 ILE B N 1
ATOM 5503 C CA . ILE B 1 351 ? 56.527 49.323 1.775 1.00 23.47 351 ILE B CA 1
ATOM 5504 C C . ILE B 1 351 ? 57.729 49.088 0.862 1.00 26.56 351 ILE B C 1
ATOM 5505 O O . ILE B 1 351 ? 58.007 47.917 0.534 1.00 26.56 351 ILE B O 1
#

CATH classification: 3.40.350.10 (+1 more: 3.90.230.10)

Secondary structure (DSSP, 8-state):
-----HHHHHHHHHHHHTT-SEEEE-SHHHHHHHHS---SS--EEEEETTEEEEEEEHHHHHHHHHH-SS-EEEESSHHHHHHHHTT-SEEEE-TT-BHHHHHHHHHHS---EEEE-HHHHHHHHTS--HHHHHHHHHHHHHHHHHHHHHHHH--TT-BHHHHHHHHHHHHHHTT-SEESSPPEEEEGGGGGSTT-B--SPBP-TT-EEEEEE-EEETTEE--EEEEEESSPPPHHHHHHHHHHHHHHHHHHHH--TT-BHHHHHHHHHHHHHHTT-GGG--S-SEEE-SSSSSEEEEESTT--PBP-TT-EEEE--EEEETTTEEEE-BEEEEEETTEEEES--S-S---/-HHHHHHHHHHHHTT-SEEEE-SHHHHHHHHS---SS--EEEE-SS-EEEEEEGGGHHHHHHH-SS-EEEESSHHHHHHHHTT-SEEEE-TT-BHHHHHHHHHHH---EEEE-HHHHHHHHTS--HHHHHHHHHHHHHHHHHHHHHHHH--TT-BHHHHHHHHHHHHHHTT-SEESSPPEEEEGGGGGSTT-B--SPBP-TT-EEEEEE-EEETTEE--EEEEEESS---HHHHHHHHHHHHHHHHHHHH--TTSBHHHHHHHHHHHHHHTT-GGG--S-SEEE-SSSSSEEEEESTT--PBP-TT-EEEE--EEEETTTEEEE-BEEEEE-SSSEEESS---S---

Radius of gyration: 25.69 Å; Cα contacts (8 Å, |Δi|>4): 1722; chains: 2; bounding box: 72×59×59 Å

Organism: Pyrococcus horikoshii (strain ATCC 700860 / DSM 12428 / JCM 9974 / NBRC 100139 / OT-3) (NCBI:txid70601)

InterPro domains:
  IPR000587 Creatinase, N-terminal [PF01321] (8-127)
  IPR000994 Peptidase M24 [PF00557] (135-337)
  IPR001131 Peptidase M24B, X-Pro dipeptidase/aminopeptidase P, conserved site [PS00491] (283-295)
  IPR001714 Peptidase M24, methionine aminopeptidase [PR00599] (207-223)
  IPR001714 Peptidase M24, methionine aminopeptidase [PR00599] (305-317)
  IPR029149 Creatinase/Aminopeptidase P/Spt16, N-terminal [G3DSA:3.40.350.10] (1-125)
  IPR029149 Creatinase/Aminopeptidase P/Spt16, N-terminal [SSF53092] (11-127)
  IPR036005 Creatinase/aminopeptidase-like [G3DSA:3.90.230.10] (126-351)
  IPR036005 Creatinase/aminopeptidase-like [SSF55920] (126-350)
  IPR050659 Peptidase M24B family [PTHR46112] (3-350)
  IPR053500 Prolidase archaeal-type [NF040821] (6-351)